Protein AF-0000000087409299 (afdb_homodimer)

Organism: NCBI:txid2598455

Secondary structure (DSSP, 8-state):
----EEEEEEEEEEEEEE--TBT-EEEEEEEEEEEE--TT--S-HHHHHHHHHHHTT--SEEEEEESS-HHHH-EEEEETTEEEEEEE--SSEE-TTSPPPSP-S--EEEEEEESS-B-HHHHHHHHHHHHHHHHHHHHHTT-S-SEETT-EEEEEE-B-SB---STTSHHHHHHHHHHHHHHHHHHHHHHHHHH--/----EEEEEEEEEEEEEE--TBT-EEEEEEEEEEEE--TT--S-HHHHHHHHHHHTT--SEEEEEESS-HHHH-EEEEETTEEEEEEE--SSEE-TTSPPPSP-S--EEEEEEE-S-B-HHHHHHHHHHHHHHHHHHHHHTT-S-SEETT-EEEEEE-B-SB---STTSHHHHHHHHHHHHHHHHHHHHHHHHHH--

Radius of gyration: 19.88 Å; Cα contacts (8 Å, |Δi|>4): 1064; chains: 2; bounding box: 41×56×45 Å

InterPro domains:
  IPR002808 Adenosylcobinamide amidohydrolase, CbiZ [PF01955] (9-182)
  IPR052209 Adenosylcobinamide Amidohydrolase [PTHR35336] (7-193)

Structure (mmCIF, N/CA/C/O backbone):
data_AF-0000000087409299-model_v1
#
loop_
_entity.id
_entity.type
_entity.pdbx_description
1 polymer 'Adenosylcobinamide amidohydrolase'
#
loop_
_atom_site.group_PDB
_atom_site.id
_atom_site.type_symbol
_atom_site.label_atom_id
_atom_site.label_alt_id
_atom_site.label_comp_id
_atom_site.label_asym_id
_atom_site.label_entity_id
_atom_site.label_seq_id
_atom_site.pdbx_PDB_ins_code
_atom_site.Cartn_x
_atom_site.Cartn_y
_atom_site.Cartn_z
_atom_site.occupancy
_atom_site.B_iso_or_equiv
_atom_site.auth_seq_id
_atom_site.auth_comp_id
_atom_site.auth_asym_id
_atom_site.auth_atom_id
_atom_site.pdbx_PDB_model_num
ATOM 1 N N . MET A 1 1 ? -7.824 25.938 19.672 1 36.12 1 MET A N 1
ATOM 2 C CA . MET A 1 1 ? -6.496 25.969 19.078 1 36.12 1 MET A CA 1
ATOM 3 C C . MET A 1 1 ? -6.465 25.188 17.766 1 36.12 1 MET A C 1
ATOM 5 O O . MET A 1 1 ? -6.961 24.062 17.688 1 36.12 1 MET A O 1
ATOM 9 N N . ARG A 1 2 ? -6.523 25.938 16.594 1 51.59 2 ARG A N 1
ATOM 10 C CA . ARG A 1 2 ? -6.637 25.344 15.273 1 51.59 2 ARG A CA 1
ATOM 11 C C . ARG A 1 2 ? -5.492 24.359 15.008 1 51.59 2 ARG A C 1
ATOM 13 O O . ARG A 1 2 ? -4.32 24.719 15.125 1 51.59 2 ARG A O 1
ATOM 20 N N . PHE A 1 3 ? -5.68 23.078 15.273 1 67 3 PHE A N 1
ATOM 21 C CA . PHE A 1 3 ? -4.629 22.094 15.062 1 67 3 PHE A CA 1
ATOM 22 C C . PHE A 1 3 ? -4.41 21.844 13.57 1 67 3 PHE A C 1
ATOM 24 O O . PHE A 1 3 ? -5.227 21.188 12.922 1 67 3 PHE A O 1
ATOM 31 N N . ASP A 1 4 ? -3.338 22.516 13.172 1 88.69 4 ASP A N 1
ATOM 32 C CA . ASP A 1 4 ? -3 22.5 11.75 1 88.69 4 ASP A CA 1
ATOM 33 C C . ASP A 1 4 ? -2.076 21.328 11.414 1 88.69 4 ASP A C 1
ATOM 35 O O . ASP A 1 4 ? -1.511 21.281 10.312 1 88.69 4 ASP A O 1
ATOM 39 N N . HIS A 1 5 ? -1.834 20.469 12.562 1 96.31 5 HIS A N 1
ATOM 40 C CA . HIS A 1 5 ? -0.984 19.312 12.32 1 96.31 5 HIS A CA 1
ATOM 41 C C . HIS A 1 5 ? -1.229 18.219 13.359 1 96.31 5 HIS A C 1
ATOM 43 O O . HIS A 1 5 ? -1.946 18.453 14.344 1 96.31 5 HIS A O 1
ATOM 49 N N . PHE A 1 6 ? -0.849 17.094 13.156 1 98.25 6 PHE A N 1
ATOM 50 C CA . PHE A 1 6 ? -0.776 15.969 14.078 1 98.25 6 PHE A CA 1
ATOM 51 C C . PHE A 1 6 ? 0.607 15.328 14.039 1 98.25 6 PHE A C 1
ATOM 53 O O . PHE A 1 6 ? 1.188 15.156 12.969 1 98.25 6 PHE A O 1
ATOM 60 N N . ILE A 1 7 ? 1.207 15.07 15.242 1 98.5 7 ILE A N 1
ATOM 61 C CA . ILE A 1 7 ? 2.5 14.414 15.375 1 98.5 7 ILE A CA 1
ATOM 62 C C . ILE A 1 7 ? 2.361 13.172 16.25 1 98.5 7 ILE A C 1
ATOM 64 O O . ILE A 1 7 ? 1.831 13.242 17.359 1 98.5 7 ILE A O 1
ATOM 68 N N . LYS A 1 8 ? 2.723 12 15.781 1 98.75 8 LYS A N 1
ATOM 69 C CA . LYS A 1 8 ? 2.816 10.758 16.547 1 98.75 8 LYS A CA 1
ATOM 70 C C . LYS A 1 8 ? 4.27 10.344 16.75 1 98.75 8 LYS A C 1
ATOM 72 O O . LYS A 1 8 ? 4.949 9.969 15.781 1 98.75 8 LYS A O 1
ATOM 77 N N . ARG A 1 9 ? 4.777 10.375 17.969 1 98.62 9 ARG A N 1
ATOM 78 C CA . ARG A 1 9 ? 6.117 9.922 18.328 1 98.62 9 ARG A CA 1
ATOM 79 C C . ARG A 1 9 ? 6.102 8.453 18.734 1 98.62 9 ARG A C 1
ATOM 81 O O . ARG A 1 9 ? 5.184 8 19.438 1 98.62 9 ARG A O 1
ATOM 88 N N . PHE A 1 10 ? 7.047 7.727 18.297 1 98.62 10 PHE A N 1
ATOM 89 C CA . PHE A 1 10 ? 7.199 6.34 18.719 1 98.62 10 PHE A CA 1
ATOM 90 C C . PHE A 1 10 ? 8.164 6.227 19.891 1 98.62 10 PHE A C 1
ATOM 92 O O . PHE A 1 10 ? 9.031 7.082 20.078 1 98.62 10 PHE A O 1
ATOM 99 N N . ASN A 1 11 ? 8.031 5.184 20.719 1 97.06 11 ASN A N 1
ATOM 100 C CA . ASN A 1 11 ? 8.945 4.941 21.828 1 97.06 11 ASN A CA 1
ATOM 101 C C . ASN A 1 11 ? 10.328 4.535 21.344 1 97.06 11 ASN A C 1
ATOM 103 O O . ASN A 1 11 ? 11.336 4.883 21.953 1 97.06 11 ASN A O 1
ATOM 107 N N . GLU A 1 12 ? 10.383 3.795 20.328 1 98.12 12 GLU A N 1
ATOM 108 C CA . GLU A 1 12 ? 11.578 3.389 19.594 1 98.12 12 GLU A CA 1
ATOM 109 C C . GLU A 1 12 ? 11.367 3.494 18.094 1 98.12 12 GLU A C 1
ATOM 111 O O . GLU A 1 12 ? 10.234 3.428 17.609 1 98.12 12 GLU A O 1
ATOM 116 N N . PRO A 1 13 ? 12.484 3.674 17.391 1 98.44 13 PRO A N 1
ATOM 117 C CA . PRO A 1 13 ? 12.328 3.762 15.938 1 98.44 13 PRO A CA 1
ATOM 118 C C . PRO A 1 13 ? 11.648 2.529 15.344 1 98.44 13 PRO A C 1
ATOM 120 O O . PRO A 1 13 ? 11.922 1.405 15.773 1 98.44 13 PRO A O 1
ATOM 123 N N . LEU A 1 14 ? 10.75 2.729 14.398 1 98.88 14 LEU A N 1
ATOM 124 C CA . LEU A 1 14 ? 10.086 1.667 13.648 1 98.88 14 LEU A CA 1
ATOM 125 C C . LEU A 1 14 ? 10.508 1.699 12.188 1 98.88 14 LEU A C 1
ATOM 127 O O . LEU A 1 14 ? 10.914 2.744 11.672 1 98.88 14 LEU A O 1
ATOM 131 N N . LEU A 1 15 ? 10.492 0.522 11.578 1 98.88 15 LEU A N 1
ATOM 132 C CA . LEU A 1 15 ? 10.609 0.483 10.125 1 98.88 15 LEU A CA 1
ATOM 133 C C . LEU A 1 15 ? 9.359 1.058 9.461 1 98.88 15 LEU A C 1
ATOM 135 O O . LEU A 1 15 ? 8.234 0.785 9.906 1 98.88 15 LEU A O 1
ATOM 139 N N . ALA A 1 16 ? 9.609 1.914 8.383 1 98.94 16 ALA A N 1
ATOM 140 C CA . ALA A 1 16 ? 8.508 2.576 7.684 1 98.94 16 ALA A CA 1
ATOM 141 C C . ALA A 1 16 ? 8.57 2.311 6.184 1 98.94 16 ALA A C 1
ATOM 143 O O . ALA A 1 16 ? 9.633 2.447 5.566 1 98.94 16 ALA A O 1
ATOM 144 N N . LEU A 1 17 ? 7.5 1.827 5.613 1 98.94 17 LEU A N 1
ATOM 145 C CA . LEU A 1 17 ? 7.277 1.783 4.172 1 98.94 17 LEU A CA 1
ATOM 146 C C . LEU A 1 17 ? 6.109 2.682 3.775 1 98.94 17 LEU A C 1
ATOM 148 O O . LEU A 1 17 ? 4.984 2.488 4.242 1 98.94 17 LEU A O 1
ATOM 152 N N . SER A 1 18 ? 6.406 3.77 2.883 1 98.88 18 SER A N 1
ATOM 153 C CA . SER A 1 18 ? 5.363 4.754 2.611 1 98.88 18 SER A CA 1
ATOM 154 C C . SER A 1 18 ? 5.605 5.465 1.284 1 98.88 18 SER A C 1
ATOM 156 O O . SER A 1 18 ? 6.707 5.395 0.728 1 98.88 18 SER A O 1
ATOM 158 N N . ASN A 1 19 ? 4.508 5.98 0.794 1 98.75 19 ASN A N 1
ATOM 159 C CA . ASN A 1 19 ? 4.629 6.902 -0.331 1 98.75 19 ASN A CA 1
ATOM 160 C C . ASN A 1 19 ? 4.551 8.359 0.124 1 98.75 19 ASN A C 1
ATOM 162 O O . ASN A 1 19 ? 4.16 9.234 -0.648 1 98.75 19 ASN A O 1
ATOM 166 N N . ALA A 1 20 ? 4.91 8.656 1.318 1 98.5 20 ALA A N 1
ATOM 167 C CA . ALA A 1 20 ? 4.84 9.992 1.895 1 98.5 20 ALA A CA 1
ATOM 168 C C . ALA A 1 20 ? 5.773 10.953 1.164 1 98.5 20 ALA A C 1
ATOM 170 O O . ALA A 1 20 ? 6.848 10.555 0.702 1 98.5 20 ALA A O 1
ATOM 171 N N . PRO A 1 21 ? 5.371 12.25 1.11 1 97.44 21 PRO A N 1
ATOM 172 C CA . PRO A 1 21 ? 6.238 13.234 0.467 1 97.44 21 PRO A CA 1
ATOM 173 C C . PRO A 1 21 ? 7.539 13.469 1.233 1 97.44 21 PRO A C 1
ATOM 175 O O . PRO A 1 21 ? 8.555 13.844 0.639 1 97.44 21 PRO A O 1
ATOM 178 N N . HIS A 1 22 ? 7.539 13.289 2.537 1 98.19 22 HIS A N 1
ATOM 179 C CA . HIS A 1 22 ? 8.734 13.477 3.352 1 98.19 22 HIS A CA 1
ATOM 180 C C . HIS A 1 22 ? 9.242 12.156 3.908 1 98.19 22 HIS A C 1
ATOM 182 O O . HIS A 1 22 ? 8.547 11.484 4.672 1 98.19 22 HIS A O 1
ATOM 188 N N . ARG A 1 23 ? 10.5 11.781 3.494 1 98.25 23 ARG A N 1
ATOM 189 C CA . ARG A 1 23 ? 11.188 10.555 3.885 1 98.25 23 ARG A CA 1
ATOM 190 C C . ARG A 1 23 ? 10.344 9.328 3.559 1 98.25 23 ARG A C 1
ATOM 192 O O . ARG A 1 23 ? 10.227 8.406 4.375 1 98.25 23 ARG A O 1
ATOM 199 N N . GLY A 1 24 ? 9.633 9.43 2.379 1 98.38 24 GLY A N 1
ATOM 200 C CA . GLY A 1 24 ? 8.961 8.25 1.859 1 98.38 24 GLY A CA 1
ATOM 201 C C . GLY A 1 24 ? 9.914 7.137 1.466 1 98.38 24 GLY A C 1
ATOM 202 O O . GLY A 1 24 ? 11.133 7.34 1.442 1 98.38 24 GLY A O 1
ATOM 203 N N . GLY A 1 25 ? 9.445 5.977 1.14 1 98.62 25 GLY A N 1
ATOM 204 C CA . GLY A 1 25 ? 10.25 4.797 0.872 1 98.62 25 GLY A CA 1
ATOM 205 C C . GLY A 1 25 ? 10.414 3.9 2.084 1 98.62 25 GLY A C 1
ATOM 206 O O . GLY A 1 25 ? 9.492 3.766 2.893 1 98.62 25 GLY A O 1
ATOM 207 N N . LEU A 1 26 ? 11.469 3.188 2.094 1 98.88 26 LEU A N 1
ATOM 208 C CA . LEU A 1 26 ? 11.805 2.307 3.207 1 98.88 26 LEU A CA 1
ATOM 209 C C . LEU A 1 26 ? 12.844 2.947 4.117 1 98.88 26 LEU A C 1
ATOM 211 O O . LEU A 1 26 ? 14 3.133 3.715 1 98.88 26 LEU A O 1
ATOM 215 N N . THR A 1 27 ? 12.398 3.33 5.371 1 98.75 27 THR A N 1
ATOM 216 C CA . THR A 1 27 ? 13.289 4.035 6.285 1 98.75 27 THR A CA 1
ATOM 217 C C . THR A 1 27 ? 12.984 3.662 7.734 1 98.75 27 THR A C 1
ATOM 219 O O . THR A 1 27 ? 11.984 2.992 8.008 1 98.75 27 THR A O 1
ATOM 222 N N . LYS A 1 28 ? 13.922 3.951 8.641 1 98.69 28 LYS A N 1
ATOM 223 C CA . LYS A 1 28 ? 13.641 3.92 10.07 1 98.69 28 LYS A CA 1
ATOM 224 C C . LYS A 1 28 ? 13.094 5.262 10.555 1 98.69 28 LYS A C 1
ATOM 226 O O . LYS A 1 28 ? 13.672 6.312 10.258 1 98.69 28 LYS A O 1
ATOM 231 N N . ALA A 1 29 ? 12.016 5.234 11.266 1 98.81 29 ALA A N 1
ATOM 232 C CA . ALA A 1 29 ? 11.344 6.477 11.633 1 98.81 29 ALA A CA 1
ATOM 233 C C . ALA A 1 29 ? 11.094 6.547 13.133 1 98.81 29 ALA A C 1
ATOM 235 O O . ALA A 1 29 ? 10.734 5.547 13.758 1 98.81 29 ALA A O 1
ATOM 236 N N . ASN A 1 30 ? 11.266 7.75 13.727 1 98.88 30 ASN A N 1
ATOM 237 C CA . ASN A 1 30 ? 10.961 8.016 15.133 1 98.88 30 ASN A CA 1
ATOM 238 C C . ASN A 1 30 ? 9.484 8.352 15.328 1 98.88 30 ASN A C 1
ATOM 240 O O . ASN A 1 30 ? 9.016 8.469 16.469 1 98.88 30 ASN A O 1
ATOM 244 N N . GLY A 1 31 ? 8.719 8.477 14.273 1 98.88 31 GLY A N 1
ATOM 245 C CA . GLY A 1 31 ? 7.312 8.844 14.25 1 98.88 31 GLY A CA 1
ATOM 246 C C . GLY A 1 31 ? 6.848 9.32 12.883 1 98.88 31 GLY A C 1
ATOM 247 O O . GLY A 1 31 ? 7.543 9.125 11.883 1 98.88 31 GLY A O 1
ATOM 248 N N . PHE A 1 32 ? 5.676 9.883 12.82 1 98.88 32 PHE A N 1
ATOM 249 C CA . PHE A 1 32 ? 5.156 10.5 11.609 1 98.88 32 PHE A CA 1
ATOM 250 C C . PHE A 1 32 ? 4.336 11.742 11.938 1 98.88 32 PHE A C 1
ATOM 252 O O . PHE A 1 32 ? 4 11.977 13.102 1 98.88 32 PHE A O 1
ATOM 259 N N . PHE A 1 33 ? 4.105 12.555 10.898 1 98.69 33 PHE A N 1
ATOM 260 C CA . PHE A 1 33 ? 3.219 13.703 11.094 1 98.69 33 PHE A CA 1
ATOM 261 C C . PHE A 1 33 ? 2.316 13.898 9.883 1 98.69 33 PHE A C 1
ATOM 263 O O . PHE A 1 33 ? 2.654 13.477 8.773 1 98.69 33 PHE A O 1
ATOM 270 N N . PHE A 1 34 ? 1.059 14.414 10.164 1 98.25 34 PHE A N 1
ATOM 271 C CA . PHE A 1 34 ? 0.178 15.039 9.18 1 98.25 34 PHE A CA 1
ATOM 272 C C . PHE A 1 34 ? 0.254 16.562 9.281 1 98.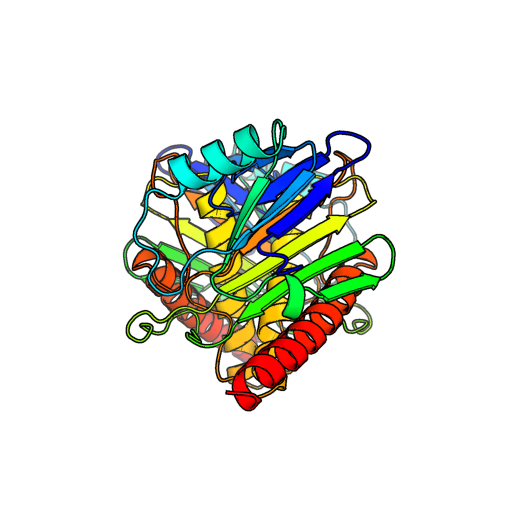25 34 PHE A C 1
ATOM 274 O O . PHE A 1 34 ? -0.056 17.125 10.328 1 98.25 34 PHE A O 1
ATOM 281 N N . MET A 1 35 ? 0.772 17.188 8.234 1 96.5 35 MET A N 1
ATOM 282 C CA . MET A 1 35 ? 0.799 18.656 8.266 1 96.5 35 MET A CA 1
ATOM 283 C C . MET A 1 35 ? -0.209 19.234 7.273 1 96.5 35 MET A C 1
ATOM 285 O O . MET A 1 35 ? -0.381 18.703 6.176 1 96.5 35 MET A O 1
ATOM 289 N N . MET A 1 36 ? -0.939 20.25 7.648 1 94.81 36 MET A N 1
ATOM 290 C CA . MET A 1 36 ? -1.937 20.906 6.816 1 94.81 36 MET A CA 1
ATOM 291 C C . MET A 1 36 ? -1.276 21.922 5.879 1 94.81 36 MET A C 1
ATOM 293 O O . MET A 1 36 ? -0.344 22.625 6.27 1 94.81 36 MET A O 1
ATOM 297 N N . VAL A 1 37 ? -1.706 21.938 4.676 1 92.62 37 VAL A N 1
ATOM 298 C CA . VAL A 1 37 ? -1.314 22.938 3.686 1 92.62 37 VAL A CA 1
ATOM 299 C C . VAL A 1 37 ? -2.559 23.625 3.119 1 92.62 37 VAL A C 1
ATOM 301 O O . VAL A 1 37 ? -3.682 23.172 3.352 1 92.62 37 VAL A O 1
ATOM 304 N N . SER A 1 38 ? -2.318 24.703 2.439 1 88.12 38 SER A N 1
ATOM 305 C CA . SER A 1 38 ? -3.428 25.406 1.817 1 88.12 38 SER A CA 1
ATOM 306 C C . SER A 1 38 ? -4.043 24.594 0.684 1 88.12 38 SER A C 1
ATOM 308 O O . SER A 1 38 ? -3.377 23.75 0.09 1 88.12 38 SER A O 1
ATOM 310 N N . LYS A 1 39 ? -5.305 24.828 0.376 1 85.69 39 LYS A N 1
ATOM 311 C CA . LYS A 1 39 ? -6.004 24.172 -0.726 1 85.69 39 LYS A CA 1
ATOM 312 C C . LYS A 1 39 ? -5.344 24.5 -2.064 1 85.69 39 LYS A C 1
ATOM 314 O O . LYS A 1 39 ? -5.449 23.719 -3.014 1 85.69 39 LYS A O 1
ATOM 319 N N . ASN A 1 40 ? -4.641 25.641 -2.1 1 84.62 40 ASN A N 1
ATOM 320 C CA . ASN A 1 40 ? -3.957 26.062 -3.318 1 84.62 40 ASN A CA 1
ATOM 321 C C . ASN A 1 40 ? -2.445 25.875 -3.201 1 84.62 40 ASN A C 1
ATOM 323 O O . ASN A 1 40 ? -1.677 26.641 -3.773 1 84.62 40 ASN A O 1
ATOM 327 N N . TYR A 1 41 ? -2.117 24.922 -2.498 1 86.06 41 TYR A N 1
ATOM 328 C CA . TYR A 1 41 ? -0.704 24.672 -2.242 1 86.06 41 TYR A CA 1
ATOM 329 C C . TYR A 1 41 ? 0.065 24.5 -3.547 1 86.06 41 TYR A C 1
ATOM 331 O O . TYR A 1 41 ? -0.302 23.672 -4.391 1 86.06 41 TYR A O 1
ATOM 339 N N . ALA A 1 42 ? 1.097 25.266 -3.719 1 81.19 42 ALA A N 1
ATOM 340 C CA . ALA A 1 42 ? 1.992 25.219 -4.871 1 81.19 42 ALA A CA 1
ATOM 341 C C . ALA A 1 42 ? 3.445 25.422 -4.449 1 81.19 42 ALA A C 1
ATOM 343 O O . ALA A 1 42 ? 4.25 25.953 -5.207 1 81.19 42 ALA A O 1
ATOM 344 N N . GLY A 1 43 ? 3.725 24.984 -3.254 1 87.5 43 GLY A N 1
ATOM 345 C CA . GLY A 1 43 ? 5.059 25.203 -2.719 1 87.5 43 GLY A CA 1
ATOM 346 C C . GLY A 1 43 ? 5.996 24.031 -2.955 1 87.5 43 GLY A C 1
ATOM 347 O O . GLY A 1 43 ? 5.723 23.172 -3.793 1 87.5 43 GLY A O 1
ATOM 348 N N . ASN A 1 44 ? 7.195 24.141 -2.355 1 93.75 44 ASN A N 1
ATOM 349 C CA . ASN A 1 44 ? 8.203 23.094 -2.342 1 93.75 44 ASN A CA 1
ATOM 350 C C . ASN A 1 44 ? 8 22.125 -1.173 1 93.75 44 ASN A C 1
ATOM 352 O O . ASN A 1 44 ? 8.445 22.406 -0.057 1 93.75 44 ASN A O 1
ATOM 356 N N . TYR A 1 45 ? 7.301 20.984 -1.468 1 92.88 45 TYR A N 1
ATOM 357 C CA . TYR A 1 45 ? 6.883 20.094 -0.395 1 92.88 45 TYR A CA 1
ATOM 358 C C . TYR A 1 45 ? 8.086 19.547 0.37 1 92.88 45 TYR A C 1
ATOM 360 O O . TYR A 1 45 ? 8.016 19.328 1.58 1 92.88 45 TYR A O 1
ATOM 368 N N . ARG A 1 46 ? 9.242 19.359 -0.343 1 93.62 46 ARG A N 1
ATOM 369 C CA . ARG A 1 46 ? 10.445 18.875 0.326 1 93.62 46 ARG A CA 1
ATOM 370 C C . ARG A 1 46 ? 10.938 19.891 1.362 1 93.62 46 ARG A C 1
ATOM 372 O O . ARG A 1 46 ? 11.219 19.516 2.506 1 93.62 46 ARG A O 1
ATOM 379 N N . LYS A 1 47 ? 11.047 21.062 0.917 1 95.81 47 LYS A N 1
ATOM 380 C CA . LYS A 1 47 ? 11.5 22.125 1.814 1 95.81 47 LYS A CA 1
ATOM 381 C C . LYS A 1 47 ? 10.5 22.344 2.943 1 95.81 47 LYS A C 1
ATOM 383 O O . LYS A 1 47 ? 10.883 22.5 4.102 1 95.81 47 LYS A O 1
ATOM 388 N N . ASP A 1 48 ? 9.234 22.375 2.578 1 96 48 ASP A N 1
ATOM 389 C CA . ASP A 1 48 ? 8.195 22.672 3.566 1 96 48 ASP A CA 1
ATOM 390 C C . ASP A 1 48 ? 8.148 21.594 4.645 1 96 48 ASP A C 1
ATOM 392 O O . ASP A 1 48 ? 8.008 21.891 5.828 1 96 48 ASP A O 1
ATOM 396 N N . CYS A 1 49 ? 8.273 20.312 4.277 1 96.5 49 CYS A N 1
ATOM 397 C CA . CYS A 1 49 ? 8.273 19.234 5.25 1 96.5 49 CYS A CA 1
ATOM 398 C C . CYS A 1 49 ? 9.523 19.266 6.117 1 96.5 49 CYS A C 1
ATOM 400 O O . CYS A 1 49 ? 9.461 19.031 7.324 1 96.5 49 CYS A O 1
ATOM 402 N N . ALA A 1 50 ? 10.664 19.531 5.52 1 96.25 50 ALA A N 1
ATOM 403 C CA . ALA A 1 50 ? 11.914 19.656 6.273 1 96.25 50 ALA A CA 1
ATOM 404 C C . ALA A 1 50 ? 11.828 20.797 7.297 1 96.25 50 ALA A C 1
ATOM 406 O O . ALA A 1 50 ? 12.297 20.656 8.43 1 96.25 50 ALA A O 1
ATOM 407 N N . ASP A 1 51 ? 11.32 21.938 6.836 1 96.75 51 ASP A N 1
ATOM 408 C CA . ASP A 1 51 ? 11.125 23.062 7.734 1 96.75 51 ASP A CA 1
ATOM 409 C C . ASP A 1 51 ? 10.203 22.703 8.891 1 96.75 51 ASP A C 1
ATOM 411 O O . ASP A 1 51 ? 10.438 23.094 10.031 1 96.75 51 ASP A O 1
ATOM 415 N N . PHE A 1 52 ? 9.133 21.984 8.609 1 96.38 52 PHE A N 1
ATOM 416 C CA . PHE A 1 52 ? 8.211 21.547 9.641 1 96.38 52 PHE A CA 1
ATOM 417 C C . PHE A 1 52 ? 8.93 20.703 10.695 1 96.38 52 PHE A C 1
ATOM 419 O O . PHE A 1 52 ? 8.742 20.922 11.891 1 96.38 52 PHE A O 1
ATOM 426 N N . GLU A 1 53 ? 9.734 19.703 10.195 1 96.06 53 GLU A N 1
ATOM 427 C CA . GLU A 1 53 ? 10.516 18.859 11.102 1 96.06 53 GLU A CA 1
ATOM 428 C C . GLU A 1 53 ? 11.398 19.703 12.016 1 96.06 53 GLU A C 1
ATOM 430 O O . GLU A 1 53 ? 11.43 19.484 13.227 1 96.06 53 GLU A O 1
ATOM 435 N N . ARG A 1 54 ? 12.078 20.641 11.445 1 96 54 ARG A N 1
ATOM 436 C CA . ARG A 1 54 ? 12.984 21.5 12.203 1 96 54 ARG A CA 1
ATOM 437 C C . ARG A 1 54 ? 12.219 22.359 13.203 1 96 54 ARG A C 1
ATOM 439 O O . ARG A 1 54 ? 12.602 22.438 14.375 1 96 54 ARG A O 1
ATOM 446 N N . GLU A 1 55 ? 11.156 22.953 12.789 1 96.62 55 GLU A N 1
ATOM 447 C CA . GLU A 1 55 ? 10.375 23.875 13.609 1 96.62 55 GLU A CA 1
ATOM 448 C C . GLU A 1 55 ? 9.773 23.172 14.82 1 96.62 55 GLU A C 1
ATOM 450 O O . GLU A 1 55 ? 9.578 23.781 15.867 1 96.62 55 GLU A O 1
ATOM 455 N N . HIS A 1 56 ? 9.5 21.906 14.688 1 97 56 HIS A N 1
ATOM 456 C CA . HIS A 1 56 ? 8.836 21.172 15.766 1 97 56 HIS A CA 1
ATOM 457 C C . HIS A 1 56 ? 9.82 20.281 16.516 1 97 56 HIS A C 1
ATOM 459 O O . HIS A 1 56 ? 9.414 19.438 17.328 1 97 56 HIS A O 1
ATOM 465 N N . GLY A 1 57 ? 11.156 20.359 16.188 1 97.44 57 GLY A N 1
ATOM 466 C CA . GLY A 1 57 ? 12.188 19.609 16.875 1 97.44 57 GLY A CA 1
ATOM 467 C C . GLY A 1 57 ? 12.133 18.109 16.609 1 97.44 57 GLY A C 1
ATOM 468 O O . GLY A 1 57 ? 12.398 17.297 17.5 1 97.44 57 GLY A O 1
ATOM 469 N N . LEU A 1 58 ? 11.656 17.766 15.484 1 98 58 LEU A N 1
ATOM 470 C CA . LEU A 1 58 ? 11.539 16.375 15.094 1 98 58 LEU A CA 1
ATOM 471 C C . LEU A 1 58 ? 12.773 15.914 14.32 1 98 58 LEU A C 1
ATOM 473 O O . LEU A 1 58 ? 13.43 16.719 13.664 1 98 58 LEU A O 1
ATOM 477 N N . LYS A 1 59 ? 13.141 14.656 14.484 1 97.75 59 LYS A N 1
ATOM 478 C CA . LYS A 1 59 ? 14.227 14.039 13.734 1 97.75 59 LYS A CA 1
ATOM 479 C C . LYS A 1 59 ? 13.812 12.688 13.164 1 97.75 59 LYS A C 1
ATOM 481 O O . LYS A 1 59 ? 13.328 11.82 13.898 1 97.75 59 LYS A O 1
ATOM 486 N N . ASN A 1 60 ? 13.961 12.523 11.875 1 98.38 60 ASN A N 1
ATOM 487 C CA . ASN A 1 60 ? 13.703 11.25 11.203 1 98.38 60 ASN A CA 1
ATOM 488 C C . ASN A 1 60 ? 12.234 10.859 11.289 1 98.38 60 ASN A C 1
ATOM 490 O O . ASN A 1 60 ? 11.914 9.727 11.648 1 98.38 60 ASN A O 1
ATOM 494 N N . PHE A 1 61 ? 11.398 11.773 11.008 1 98.81 61 PHE A N 1
ATOM 495 C CA . PHE A 1 61 ? 9.969 11.5 10.922 1 98.81 61 PHE A CA 1
ATOM 496 C C . PHE A 1 61 ? 9.531 11.32 9.469 1 98.81 61 PHE A C 1
ATOM 498 O O . PHE A 1 61 ? 10.164 11.859 8.562 1 98.81 61 PHE A O 1
ATOM 505 N N . VAL A 1 62 ? 8.523 10.477 9.305 1 98.81 62 VAL A N 1
ATOM 506 C CA . VAL A 1 62 ? 7.836 10.43 8.016 1 98.81 62 VAL A CA 1
ATOM 507 C C . VAL A 1 62 ? 6.711 11.469 7.996 1 98.81 62 VAL A C 1
ATOM 509 O O . VAL A 1 62 ? 5.945 11.586 8.961 1 98.81 62 VAL A O 1
ATOM 512 N N . GLY A 1 63 ? 6.621 12.258 6.898 1 98.56 63 GLY A N 1
ATOM 513 C CA . GLY A 1 63 ? 5.68 13.367 6.891 1 98.56 63 GLY A CA 1
ATOM 514 C C . GLY A 1 63 ? 4.688 13.297 5.75 1 98.56 63 GLY A C 1
ATOM 515 O O . GLY A 1 63 ? 5.07 13.078 4.598 1 98.56 63 GLY A O 1
ATOM 516 N N . PHE A 1 64 ? 3.396 13.5 6.102 1 98.19 64 PHE A N 1
ATOM 517 C CA . PHE A 1 64 ? 2.297 13.602 5.148 1 98.19 64 PHE A CA 1
ATOM 518 C C . PHE A 1 64 ? 1.724 15.008 5.129 1 98.19 64 PHE A C 1
ATOM 520 O O . PHE A 1 64 ? 1.86 15.758 6.102 1 98.19 64 PHE A O 1
ATOM 527 N N . MET A 1 65 ? 1.187 15.32 3.973 1 96 65 MET A N 1
ATOM 528 C CA . MET A 1 65 ? 0.578 16.641 3.787 1 96 65 MET A CA 1
ATOM 529 C C . MET A 1 65 ? -0.887 16.5 3.385 1 96 65 MET A C 1
ATOM 531 O O . MET A 1 65 ? -1.261 15.562 2.686 1 96 65 MET A O 1
ATOM 535 N N . THR A 1 66 ? -1.742 17.438 3.781 1 94.69 66 THR A N 1
ATOM 536 C CA . THR A 1 66 ? -3.16 17.438 3.438 1 94.69 66 THR A CA 1
ATOM 537 C C . THR A 1 66 ? -3.73 18.859 3.52 1 94.69 66 THR A C 1
ATOM 539 O O . THR A 1 66 ? -3.281 19.672 4.332 1 94.69 66 THR A O 1
ATOM 542 N N . ALA A 1 67 ? -4.73 19.094 2.668 1 91.44 67 ALA A N 1
ATOM 543 C CA . ALA A 1 67 ? -5.441 20.375 2.719 1 91.44 67 ALA A CA 1
ATOM 544 C C . ALA A 1 67 ? -6.594 20.312 3.721 1 91.44 67 ALA A C 1
ATOM 546 O O . ALA A 1 67 ? -7.152 21.344 4.094 1 91.44 67 ALA A O 1
ATOM 547 N N . ALA A 1 68 ? -7.031 19.109 4.086 1 90.75 68 ALA A N 1
ATOM 548 C CA . ALA A 1 68 ? -8.086 18.969 5.086 1 90.75 68 ALA A CA 1
ATOM 549 C C . ALA A 1 68 ? -7.648 19.547 6.43 1 90.75 68 ALA A C 1
ATOM 551 O O . ALA A 1 68 ? -6.457 19.562 6.75 1 90.75 68 ALA A O 1
ATOM 552 N N . GLU A 1 69 ? -8.602 20.031 7.23 1 93.38 69 GLU A N 1
ATOM 553 C CA . GLU A 1 69 ? -8.32 20.5 8.586 1 93.38 69 GLU A CA 1
ATOM 554 C C . GLU A 1 69 ? -8.008 19.328 9.516 1 93.38 69 GLU A C 1
ATOM 556 O O . GLU A 1 69 ? -8.906 18.766 10.133 1 93.38 69 GLU A O 1
ATOM 561 N N . VAL A 1 70 ? -6.762 19.062 9.695 1 96.06 70 VAL A N 1
ATOM 562 C CA . VAL A 1 70 ? -6.273 17.875 10.375 1 96.06 70 VAL A CA 1
ATOM 563 C C . VAL A 1 70 ? -6.98 17.719 11.719 1 96.06 70 VAL A C 1
ATOM 565 O O . VAL A 1 70 ? -7.488 16.641 12.039 1 96.06 70 VAL A O 1
ATOM 568 N N . GLY A 1 71 ? -7.062 18.797 12.547 1 94.75 71 GLY A N 1
ATOM 569 C CA . GLY A 1 71 ? -7.676 18.734 13.859 1 94.75 71 GLY A CA 1
ATOM 570 C C . GLY A 1 71 ? -9.148 18.359 13.82 1 94.75 71 GLY A C 1
ATOM 571 O O . GLY A 1 71 ? -9.68 17.812 14.781 1 94.75 71 GLY A O 1
ATOM 572 N N . LYS A 1 72 ? -9.867 18.531 12.711 1 95 72 LYS A N 1
ATOM 573 C CA . LYS A 1 72 ? -11.297 18.281 12.602 1 95 72 LYS A CA 1
ATOM 574 C C . LYS A 1 72 ? -11.578 16.906 11.984 1 95 72 LYS A C 1
ATOM 576 O O . LYS A 1 72 ? -12.609 16.297 12.273 1 95 72 LYS A O 1
ATOM 581 N N . VAL A 1 73 ? -10.656 16.438 11.188 1 96.88 73 VAL A N 1
ATOM 582 C CA . VAL A 1 73 ? -11.031 15.281 10.383 1 96.88 73 VAL A CA 1
ATOM 583 C C . VAL A 1 73 ? -10.25 14.047 10.852 1 96.88 73 VAL A C 1
ATOM 585 O O . VAL A 1 73 ? -10.602 12.922 10.508 1 96.88 73 VAL A O 1
ATOM 588 N N . LEU A 1 74 ? -9.102 14.227 11.602 1 98.31 74 LEU A N 1
ATOM 589 C CA . LEU A 1 74 ? -8.305 13.094 12.047 1 98.31 74 LEU A CA 1
ATOM 590 C C . LEU A 1 74 ? -9.172 12.078 12.789 1 98.31 74 LEU A C 1
ATOM 592 O O . LEU A 1 74 ? -9.945 12.445 13.672 1 98.31 74 LEU A O 1
ATOM 596 N N . SER A 1 75 ? -9.117 10.82 12.414 1 98.69 75 SER A N 1
ATOM 597 C CA . SER A 1 75 ? -9.766 9.695 13.086 1 98.69 75 SER A CA 1
ATOM 598 C C . SER A 1 75 ? -8.773 8.562 13.359 1 98.69 75 SER A C 1
ATOM 600 O O . SER A 1 75 ? -7.914 8.273 12.523 1 98.69 75 SER A O 1
ATOM 602 N N . VAL A 1 76 ? -8.859 7.984 14.539 1 98.88 76 VAL A N 1
ATOM 603 C CA . VAL A 1 76 ? -7.992 6.895 14.969 1 98.88 76 VAL A CA 1
ATOM 604 C C . VAL A 1 76 ? -8.836 5.688 15.367 1 98.88 76 VAL A C 1
ATOM 606 O O . VAL A 1 76 ? -9.812 5.824 16.109 1 98.88 76 VAL A O 1
ATOM 609 N N . ALA A 1 77 ? -8.547 4.543 14.844 1 98.88 77 ALA A N 1
ATOM 610 C CA . ALA A 1 77 ? -9.234 3.297 15.188 1 98.88 77 ALA A CA 1
ATOM 611 C C . ALA A 1 77 ? -8.227 2.172 15.43 1 98.88 77 ALA A C 1
ATOM 613 O O . ALA A 1 77 ? -7.188 2.107 14.773 1 98.88 77 ALA A O 1
ATOM 614 N N . MET A 1 78 ? -8.57 1.318 16.375 1 98.69 78 MET A N 1
ATOM 615 C CA . MET A 1 78 ? -7.723 0.186 16.734 1 98.69 78 MET A CA 1
ATOM 616 C C . MET A 1 78 ? -8.453 -1.134 16.516 1 98.69 78 MET A C 1
ATOM 618 O O . MET A 1 78 ? -9.664 -1.222 16.734 1 98.69 78 MET A O 1
ATOM 622 N N . SER A 1 79 ? -7.766 -2.07 16.078 1 98.69 79 SER A N 1
ATOM 623 C CA . SER A 1 79 ? -8.18 -3.467 15.984 1 98.69 79 SER A CA 1
ATOM 624 C C . SER A 1 79 ? -6.992 -4.406 16.156 1 98.69 79 SER A C 1
ATOM 626 O O . SER A 1 79 ? -6.035 -4.355 15.375 1 98.69 79 SER A O 1
ATOM 628 N N . GLY A 1 80 ? -7.027 -5.281 17.156 1 98.06 80 GLY A N 1
ATOM 629 C CA . GLY A 1 80 ? -5.863 -6.109 17.438 1 98.06 80 GLY A CA 1
ATOM 630 C C . GLY A 1 80 ? -4.598 -5.305 17.672 1 98.06 80 GLY A C 1
ATOM 631 O O . GLY A 1 80 ? -4.586 -4.367 18.469 1 98.06 80 GLY A O 1
ATOM 632 N N . SER A 1 81 ? -3.541 -5.668 16.953 1 98.31 81 SER A N 1
ATOM 633 C CA . SER A 1 81 ? -2.252 -5.004 17.109 1 98.31 81 SER A CA 1
ATOM 634 C C . SER A 1 81 ? -2.119 -3.826 16.156 1 98.31 81 SER A C 1
ATOM 636 O O . SER A 1 81 ? -1.021 -3.303 15.953 1 98.31 81 SER A O 1
ATOM 638 N N . VAL A 1 82 ? -3.26 -3.424 15.555 1 98.88 82 VAL A N 1
ATOM 639 C CA . VAL A 1 82 ? -3.211 -2.41 14.508 1 98.88 82 VAL A CA 1
ATOM 640 C C . VAL A 1 82 ? -3.875 -1.125 15 1 98.88 82 VAL A C 1
ATOM 642 O O . VAL A 1 82 ? -4.973 -1.161 15.562 1 98.88 82 VAL A O 1
ATOM 645 N N . THR A 1 83 ? -3.238 0.001 14.812 1 98.94 83 THR A N 1
ATOM 646 C CA . THR A 1 83 ? -3.832 1.325 14.961 1 98.94 83 THR A CA 1
ATOM 647 C C . THR A 1 83 ? -3.762 2.096 13.648 1 98.94 83 THR A C 1
ATOM 649 O O . THR A 1 83 ? -2.684 2.256 13.07 1 98.94 83 THR A O 1
ATOM 652 N N . ALA A 1 84 ? -4.918 2.533 13.164 1 98.94 84 ALA A N 1
ATOM 653 C CA . ALA A 1 84 ? -5.004 3.334 11.938 1 98.94 84 ALA A CA 1
ATOM 654 C C . ALA A 1 84 ? -5.266 4.801 12.266 1 98.94 84 ALA A C 1
ATOM 656 O O . ALA A 1 84 ? -6.148 5.117 13.062 1 98.94 84 ALA A O 1
ATOM 657 N N . TYR A 1 85 ? -4.438 5.707 11.734 1 98.94 85 TYR A N 1
ATOM 658 C CA . TYR A 1 85 ? -4.629 7.156 11.727 1 98.94 85 TYR A CA 1
ATOM 659 C C . TYR A 1 85 ? -5.016 7.648 10.336 1 98.94 85 TYR A C 1
ATOM 661 O O . TYR A 1 85 ? -4.273 7.445 9.375 1 98.94 85 TYR A O 1
ATOM 669 N N . VAL A 1 86 ? -6.203 8.297 10.219 1 98.81 86 VAL A N 1
ATOM 670 C CA . VAL A 1 86 ? -6.695 8.648 8.891 1 98.81 86 VAL A CA 1
ATOM 671 C C . VAL A 1 86 ? -7.133 10.109 8.883 1 98.81 86 VAL A C 1
ATOM 673 O O . VAL A 1 86 ? -7.801 10.578 9.805 1 98.81 86 VAL A O 1
ATOM 676 N N . THR A 1 87 ? -6.711 10.883 7.934 1 97.94 87 THR A N 1
ATOM 677 C CA . THR A 1 87 ? -7.312 12.148 7.523 1 97.94 87 THR A CA 1
ATOM 678 C C . THR A 1 87 ? -7.902 12.039 6.121 1 97.94 87 THR A C 1
ATOM 680 O O . THR A 1 87 ? -7.23 11.57 5.195 1 97.94 87 THR A O 1
ATOM 683 N N . ALA A 1 88 ? -9.133 12.445 6.016 1 96.81 88 ALA A N 1
ATOM 684 C CA . ALA A 1 88 ? -9.789 12.281 4.719 1 96.81 88 ALA A CA 1
ATOM 685 C C . ALA A 1 88 ? -10.453 13.586 4.281 1 96.81 88 ALA A C 1
ATOM 687 O O . ALA A 1 88 ? -11.109 14.258 5.082 1 96.81 88 ALA A O 1
ATOM 688 N N . GLY A 1 89 ? -10.25 13.938 3.092 1 93.06 89 GLY A N 1
ATOM 689 C CA . GLY A 1 89 ? -10.984 14.891 2.273 1 93.06 89 GLY A CA 1
ATOM 690 C C . GLY A 1 89 ? -11.25 14.391 0.867 1 93.06 89 GLY A C 1
ATOM 691 O O . GLY A 1 89 ? -10.32 14.016 0.15 1 93.06 89 GLY A O 1
ATOM 692 N N . ILE A 1 90 ? -12.5 14.352 0.468 1 88.94 90 ILE A N 1
ATOM 693 C CA . ILE A 1 90 ? -12.844 13.68 -0.78 1 88.94 90 ILE A CA 1
ATOM 694 C C . ILE A 1 90 ? -13.32 14.703 -1.804 1 88.94 90 ILE A C 1
ATOM 696 O O . ILE A 1 90 ? -14.359 14.508 -2.441 1 88.94 90 ILE A O 1
ATOM 700 N N . THR A 1 91 ? -12.734 15.727 -2.027 1 84.31 91 THR A N 1
ATOM 701 C CA . THR A 1 91 ? -13.133 16.734 -3 1 84.31 91 THR A CA 1
ATOM 702 C C . THR A 1 91 ? -12.664 16.359 -4.402 1 84.31 91 THR A C 1
ATOM 704 O O . THR A 1 91 ? -13.234 16.797 -5.398 1 84.31 91 THR A O 1
ATOM 707 N N . ASN A 1 92 ? -11.617 15.562 -4.574 1 84.06 92 ASN A N 1
ATOM 708 C CA . ASN A 1 92 ? -11.086 15.117 -5.859 1 84.06 92 ASN A CA 1
ATOM 709 C C . ASN A 1 92 ? -11.109 13.594 -5.98 1 84.06 92 ASN A C 1
ATOM 711 O O . ASN A 1 92 ? -10.062 12.961 -6.082 1 84.06 92 ASN A O 1
ATOM 715 N N . PRO A 1 93 ? -12.328 13.055 -6.07 1 86.12 93 PRO A N 1
ATOM 716 C CA . PRO A 1 93 ? -12.414 11.594 -6.195 1 86.12 93 PRO A CA 1
ATOM 717 C C . PRO A 1 93 ? -11.781 11.078 -7.484 1 86.12 93 PRO A C 1
ATOM 719 O O . PRO A 1 93 ? -11.852 11.742 -8.523 1 86.12 93 PRO A O 1
ATOM 722 N N . ALA A 1 94 ? -11.156 9.961 -7.418 1 91.44 94 ALA A N 1
ATOM 723 C CA . ALA A 1 94 ? -10.5 9.328 -8.562 1 91.44 94 ALA A CA 1
ATOM 724 C C . ALA A 1 94 ? -10.797 7.836 -8.609 1 91.44 94 ALA A C 1
ATOM 726 O O . ALA A 1 94 ? -10.969 7.195 -7.57 1 91.44 94 ALA A O 1
ATOM 727 N N . VAL A 1 95 ? -10.953 7.387 -9.812 1 94.25 95 VAL A N 1
ATOM 728 C CA . VAL A 1 95 ? -11.039 5.953 -10.07 1 94.25 95 VAL A CA 1
ATOM 729 C C . VAL A 1 95 ? -9.797 5.48 -10.805 1 94.25 95 VAL A C 1
ATOM 731 O O . VAL A 1 95 ? -9.469 5.988 -11.883 1 94.25 95 VAL A O 1
ATOM 734 N N . ALA A 1 96 ? -9.055 4.531 -10.195 1 96.19 96 ALA A N 1
ATOM 735 C CA . ALA A 1 96 ? -7.828 4.016 -10.805 1 96.19 96 ALA A CA 1
ATOM 736 C C . ALA A 1 96 ? -8.094 3.488 -12.211 1 96.19 96 ALA A C 1
ATOM 738 O O . ALA A 1 96 ? -8.961 2.631 -12.406 1 96.19 96 ALA A O 1
ATOM 739 N N . GLY A 1 97 ? -7.336 4.02 -13.172 1 95.06 97 GLY A N 1
ATOM 740 C CA . GLY A 1 97 ? -7.504 3.621 -14.555 1 95.06 97 GLY A CA 1
ATOM 741 C C . GLY A 1 97 ? -8.266 4.641 -15.383 1 95.06 97 GLY A C 1
ATOM 742 O O . GLY A 1 97 ? -8.258 4.586 -16.609 1 95.06 97 GLY A O 1
ATOM 743 N N . ASP A 1 98 ? -9.07 5.535 -14.766 1 93.69 98 ASP A N 1
ATOM 744 C CA . ASP A 1 98 ? -9.734 6.645 -15.445 1 93.69 98 ASP A CA 1
ATOM 745 C C . ASP A 1 98 ? -8.844 7.883 -15.461 1 93.69 98 ASP A C 1
ATOM 747 O O . ASP A 1 98 ? -8.016 8.078 -14.57 1 93.69 98 ASP A O 1
ATOM 751 N N . VAL A 1 99 ? -8.945 8.672 -16.5 1 89.81 99 VAL A N 1
ATOM 752 C CA . VAL A 1 99 ? -8.328 9.992 -16.469 1 89.81 99 VAL A CA 1
ATOM 753 C C . VAL A 1 99 ? -9.039 10.883 -15.453 1 89.81 99 VAL A C 1
ATOM 755 O O . VAL A 1 99 ? -10.25 11.078 -15.539 1 89.81 99 VAL A O 1
ATOM 758 N N . PRO A 1 100 ? -8.289 11.305 -14.453 1 84.69 100 PRO A N 1
ATOM 759 C CA . PRO A 1 100 ? -8.953 12.094 -13.414 1 84.69 100 PRO A CA 1
ATOM 760 C C . PRO A 1 100 ? -9.398 13.469 -13.906 1 84.69 100 PRO A C 1
ATOM 762 O O . PRO A 1 100 ? -8.852 13.984 -14.883 1 84.69 100 PRO A O 1
ATOM 765 N N . PRO A 1 101 ? -10.422 14 -13.25 1 78.31 101 PRO A N 1
ATOM 766 C CA . PRO A 1 101 ? -10.766 15.391 -13.539 1 78.31 101 PRO A CA 1
ATOM 767 C C . PRO A 1 101 ? -9.656 16.359 -13.141 1 78.31 101 PRO A C 1
ATOM 769 O O . PRO A 1 101 ? -8.656 15.961 -12.539 1 78.31 101 PRO A O 1
ATOM 772 N N . PRO A 1 102 ? -9.859 17.578 -13.555 1 77.12 102 PRO A N 1
ATOM 773 C CA . PRO A 1 102 ? -8.891 18.578 -13.117 1 77.12 102 PRO A CA 1
ATOM 774 C C . PRO A 1 102 ? -8.695 18.594 -11.602 1 77.12 102 PRO A C 1
ATOM 776 O O . PRO A 1 102 ? -9.656 18.406 -10.852 1 77.12 102 PRO A O 1
ATOM 779 N N . TRP A 1 103 ? -7.527 18.766 -11.258 1 69.44 103 TRP A N 1
ATOM 780 C CA . TRP A 1 103 ? -7.133 18.625 -9.867 1 69.44 103 TRP A CA 1
ATOM 781 C C . TRP A 1 103 ? -7.863 19.625 -8.984 1 69.44 103 TRP A C 1
ATOM 783 O O . TRP A 1 103 ? -7.93 20.812 -9.312 1 69.44 103 TRP A O 1
ATOM 793 N N . THR A 1 104 ? -8.5 19.109 -7.922 1 76.88 104 THR A N 1
ATOM 794 C CA . THR A 1 104 ? -8.977 19.859 -6.766 1 76.88 104 THR A CA 1
ATOM 795 C C . THR A 1 104 ? -8.469 19.234 -5.469 1 76.88 104 THR A C 1
ATOM 797 O O . THR A 1 104 ? -8.164 18.031 -5.43 1 76.88 104 THR A O 1
ATOM 800 N N . PRO A 1 105 ? -8.344 20.125 -4.473 1 73.75 105 PRO A N 1
ATOM 801 C CA . PRO A 1 105 ? -7.781 19.609 -3.221 1 73.75 105 PRO A CA 1
ATOM 802 C C . PRO A 1 105 ? -8.656 18.547 -2.584 1 73.75 105 PRO A C 1
ATOM 804 O O . PRO A 1 105 ? -9.883 18.672 -2.549 1 73.75 105 PRO A O 1
ATOM 807 N N . GLY A 1 106 ? -8.141 17.422 -2.176 1 84.31 106 GLY A N 1
ATOM 808 C CA . GLY A 1 106 ? -8.711 16.281 -1.49 1 84.31 106 GLY A CA 1
ATOM 809 C C . GLY A 1 106 ? -7.742 15.117 -1.346 1 84.31 106 GLY A C 1
ATOM 810 O O . GLY A 1 106 ? -7.145 14.68 -2.33 1 84.31 106 GLY A O 1
ATOM 811 N N . THR A 1 107 ? -7.469 14.789 -0.171 1 92.31 107 THR A N 1
ATOM 812 C CA . THR A 1 107 ? -6.441 13.797 0.107 1 92.31 107 THR A CA 1
ATOM 813 C C . THR A 1 107 ? -6.895 12.844 1.212 1 92.31 107 THR A C 1
ATOM 815 O O . THR A 1 107 ? -7.516 13.273 2.188 1 92.31 107 THR A O 1
ATOM 818 N N . ILE A 1 108 ? -6.734 11.625 1.051 1 97.75 108 ILE A N 1
ATOM 819 C CA . ILE A 1 108 ? -6.836 10.641 2.121 1 97.75 108 ILE A CA 1
ATOM 820 C C . ILE A 1 108 ? -5.441 10.172 2.527 1 97.75 108 ILE A C 1
ATOM 822 O O . ILE A 1 108 ? -4.711 9.602 1.714 1 97.75 108 ILE A O 1
ATOM 826 N N . ASN A 1 109 ? -5.004 10.438 3.699 1 98.5 109 ASN A N 1
ATOM 827 C CA . ASN A 1 109 ? -3.773 9.891 4.262 1 98.5 109 ASN A CA 1
ATOM 828 C C . ASN A 1 109 ? -4.062 8.797 5.281 1 98.5 109 ASN A C 1
ATOM 830 O O . ASN A 1 109 ? -4.961 8.93 6.113 1 98.5 109 ASN A O 1
ATOM 834 N N . ILE A 1 110 ? -3.346 7.727 5.238 1 98.94 110 ILE A N 1
ATOM 835 C CA . ILE A 1 110 ? -3.465 6.602 6.16 1 98.94 110 ILE A CA 1
ATOM 836 C C . ILE A 1 110 ? -2.096 6.27 6.746 1 98.94 110 ILE A C 1
ATOM 838 O O . ILE A 1 110 ? -1.145 6.004 6.008 1 98.94 110 ILE A O 1
ATOM 842 N N . ALA A 1 111 ? -1.938 6.336 7.996 1 98.94 111 ALA A N 1
ATOM 843 C CA . ALA A 1 111 ? -0.792 5.789 8.719 1 98.94 111 ALA A CA 1
ATOM 844 C C . ALA A 1 111 ? -1.198 4.574 9.547 1 98.94 111 ALA A C 1
ATOM 846 O O . ALA A 1 111 ? -2.078 4.668 10.406 1 98.94 111 ALA A O 1
ATOM 847 N N . LEU A 1 112 ? -0.595 3.443 9.312 1 98.94 112 LEU A N 1
ATOM 848 C CA . LEU A 1 112 ? -0.819 2.209 10.062 1 98.94 112 LEU A CA 1
ATOM 849 C C . LEU A 1 112 ? 0.351 1.916 10.992 1 98.94 112 LEU A C 1
ATOM 851 O O . LEU A 1 112 ? 1.471 1.677 10.531 1 98.94 112 LEU A O 1
ATOM 855 N N . VAL A 1 113 ? 0.099 1.916 12.242 1 98.94 113 VAL A N 1
ATOM 856 C CA . VAL A 1 113 ? 1.088 1.479 13.227 1 98.94 113 VAL A CA 1
ATOM 857 C C . VAL A 1 113 ? 0.75 0.07 13.711 1 98.94 113 VAL A C 1
ATOM 859 O O . VAL A 1 113 ? -0.322 -0.158 14.273 1 98.94 113 VAL A O 1
ATOM 862 N N . ILE A 1 114 ? 1.676 -0.846 13.492 1 98.94 114 ILE A N 1
ATOM 863 C CA . ILE A 1 114 ? 1.442 -2.26 13.758 1 98.94 114 ILE A CA 1
ATOM 864 C C . ILE A 1 114 ? 2.418 -2.752 14.828 1 98.94 114 ILE A C 1
ATOM 866 O O . ILE A 1 114 ? 3.629 -2.537 14.711 1 98.94 114 ILE A O 1
ATOM 870 N N . GLY A 1 115 ? 1.847 -3.443 15.805 1 98.5 115 GLY A N 1
ATOM 871 C CA . GLY A 1 115 ? 2.643 -3.898 16.938 1 98.5 115 GLY A CA 1
ATOM 872 C C . GLY A 1 115 ? 3.465 -5.137 16.625 1 98.5 115 GLY A C 1
ATOM 873 O O . GLY A 1 115 ? 4.445 -5.422 17.312 1 98.5 115 GLY A O 1
ATOM 874 N N . ASP A 1 116 ? 3.145 -5.93 15.648 1 98.25 116 ASP A N 1
ATOM 875 C CA . ASP A 1 116 ? 3.859 -7.141 15.25 1 98.25 116 ASP A CA 1
ATOM 876 C C . ASP A 1 116 ? 5.141 -6.797 14.492 1 98.25 116 ASP A C 1
ATOM 878 O O . ASP A 1 116 ? 5.191 -5.809 13.766 1 98.25 116 ASP A O 1
ATOM 882 N N . GLY A 1 117 ? 6.203 -7.637 14.688 1 98.62 117 GLY A N 1
ATOM 883 C CA . GLY A 1 117 ? 7.387 -7.523 13.852 1 98.62 117 GLY A CA 1
ATOM 884 C C . GLY A 1 117 ? 7.18 -8.07 12.445 1 98.62 117 GLY A C 1
ATOM 885 O O . GLY A 1 117 ? 6.949 -9.266 12.273 1 98.62 117 GLY A O 1
ATOM 886 N N . LEU A 1 118 ? 7.312 -7.152 11.422 1 98.88 118 LEU A N 1
ATOM 887 C CA . LEU A 1 118 ? 6.961 -7.527 10.055 1 98.88 118 LEU A CA 1
ATOM 888 C C . LEU A 1 118 ? 8.203 -7.613 9.172 1 98.88 118 LEU A C 1
ATOM 890 O O . LEU A 1 118 ? 9.172 -6.875 9.383 1 98.88 118 LEU A O 1
ATOM 894 N N . THR A 1 119 ? 8.195 -8.562 8.172 1 98.81 119 THR A N 1
ATOM 895 C CA . THR A 1 119 ? 9.102 -8.453 7.031 1 98.81 119 THR A CA 1
ATOM 896 C C . THR A 1 119 ? 8.68 -7.305 6.117 1 98.81 119 THR A C 1
ATOM 898 O O . THR A 1 119 ? 7.547 -6.832 6.184 1 98.81 119 THR A O 1
ATOM 901 N N . VAL A 1 120 ? 9.594 -6.848 5.254 1 98.88 120 VAL A N 1
ATOM 902 C CA . VAL A 1 120 ? 9.266 -5.809 4.281 1 98.88 120 VAL A CA 1
ATOM 903 C C . VAL A 1 120 ? 8.18 -6.309 3.338 1 98.88 120 VAL A C 1
ATOM 905 O O . VAL A 1 120 ? 7.305 -5.543 2.924 1 98.88 120 VAL A O 1
ATOM 908 N N . GLY A 1 121 ? 8.203 -7.602 3.002 1 98.88 121 GLY A N 1
ATOM 909 C CA . GLY A 1 121 ? 7.141 -8.188 2.203 1 98.88 121 GLY A CA 1
ATOM 910 C C . GLY A 1 121 ? 5.781 -8.094 2.861 1 98.88 121 GLY A C 1
ATOM 911 O O . GLY A 1 121 ? 4.777 -7.832 2.193 1 98.88 121 GLY A O 1
ATOM 912 N N . ALA A 1 122 ? 5.754 -8.344 4.164 1 98.81 122 ALA A N 1
ATOM 913 C CA . ALA A 1 122 ? 4.504 -8.227 4.906 1 98.81 122 ALA A CA 1
ATOM 914 C C . ALA A 1 122 ? 4.023 -6.777 4.953 1 98.81 122 ALA A C 1
ATOM 916 O O . ALA A 1 122 ? 2.82 -6.512 4.984 1 98.81 122 ALA A O 1
ATOM 917 N N . MET A 1 123 ? 4.934 -5.789 4.949 1 98.94 123 MET A N 1
ATOM 918 C CA . MET A 1 123 ? 4.551 -4.379 4.906 1 98.94 123 MET A CA 1
ATOM 919 C C . MET A 1 123 ? 3.912 -4.031 3.564 1 98.94 123 MET A C 1
ATOM 921 O O . MET A 1 123 ? 2.918 -3.305 3.516 1 98.94 123 MET A O 1
ATOM 925 N N . ALA A 1 124 ? 4.477 -4.566 2.459 1 98.88 124 ALA A N 1
ATOM 926 C CA . ALA A 1 124 ? 3.848 -4.402 1.149 1 98.88 124 ALA A CA 1
ATOM 927 C C . ALA A 1 124 ? 2.451 -5.016 1.13 1 98.88 124 ALA A C 1
ATOM 929 O O . ALA A 1 124 ? 1.515 -4.426 0.585 1 98.88 124 ALA A O 1
ATOM 930 N N . ASN A 1 125 ? 2.318 -6.188 1.766 1 98.88 125 ASN A N 1
ATOM 931 C CA . ASN A 1 125 ? 1.025 -6.855 1.899 1 98.88 125 ASN A CA 1
ATOM 932 C C . ASN A 1 125 ? 0.036 -6.004 2.691 1 98.88 125 ASN A C 1
ATOM 934 O O . ASN A 1 125 ? -1.151 -5.965 2.367 1 98.88 125 ASN A O 1
ATOM 938 N N . ALA A 1 126 ? 0.522 -5.355 3.746 1 98.94 126 ALA A N 1
ATOM 939 C CA . ALA A 1 126 ? -0.316 -4.484 4.562 1 98.94 126 ALA A CA 1
ATOM 940 C C . ALA A 1 126 ? -0.837 -3.305 3.75 1 98.94 126 ALA A C 1
ATOM 942 O O . ALA A 1 126 ? -1.988 -2.891 3.91 1 98.94 126 ALA A O 1
ATOM 943 N N . ILE A 1 127 ? 0.007 -2.758 2.854 1 98.94 127 ILE A N 1
ATOM 944 C CA . ILE A 1 127 ? -0.426 -1.675 1.977 1 98.94 127 ILE A CA 1
ATOM 945 C C . ILE A 1 127 ? -1.558 -2.162 1.074 1 98.94 127 ILE A C 1
ATOM 947 O O . ILE A 1 127 ? -2.553 -1.461 0.881 1 98.94 127 ILE A O 1
ATOM 951 N N . MET A 1 128 ? -1.434 -3.322 0.586 1 98.75 128 MET A N 1
ATOM 952 C CA . MET A 1 128 ? -2.469 -3.914 -0.256 1 98.75 128 MET A CA 1
ATOM 953 C C . MET A 1 128 ? -3.783 -4.043 0.508 1 98.75 128 MET A C 1
ATOM 955 O O . MET A 1 128 ? -4.824 -3.57 0.044 1 98.75 128 MET A O 1
ATOM 959 N N . THR A 1 129 ? -3.781 -4.656 1.68 1 98.75 129 THR A N 1
ATOM 960 C CA . THR A 1 129 ? -4.969 -4.891 2.492 1 98.75 129 THR A CA 1
ATOM 961 C C . THR A 1 129 ? -5.625 -3.57 2.889 1 98.75 129 THR A C 1
ATOM 963 O O . THR A 1 129 ? -6.848 -3.428 2.809 1 98.75 129 THR A O 1
ATOM 966 N N . ALA A 1 130 ? -4.805 -2.611 3.299 1 98.88 130 ALA A N 1
ATOM 967 C CA . ALA A 1 130 ? -5.305 -1.29 3.666 1 98.88 130 ALA A CA 1
ATOM 968 C C . ALA A 1 130 ? -5.988 -0.614 2.48 1 98.88 130 ALA A C 1
ATOM 970 O O . ALA A 1 130 ? -7.043 0.006 2.633 1 98.88 130 ALA A O 1
ATOM 971 N N . THR A 1 131 ? -5.398 -0.707 1.266 1 98.81 131 THR A N 1
ATOM 972 C CA . THR A 1 131 ? -5.93 -0.08 0.06 1 98.81 131 THR A CA 1
ATOM 973 C C . THR A 1 131 ? -7.234 -0.746 -0.364 1 98.81 131 THR A C 1
ATOM 975 O O . THR A 1 131 ? -8.172 -0.071 -0.801 1 98.81 131 THR A O 1
ATOM 978 N N . GLU A 1 132 ? -7.324 -2.1 -0.201 1 98.75 132 GLU A N 1
ATOM 979 C CA . GLU A 1 132 ? -8.586 -2.801 -0.438 1 98.75 132 GLU A CA 1
ATOM 980 C C . GLU A 1 132 ? -9.695 -2.26 0.458 1 98.75 132 GLU A C 1
ATOM 982 O O . GLU A 1 132 ? -10.797 -1.969 -0.016 1 98.75 132 GLU A O 1
ATOM 987 N N . ALA A 1 133 ? -9.406 -2.145 1.717 1 98.69 133 ALA A N 1
ATOM 988 C CA . ALA A 1 133 ? -10.383 -1.652 2.686 1 98.69 133 ALA A CA 1
ATOM 989 C C . ALA A 1 133 ? -10.812 -0.227 2.354 1 98.69 133 ALA A C 1
ATOM 991 O O . ALA A 1 133 ? -12 0.106 2.445 1 98.69 133 ALA A O 1
ATOM 992 N N . LYS A 1 134 ? -9.836 0.636 1.979 1 98.69 134 LYS A N 1
ATOM 993 C CA . LYS A 1 134 ? -10.133 2.014 1.597 1 98.69 134 LYS A CA 1
ATOM 994 C C . LYS A 1 134 ? -11.078 2.061 0.404 1 98.69 134 LYS A C 1
ATOM 996 O O . LYS A 1 134 ? -12.125 2.707 0.464 1 98.69 134 LYS A O 1
ATOM 1001 N N . THR A 1 135 ? -10.742 1.342 -0.706 1 98.25 135 THR A N 1
ATOM 1002 C CA . THR A 1 135 ? -11.531 1.343 -1.937 1 98.25 135 THR A CA 1
ATOM 1003 C C . THR A 1 135 ? -12.93 0.8 -1.686 1 98.25 135 THR A C 1
ATOM 1005 O O . THR A 1 135 ? -13.922 1.393 -2.125 1 98.25 135 THR A O 1
ATOM 1008 N N . TYR A 1 136 ? -13.023 -0.26 -0.898 1 97.94 136 TYR A N 1
ATOM 1009 C CA . TYR A 1 136 ? -14.305 -0.873 -0.545 1 97.94 136 TYR A CA 1
ATOM 1010 C C . TYR A 1 136 ? -15.188 0.112 0.205 1 97.94 136 TYR A C 1
ATOM 1012 O O . TYR A 1 136 ? -16.375 0.258 -0.114 1 97.94 136 TYR A O 1
ATOM 1020 N N . THR A 1 137 ? -14.641 0.75 1.187 1 98 137 THR A N 1
ATOM 1021 C CA . THR A 1 137 ? -15.383 1.683 2.031 1 98 137 THR A CA 1
ATOM 1022 C C . THR A 1 137 ? -15.906 2.857 1.212 1 98 137 THR A C 1
ATOM 1024 O O . THR A 1 137 ? -17.062 3.242 1.34 1 98 137 THR A O 1
ATOM 1027 N N . LEU A 1 138 ? -15.055 3.443 0.341 1 97 138 LEU A N 1
ATOM 1028 C CA . LEU A 1 138 ? -15.469 4.566 -0.492 1 97 138 LEU A CA 1
ATOM 1029 C C . LEU A 1 138 ? -16.625 4.172 -1.395 1 97 138 LEU A C 1
ATOM 1031 O O . LEU A 1 138 ? -17.641 4.883 -1.465 1 97 138 LEU A O 1
ATOM 1035 N N . LEU A 1 139 ? -16.516 3.035 -2.021 1 95.69 139 LEU A N 1
ATOM 1036 C CA . LEU A 1 139 ? -17.562 2.576 -2.936 1 95.69 139 LEU A CA 1
ATOM 1037 C C . LEU A 1 139 ? -18.844 2.242 -2.178 1 95.69 139 LEU A C 1
ATOM 1039 O O . LEU A 1 139 ? -19.938 2.57 -2.629 1 95.69 139 LEU A O 1
ATOM 1043 N N . ARG A 1 140 ? -18.703 1.642 -1.042 1 94.12 140 ARG A N 1
ATOM 1044 C CA . ARG A 1 140 ? -19.844 1.276 -0.216 1 94.12 140 ARG A CA 1
ATOM 1045 C C . ARG A 1 140 ? -20.594 2.518 0.272 1 94.12 140 ARG A C 1
ATOM 1047 O O . ARG A 1 140 ? -21.812 2.51 0.385 1 94.12 140 ARG A O 1
ATOM 1054 N N . LEU A 1 141 ? -19.891 3.57 0.568 1 95 141 LEU A N 1
ATOM 1055 C CA . LEU A 1 141 ? -20.469 4.816 1.049 1 95 141 LEU A CA 1
ATOM 1056 C C . LEU A 1 141 ? -21.094 5.605 -0.1 1 95 141 LEU A C 1
ATOM 1058 O O . LEU A 1 141 ? -21.719 6.648 0.12 1 95 141 LEU A O 1
ATOM 1062 N N . GLY A 1 142 ? -20.891 5.16 -1.322 1 92.75 142 GLY A N 1
ATOM 1063 C CA . GLY A 1 142 ? -21.562 5.77 -2.457 1 92.75 142 GLY A CA 1
ATOM 1064 C C . GLY A 1 142 ? -20.672 6.715 -3.24 1 92.75 142 GLY A C 1
ATOM 1065 O O . GLY A 1 142 ? -21.125 7.352 -4.195 1 92.75 142 GLY A O 1
ATOM 1066 N N . TYR A 1 143 ? -19.406 6.715 -2.826 1 91.25 143 TYR A N 1
ATOM 1067 C CA . TYR A 1 143 ? -18.484 7.52 -3.605 1 91.25 143 TYR A CA 1
ATOM 1068 C C . TYR A 1 143 ? -18.016 6.77 -4.848 1 91.25 143 TYR A C 1
ATOM 1070 O O . TYR A 1 143 ? -17.734 5.57 -4.789 1 91.25 143 TYR A O 1
ATOM 1078 N N . ASN A 1 144 ? -18.281 7.188 -6 1 89.44 144 ASN A N 1
ATOM 1079 C CA . ASN A 1 144 ? -17.688 6.594 -7.188 1 89.44 144 ASN A CA 1
ATOM 1080 C C . ASN A 1 144 ? -16.203 6.922 -7.281 1 89.44 144 ASN A C 1
ATOM 1082 O O . ASN A 1 144 ? -15.766 7.613 -8.203 1 89.44 144 ASN A O 1
ATOM 1086 N N . ALA A 1 145 ? -15.445 6.398 -6.309 1 94.06 145 ALA A N 1
ATOM 1087 C CA . ALA A 1 145 ? -14.023 6.703 -6.164 1 94.06 145 ALA A CA 1
ATOM 1088 C C . ALA A 1 145 ? -13.273 5.527 -5.539 1 94.06 145 ALA A C 1
ATOM 1090 O O . ALA A 1 145 ? -13.781 4.879 -4.617 1 94.06 145 ALA A O 1
ATOM 1091 N N . THR A 1 146 ? -12.109 5.191 -5.992 1 96.12 146 THR A N 1
ATOM 1092 C CA . THR A 1 146 ? -11.211 4.23 -5.359 1 96.12 146 THR A CA 1
ATOM 1093 C C . THR A 1 146 ? -10.289 4.93 -4.363 1 96.12 146 THR A C 1
ATOM 1095 O O . THR A 1 146 ? -9.656 4.277 -3.531 1 96.12 146 THR A O 1
ATOM 1098 N N . GLY A 1 147 ? -10.141 6.195 -4.414 1 93.81 147 GLY A N 1
ATOM 1099 C CA . GLY A 1 147 ? -9.367 7.129 -3.607 1 93.81 147 GLY A CA 1
ATOM 1100 C C . GLY A 1 147 ? -9.43 8.555 -4.121 1 93.81 147 GLY A C 1
ATOM 1101 O O . GLY A 1 147 ? -10.406 8.953 -4.754 1 93.81 147 GLY A O 1
ATOM 1102 N N . THR A 1 148 ? -8.484 9.305 -3.75 1 89.81 148 THR A N 1
ATOM 1103 C CA . THR A 1 148 ? -8.273 10.633 -4.305 1 89.81 148 THR A CA 1
ATOM 1104 C C . THR A 1 148 ? -6.953 10.703 -5.066 1 89.81 148 THR A C 1
ATOM 1106 O O . THR A 1 148 ? -6.184 9.742 -5.07 1 89.81 148 THR A O 1
ATOM 1109 N N . THR A 1 149 ? -6.73 11.789 -5.734 1 86.75 149 THR A N 1
ATOM 1110 C CA . THR A 1 149 ? -5.578 11.898 -6.625 1 86.75 149 THR A CA 1
ATOM 1111 C C . THR A 1 149 ? -4.289 12.031 -5.824 1 86.75 149 THR A C 1
ATOM 1113 O O . THR A 1 149 ? -3.197 11.812 -6.355 1 86.75 149 THR A O 1
ATOM 1116 N N . SER A 1 150 ? -4.285 12.297 -4.504 1 90.25 150 SER A N 1
ATOM 1117 C CA . SER A 1 150 ? -3.086 12.562 -3.715 1 90.25 150 SER A CA 1
ATOM 1118 C C . SER A 1 150 ? -3.07 11.727 -2.439 1 90.25 150 SER A C 1
ATOM 1120 O O . SER A 1 150 ? -2.645 12.203 -1.384 1 90.25 150 SER A O 1
ATOM 1122 N N . ASP A 1 151 ? -3.576 10.492 -2.539 1 95.38 151 ASP A N 1
ATOM 1123 C CA . ASP A 1 151 ? -3.627 9.625 -1.365 1 95.38 151 ASP A CA 1
ATOM 1124 C C . ASP A 1 151 ? -2.225 9.297 -0.863 1 95.38 151 ASP A C 1
ATOM 1126 O O . ASP A 1 151 ? -1.308 9.086 -1.66 1 95.38 151 ASP A O 1
ATOM 1130 N N . GLY A 1 152 ? -2.02 9.297 0.425 1 98.06 152 GLY A N 1
ATOM 1131 C CA . GLY A 1 152 ? -0.81 8.844 1.093 1 98.06 152 GLY A CA 1
ATOM 1132 C C . GLY A 1 152 ? -1.038 7.633 1.982 1 98.06 152 GLY A C 1
ATOM 1133 O O . GLY A 1 152 ? -2.086 7.516 2.621 1 98.06 152 GLY A O 1
ATOM 1134 N N . ILE A 1 153 ? -0.053 6.754 2.09 1 98.88 153 ILE A N 1
ATOM 1135 C CA . ILE A 1 153 ? -0.125 5.605 2.986 1 98.88 153 ILE A CA 1
ATOM 1136 C C . ILE A 1 153 ? 1.258 5.32 3.568 1 98.88 153 ILE A C 1
ATOM 1138 O O . ILE A 1 153 ? 2.27 5.461 2.879 1 98.88 153 ILE A O 1
ATOM 1142 N N . GLY A 1 154 ? 1.336 5.016 4.824 1 98.94 154 GLY A N 1
ATOM 1143 C CA . GLY A 1 154 ? 2.533 4.543 5.5 1 98.94 154 GLY A CA 1
ATOM 1144 C C . GLY A 1 154 ? 2.264 3.406 6.465 1 98.94 154 GLY A C 1
ATOM 1145 O O . GLY A 1 154 ? 1.292 3.445 7.223 1 98.94 154 GLY A O 1
ATOM 1146 N N . VAL A 1 155 ? 3.062 2.395 6.422 1 99 155 VAL A N 1
ATOM 1147 C CA . VAL A 1 155 ? 3.051 1.279 7.363 1 99 155 VAL A CA 1
ATOM 1148 C C . VAL A 1 155 ? 4.277 1.355 8.266 1 99 155 VAL A C 1
ATOM 1150 O O . VAL A 1 155 ? 5.41 1.464 7.785 1 99 155 VAL A O 1
ATOM 1153 N N . PHE A 1 156 ? 4.086 1.377 9.547 1 98.94 156 PHE A N 1
ATOM 1154 C CA . PHE A 1 156 ? 5.129 1.438 10.562 1 98.94 156 PHE A CA 1
ATOM 1155 C C . PHE A 1 156 ? 5.078 0.207 11.461 1 98.94 156 PHE A C 1
ATOM 1157 O O . PHE A 1 156 ? 4.043 -0.094 12.055 1 98.94 156 PHE A O 1
ATOM 1164 N N . ALA A 1 157 ? 6.18 -0.518 11.562 1 98.94 157 ALA A N 1
ATOM 1165 C CA . ALA A 1 157 ? 6.227 -1.739 12.367 1 98.94 157 ALA A CA 1
ATOM 1166 C C . ALA A 1 157 ? 7.66 -2.078 12.766 1 98.94 157 ALA A C 1
ATOM 1168 O O . ALA A 1 157 ? 8.609 -1.705 12.07 1 98.94 157 ALA A O 1
ATOM 1169 N N . PRO A 1 158 ? 7.801 -2.766 14 1 98.81 158 PRO A N 1
ATOM 1170 C CA . PRO A 1 158 ? 9.125 -3.338 14.234 1 98.81 158 PRO A CA 1
ATOM 1171 C C . PRO A 1 158 ? 9.547 -4.32 13.148 1 98.81 158 PRO A C 1
ATOM 1173 O O . PRO A 1 158 ? 8.695 -4.965 12.531 1 98.81 158 PRO A O 1
ATOM 1176 N N . GLU A 1 159 ? 10.875 -4.32 12.906 1 97.94 159 GLU A N 1
ATOM 1177 C CA . GLU A 1 159 ? 11.383 -5.395 12.062 1 97.94 159 GLU A CA 1
ATOM 1178 C C . GLU A 1 159 ? 11.18 -6.758 12.719 1 97.94 159 GLU A C 1
ATOM 1180 O O . GLU A 1 159 ? 11.375 -6.902 13.922 1 97.94 159 GLU A O 1
ATOM 1185 N N . GLY A 1 160 ? 10.594 -7.715 11.93 1 98.19 160 GLY A N 1
ATOM 1186 C CA . GLY A 1 160 ? 10.367 -9.039 12.484 1 98.19 160 GLY A CA 1
ATOM 1187 C C . GLY A 1 160 ? 10.047 -10.086 11.438 1 98.19 160 GLY A C 1
ATOM 1188 O O . GLY A 1 160 ? 10.367 -9.914 10.258 1 98.19 160 GLY A O 1
ATOM 1189 N N . GLY A 1 161 ? 9.484 -11.227 11.945 1 97.75 161 GLY A N 1
ATOM 1190 C CA . GLY A 1 161 ? 9.398 -12.398 11.086 1 97.75 161 GLY A CA 1
ATOM 1191 C C . GLY A 1 161 ? 8 -12.641 10.547 1 97.75 161 GLY A C 1
ATOM 1192 O O . GLY A 1 161 ? 7.793 -13.539 9.734 1 97.75 161 GLY A O 1
ATOM 1193 N N . VAL A 1 162 ? 6.934 -11.844 10.953 1 98.38 162 VAL A N 1
ATOM 1194 C CA . VAL A 1 162 ? 5.602 -11.992 10.375 1 98.38 162 VAL A CA 1
ATOM 1195 C C . VAL A 1 162 ? 5.648 -11.719 8.875 1 98.38 162 VAL A C 1
ATOM 1197 O O . VAL A 1 162 ? 6.074 -10.641 8.453 1 98.38 162 VAL A O 1
ATOM 1200 N N . GLU A 1 163 ? 5.18 -12.656 8.078 1 97.75 163 GLU A N 1
ATOM 1201 C CA . GLU A 1 163 ? 5.426 -12.602 6.641 1 97.75 163 GLU A CA 1
ATOM 1202 C C . GLU A 1 163 ? 4.16 -12.227 5.879 1 97.75 163 GLU A C 1
ATOM 1204 O O . GLU A 1 163 ? 4.223 -11.867 4.699 1 97.75 163 GLU A O 1
ATOM 1209 N N . TRP A 1 164 ? 2.994 -12.344 6.547 1 97.56 164 TRP A N 1
ATOM 1210 C CA . TRP A 1 164 ? 1.731 -12.164 5.844 1 97.56 164 TRP A CA 1
ATOM 1211 C C . TRP A 1 164 ? 0.837 -11.164 6.578 1 97.56 164 TRP A C 1
ATOM 1213 O O . TRP A 1 164 ? 0.78 -11.172 7.809 1 97.56 164 TRP A O 1
ATOM 1223 N N . ALA A 1 165 ? 0.226 -10.32 5.828 1 98.19 165 ALA A N 1
ATOM 1224 C CA . ALA A 1 165 ? -0.739 -9.344 6.328 1 98.19 165 ALA A CA 1
ATOM 1225 C C . ALA A 1 165 ? -1.959 -9.258 5.414 1 98.19 165 ALA A C 1
ATOM 1227 O O . ALA A 1 165 ? -2.602 -8.211 5.32 1 98.19 165 ALA A O 1
ATOM 1228 N N . GLY A 1 166 ? -2.236 -10.352 4.652 1 96.38 166 GLY A N 1
ATOM 1229 C CA . GLY A 1 166 ? -3.387 -10.422 3.764 1 96.38 166 GLY A CA 1
ATOM 1230 C C . GLY A 1 166 ? -4.68 -10.734 4.492 1 96.38 166 GLY A C 1
ATOM 1231 O O . GLY A 1 166 ? -4.684 -10.945 5.707 1 96.38 166 GLY A O 1
ATOM 1232 N N . THR A 1 167 ? -5.793 -10.844 3.775 1 94.88 167 THR A N 1
ATOM 1233 C CA . THR A 1 167 ? -7.148 -10.852 4.312 1 94.88 167 THR A CA 1
ATOM 1234 C C . THR A 1 167 ? -7.449 -12.188 4.988 1 94.88 167 THR A C 1
ATOM 1236 O O . THR A 1 167 ? -8.438 -12.312 5.719 1 94.88 167 THR A O 1
ATOM 1239 N N . ALA A 1 168 ? -6.613 -13.18 4.809 1 92.38 168 ALA A N 1
ATOM 1240 C CA . ALA A 1 168 ? -6.828 -14.477 5.457 1 92.38 168 ALA A CA 1
ATOM 1241 C C . ALA A 1 168 ? -6.246 -14.484 6.867 1 92.38 168 ALA A C 1
ATOM 1243 O O . ALA A 1 168 ? -6.531 -15.391 7.656 1 92.38 168 ALA A O 1
ATOM 1244 N N . THR A 1 169 ? -5.395 -13.586 7.148 1 95.31 169 THR A N 1
ATOM 1245 C CA . THR A 1 169 ? -4.695 -13.555 8.43 1 95.31 169 THR A CA 1
ATOM 1246 C C . THR A 1 169 ? -5.473 -12.742 9.453 1 95.31 169 THR A C 1
ATOM 1248 O O . THR A 1 169 ? -6.266 -11.867 9.086 1 95.31 169 THR A O 1
ATOM 1251 N N . GLU A 1 170 ? -5.238 -13 10.773 1 96.69 170 GLU A N 1
ATOM 1252 C CA . GLU A 1 170 ? -5.777 -12.156 11.836 1 96.69 170 GLU A CA 1
ATOM 1253 C C . GLU A 1 170 ? -5.305 -10.711 11.688 1 96.69 170 GLU A C 1
ATOM 1255 O O . GLU A 1 170 ? -6.086 -9.773 11.875 1 96.69 170 GLU A O 1
ATOM 1260 N N . LEU A 1 171 ? -4.023 -10.547 11.367 1 98.31 171 LEU A N 1
ATOM 1261 C CA . LEU A 1 171 ? -3.469 -9.211 11.148 1 98.31 171 LEU A CA 1
ATOM 1262 C C . LEU A 1 171 ? -4.188 -8.508 10.008 1 98.31 171 LEU A C 1
ATOM 1264 O O . LEU A 1 171 ? -4.562 -7.336 10.133 1 98.31 171 LEU A O 1
ATOM 1268 N N . GLY A 1 172 ? -4.426 -9.188 8.898 1 98.25 172 GLY A N 1
ATOM 1269 C CA . GLY A 1 172 ? -5.137 -8.609 7.77 1 98.25 172 GLY A CA 1
ATOM 1270 C C . GLY A 1 172 ? -6.555 -8.195 8.109 1 98.25 172 GLY A C 1
ATOM 1271 O O . GLY A 1 172 ? -7.012 -7.129 7.688 1 98.25 172 GLY A O 1
ATOM 1272 N N . VAL A 1 173 ? -7.273 -9.031 8.82 1 98.12 173 VAL A N 1
ATOM 1273 C CA . VAL A 1 173 ? -8.633 -8.703 9.258 1 98.12 173 VAL A CA 1
ATOM 1274 C C . VAL A 1 173 ? -8.609 -7.445 10.117 1 98.12 173 VAL A C 1
ATOM 1276 O O . VAL A 1 173 ? -9.422 -6.539 9.93 1 98.12 173 VAL A O 1
ATOM 1279 N N . SER A 1 174 ? -7.66 -7.367 11.023 1 98.81 174 SER A N 1
ATOM 1280 C CA . SER A 1 174 ? -7.523 -6.215 11.906 1 98.81 174 SER A CA 1
ATOM 1281 C C . SER A 1 174 ? -7.211 -4.949 11.117 1 98.81 174 SER A C 1
ATOM 1283 O O . SER A 1 174 ? -7.742 -3.877 11.414 1 98.81 174 SER A O 1
ATOM 1285 N N . ILE A 1 175 ? -6.32 -5.043 10.102 1 98.81 175 ILE A N 1
ATOM 1286 C CA . ILE A 1 175 ? -6.004 -3.908 9.242 1 98.81 175 ILE A CA 1
ATOM 1287 C C . ILE A 1 175 ? -7.277 -3.406 8.562 1 98.81 175 ILE A C 1
ATOM 1289 O O . ILE A 1 175 ? -7.586 -2.213 8.617 1 98.81 175 ILE A O 1
ATOM 1293 N N . GLY A 1 176 ? -8.023 -4.312 7.945 1 98.81 176 GLY A N 1
ATOM 1294 C CA . GLY A 1 176 ? -9.258 -3.941 7.273 1 98.81 176 GLY A CA 1
ATOM 1295 C C . GLY A 1 176 ? -10.258 -3.264 8.188 1 98.81 176 GLY A C 1
ATOM 1296 O O . GLY A 1 176 ? -10.82 -2.227 7.84 1 98.81 176 GLY A O 1
ATOM 1297 N N . LYS A 1 177 ? -10.477 -3.857 9.344 1 98.81 177 LYS A N 1
ATOM 1298 C CA . LYS A 1 177 ? -11.43 -3.312 10.312 1 98.81 177 LYS A CA 1
ATOM 1299 C C . LYS A 1 177 ? -11.016 -1.914 10.758 1 98.81 177 LYS A C 1
ATOM 1301 O O . LYS A 1 177 ? -11.844 -1.005 10.82 1 98.81 177 LYS A O 1
ATOM 1306 N N . ALA A 1 178 ? -9.742 -1.732 11.109 1 98.88 178 ALA A N 1
ATOM 1307 C CA . ALA A 1 178 ? -9.242 -0.446 11.594 1 98.88 178 ALA A CA 1
ATOM 1308 C C . ALA A 1 178 ? -9.383 0.633 10.531 1 98.88 178 ALA A C 1
ATOM 1310 O O . ALA A 1 178 ? -9.82 1.749 10.812 1 98.88 178 ALA A O 1
ATOM 1311 N N . ILE A 1 179 ? -9.039 0.331 9.289 1 98.88 179 ILE A N 1
ATOM 1312 C CA . ILE A 1 179 ? -9.094 1.3 8.203 1 98.88 179 ILE A CA 1
ATOM 1313 C C . ILE A 1 179 ? -10.539 1.676 7.914 1 98.88 179 ILE A C 1
ATOM 1315 O O . ILE A 1 179 ? -10.867 2.857 7.777 1 98.88 179 ILE A O 1
ATOM 1319 N N . ARG A 1 180 ? -11.438 0.687 7.801 1 98.81 180 ARG A N 1
ATOM 1320 C CA . ARG A 1 180 ? -12.836 0.979 7.508 1 98.81 180 ARG A CA 1
ATOM 1321 C C . ARG A 1 180 ? -13.438 1.892 8.57 1 98.81 180 ARG A C 1
ATOM 1323 O O . ARG A 1 180 ? -14.086 2.889 8.25 1 98.81 180 ARG A O 1
ATOM 1330 N N . LYS A 1 181 ? -13.211 1.54 9.773 1 98.81 181 LYS A N 1
ATOM 1331 C CA . LYS A 1 181 ? -13.75 2.338 10.867 1 98.81 181 LYS A CA 1
ATOM 1332 C C . LYS A 1 181 ? -13.18 3.754 10.852 1 98.81 181 LYS A C 1
ATOM 1334 O O . LYS A 1 181 ? -13.93 4.73 10.883 1 98.81 181 LYS A O 1
ATOM 1339 N N . ALA A 1 182 ? -11.859 3.906 10.805 1 98.88 182 ALA A N 1
ATOM 1340 C CA . ALA A 1 182 ? -11.211 5.215 10.836 1 98.88 182 ALA A CA 1
ATOM 1341 C C . ALA A 1 182 ? -11.609 6.047 9.617 1 98.88 182 ALA A C 1
ATOM 1343 O O . ALA A 1 182 ? -11.836 7.258 9.734 1 98.88 182 ALA A O 1
ATOM 1344 N N . LEU A 1 183 ? -11.648 5.445 8.438 1 98.75 183 LEU A N 1
ATOM 1345 C CA . LEU A 1 183 ? -11.984 6.168 7.215 1 98.75 183 LEU A CA 1
ATOM 1346 C C . LEU A 1 183 ? -13.43 6.664 7.258 1 98.75 183 LEU A C 1
ATOM 1348 O O . LEU A 1 183 ? -13.695 7.82 6.926 1 98.75 183 LEU A O 1
ATOM 1352 N N . GLU A 1 184 ? -14.414 5.812 7.648 1 98.5 184 GLU A N 1
ATOM 1353 C CA . GLU A 1 184 ? -15.812 6.215 7.758 1 98.5 184 GLU A CA 1
ATOM 1354 C C . GLU A 1 184 ? -15.977 7.398 8.703 1 98.5 184 GLU A C 1
ATOM 1356 O O . GLU A 1 184 ? -16.688 8.359 8.391 1 98.5 184 GLU A O 1
ATOM 1361 N N . GLU A 1 185 ? -15.312 7.281 9.82 1 98.62 185 GLU A N 1
ATOM 1362 C CA . GLU A 1 185 ? -15.391 8.352 10.805 1 98.62 185 GLU A CA 1
ATOM 1363 C C . GLU A 1 185 ? -14.766 9.641 10.273 1 98.62 185 GLU A C 1
ATOM 1365 O O . GLU A 1 185 ? -15.32 10.727 10.453 1 98.62 185 GLU A O 1
ATOM 1370 N N . SER A 1 186 ? -13.594 9.555 9.664 1 98.31 186 SER A N 1
ATOM 1371 C CA . SER A 1 186 ? -12.93 10.734 9.125 1 98.31 186 SER A CA 1
ATOM 1372 C C . SER A 1 186 ? -13.773 11.406 8.047 1 98.31 186 SER A C 1
ATOM 1374 O O . SER A 1 186 ? -13.836 12.641 7.977 1 98.31 186 SER A O 1
ATOM 1376 N N . ILE A 1 187 ? -14.414 10.664 7.16 1 96.94 187 ILE A N 1
ATOM 1377 C CA . ILE A 1 187 ? -15.266 11.195 6.102 1 96.94 187 ILE A CA 1
ATOM 1378 C C . ILE A 1 187 ? -16.469 11.898 6.715 1 96.94 187 ILE A C 1
ATOM 1380 O O . ILE A 1 187 ? -16.859 12.977 6.258 1 96.94 187 ILE A O 1
ATOM 1384 N N . GLU A 1 188 ? -17.109 11.25 7.746 1 97.12 188 GLU A N 1
ATOM 1385 C CA . GLU A 1 188 ? -18.234 11.883 8.43 1 97.12 188 GLU A CA 1
ATOM 1386 C C . GLU A 1 188 ? -17.828 13.234 9.008 1 97.12 188 GLU A C 1
ATOM 1388 O O . GLU A 1 188 ? -18.562 14.219 8.867 1 97.12 188 GLU A O 1
ATOM 1393 N N . LYS A 1 189 ? -16.703 13.328 9.648 1 96.75 189 LYS A N 1
ATOM 1394 C CA . LYS A 1 189 ? -16.188 14.578 10.203 1 96.75 189 LYS A CA 1
ATOM 1395 C C . LYS A 1 189 ? -15.945 15.609 9.102 1 96.75 189 LYS A C 1
ATOM 1397 O O . LYS A 1 189 ? -16.266 16.781 9.266 1 96.75 189 LYS A O 1
ATOM 1402 N N . TRP A 1 190 ? -15.375 15.148 8.031 1 94.62 190 TRP A N 1
ATOM 1403 C CA . TRP A 1 190 ? -15.07 16.031 6.898 1 94.62 190 TRP A CA 1
ATOM 1404 C C . TRP A 1 190 ? -16.359 16.625 6.316 1 94.62 190 TRP A C 1
ATOM 1406 O O . TRP A 1 190 ? -16.406 17.812 6.012 1 94.62 190 TRP A O 1
ATOM 1416 N N . GLU A 1 191 ? -17.406 15.828 6.207 1 92.75 191 GLU A N 1
ATOM 1417 C CA . GLU A 1 191 ? -18.688 16.281 5.688 1 92.75 191 GLU A CA 1
ATOM 1418 C C . GLU A 1 191 ? -19.312 17.344 6.598 1 92.75 191 GLU A C 1
ATOM 1420 O O . GLU A 1 191 ? -19.969 18.281 6.121 1 92.75 191 GLU A O 1
ATOM 1425 N N . MET A 1 192 ? -19.062 17.203 7.812 1 91.5 192 MET A N 1
ATOM 1426 C CA . MET A 1 192 ? -19.594 18.172 8.773 1 91.5 192 MET A CA 1
ATOM 1427 C C . MET A 1 192 ? -18.891 19.516 8.641 1 91.5 192 MET A C 1
ATOM 1429 O O . MET A 1 192 ? -19.484 20.562 8.914 1 91.5 192 MET A O 1
ATOM 1433 N N . THR A 1 193 ? -17.578 19.516 8.195 1 85.81 193 THR A N 1
ATOM 1434 C CA . THR A 1 193 ? -16.844 20.75 8.008 1 85.81 193 THR A CA 1
ATOM 1435 C C . THR A 1 193 ? -17.344 21.5 6.766 1 85.81 193 THR A C 1
ATOM 1437 O O . THR A 1 193 ? -17.125 22.703 6.629 1 85.81 193 THR A O 1
ATOM 1440 N N . ARG A 1 194 ? -18.031 20.75 5.902 1 82.94 194 ARG A N 1
ATOM 1441 C CA . ARG A 1 194 ? -18.516 21.344 4.664 1 82.94 194 ARG A CA 1
ATOM 1442 C C . ARG A 1 194 ? -19.938 21.906 4.848 1 82.94 194 ARG A C 1
ATOM 1444 O O . ARG A 1 194 ? -20.344 22.812 4.129 1 82.94 194 ARG A O 1
ATOM 1451 N N . SER A 1 195 ? -20.656 21.25 5.566 1 73.12 195 SER A N 1
ATOM 1452 C CA . SER A 1 195 ? -22.031 21.688 5.805 1 73.12 195 SER A CA 1
ATOM 1453 C C . SER A 1 195 ? -22.062 22.984 6.586 1 73.12 195 SER A C 1
ATOM 1455 O O . SER A 1 195 ? -23.016 23.781 6.441 1 73.12 195 SER A O 1
ATOM 1457 N N . VAL A 1 196 ? -21.172 23.234 7.441 1 58.53 196 VAL A N 1
ATOM 1458 C CA . VAL A 1 196 ? -21.219 24.453 8.242 1 58.53 196 VAL A CA 1
ATOM 1459 C C . VAL A 1 196 ? -20.797 25.641 7.391 1 58.53 196 VAL A C 1
ATOM 1461 O O . VAL A 1 196 ? -20.984 26.797 7.785 1 58.53 196 VAL A O 1
ATOM 1464 N N . LYS A 1 197 ? -20.344 25.453 6.254 1 47.53 197 LYS A N 1
ATOM 1465 C CA . LYS A 1 197 ? -20.062 26.641 5.449 1 47.53 197 LYS A CA 1
ATOM 1466 C C . LYS A 1 197 ? -21.297 27.047 4.641 1 47.53 197 LYS A C 1
ATOM 1468 O O . LYS A 1 197 ? -21.984 26.188 4.074 1 47.53 197 LYS A O 1
ATOM 1473 N N . MET B 1 1 ? 0.958 -28.375 -24.547 1 38.03 1 MET B N 1
ATOM 1474 C CA . MET B 1 1 ? 1.913 -28.453 -23.453 1 38.03 1 MET B CA 1
ATOM 1475 C C . MET B 1 1 ? 1.391 -27.703 -22.219 1 38.03 1 MET B C 1
ATOM 1477 O O . MET B 1 1 ? 0.931 -26.562 -22.328 1 38.03 1 MET B O 1
ATOM 1481 N N . ARG B 1 2 ? 0.871 -28.469 -21.203 1 52.22 2 ARG B N 1
ATOM 1482 C CA . ARG B 1 2 ? 0.233 -27.906 -20.016 1 52.22 2 ARG B CA 1
ATOM 1483 C C . ARG B 1 2 ? 1.174 -26.938 -19.281 1 52.22 2 ARG B C 1
ATOM 1485 O O . ARG B 1 2 ? 2.289 -27.312 -18.922 1 52.22 2 ARG B O 1
ATOM 1492 N N . PHE B 1 3 ? 1.136 -25.609 -19.578 1 65.94 3 PHE B N 1
ATOM 1493 C CA . PHE B 1 3 ? 2.023 -24.641 -18.938 1 65.94 3 PHE B CA 1
ATOM 1494 C C . PHE B 1 3 ? 1.617 -24.406 -17.484 1 65.94 3 PHE B C 1
ATOM 1496 O O . PHE B 1 3 ? 0.622 -23.719 -17.219 1 65.94 3 PHE B O 1
ATOM 1503 N N . ASP B 1 4 ? 2.475 -25.125 -16.609 1 89 4 ASP B N 1
ATOM 1504 C CA . ASP B 1 4 ? 2.213 -25.109 -15.172 1 89 4 ASP B CA 1
ATOM 1505 C C . ASP B 1 4 ? 2.941 -23.953 -14.484 1 89 4 ASP B C 1
ATOM 1507 O O . ASP B 1 4 ? 3.01 -23.906 -13.258 1 89 4 ASP B O 1
ATOM 1511 N N . HIS B 1 5 ? 3.59 -23.141 -15.469 1 96.44 5 HIS B N 1
ATOM 1512 C CA . HIS B 1 5 ? 4.289 -21.984 -14.906 1 96.44 5 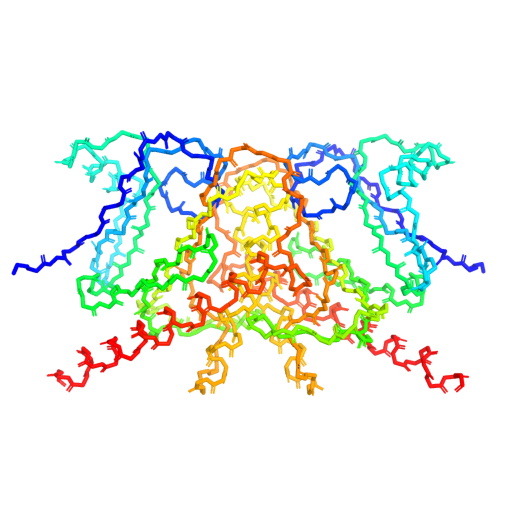HIS B CA 1
ATOM 1513 C C . HIS B 1 5 ? 4.492 -20.891 -15.953 1 96.44 5 HIS B C 1
ATOM 1515 O O . HIS B 1 5 ? 4.227 -21.109 -17.141 1 96.44 5 HIS B O 1
ATOM 1521 N N . PHE B 1 6 ? 4.824 -19.75 -15.641 1 98.31 6 PHE B N 1
ATOM 1522 C CA . PHE B 1 6 ? 5.273 -18.625 -16.453 1 98.31 6 PHE B CA 1
ATOM 1523 C C . PHE B 1 6 ? 6.539 -18 -15.875 1 98.31 6 PHE B C 1
ATOM 1525 O O . PHE B 1 6 ? 6.641 -17.812 -14.664 1 98.31 6 PHE B O 1
ATOM 1532 N N . ILE B 1 7 ? 7.559 -17.766 -16.734 1 98.5 7 ILE B N 1
ATOM 1533 C CA . ILE B 1 7 ? 8.805 -17.125 -16.344 1 98.5 7 ILE B CA 1
ATOM 1534 C C . ILE B 1 7 ? 9.047 -15.883 -17.188 1 98.5 7 ILE B C 1
ATOM 1536 O O . ILE B 1 7 ? 9 -15.953 -18.422 1 98.5 7 ILE B O 1
ATOM 1540 N N . LYS B 1 8 ? 9.211 -14.719 -16.609 1 98.81 8 LYS B N 1
ATOM 1541 C CA . LYS B 1 8 ? 9.617 -13.484 -17.281 1 98.81 8 LYS B CA 1
ATOM 1542 C C . LYS B 1 8 ? 11.031 -13.086 -16.875 1 98.81 8 LYS B C 1
ATOM 1544 O O . LYS B 1 8 ? 11.281 -12.734 -15.719 1 98.81 8 LYS B O 1
ATOM 1549 N N . ARG B 1 9 ? 12 -13.125 -17.812 1 98.56 9 ARG B N 1
ATOM 1550 C CA . ARG B 1 9 ? 13.375 -12.688 -17.594 1 98.56 9 ARG B CA 1
ATOM 1551 C C . ARG B 1 9 ? 13.547 -11.219 -17.969 1 98.56 9 ARG B C 1
ATOM 1553 O O . ARG B 1 9 ? 13 -10.766 -18.984 1 98.56 9 ARG B O 1
ATOM 1560 N N . PHE B 1 10 ? 14.281 -10.516 -17.156 1 98.62 10 PHE B N 1
ATOM 1561 C CA . PHE B 1 10 ? 14.602 -9.125 -17.484 1 98.62 10 PHE B CA 1
ATOM 1562 C C . PHE B 1 10 ? 15.953 -9.031 -18.172 1 98.62 10 PHE B C 1
ATOM 1564 O O . PHE B 1 10 ? 16.812 -9.891 -17.984 1 98.62 10 PHE B O 1
ATOM 1571 N N . ASN B 1 11 ? 16.141 -7.988 -19.016 1 97.19 11 ASN B N 1
ATOM 1572 C CA . ASN B 1 11 ? 17.422 -7.766 -19.672 1 97.19 11 ASN B CA 1
ATOM 1573 C C . ASN B 1 11 ? 18.5 -7.371 -18.672 1 97.19 11 ASN B C 1
ATOM 1575 O O . ASN B 1 11 ? 19.672 -7.754 -18.828 1 97.19 11 ASN B O 1
ATOM 1579 N N . GLU B 1 12 ? 18.203 -6.625 -17.688 1 98.12 12 GLU B N 1
ATOM 1580 C CA . GLU B 1 12 ? 19.016 -6.23 -16.547 1 98.12 12 GLU B CA 1
ATOM 1581 C C . GLU B 1 12 ? 18.219 -6.324 -15.25 1 98.12 12 GLU B C 1
ATOM 1583 O O . GLU B 1 12 ? 16.984 -6.234 -15.258 1 98.12 12 GLU B O 1
ATOM 1588 N N . PRO B 1 13 ? 18.938 -6.516 -14.188 1 98.44 13 PRO B N 1
ATOM 1589 C CA . PRO B 1 13 ? 18.219 -6.598 -12.914 1 98.44 13 PRO B CA 1
ATOM 1590 C C . PRO B 1 13 ? 17.375 -5.355 -12.633 1 98.44 13 PRO B C 1
ATOM 1592 O O . PRO B 1 13 ? 17.797 -4.234 -12.93 1 98.44 13 PRO B O 1
ATOM 1595 N N . LEU B 1 14 ? 16.188 -5.543 -12.125 1 98.88 14 LEU B N 1
ATOM 1596 C CA . LEU B 1 14 ? 15.305 -4.469 -11.695 1 98.88 14 LEU B CA 1
ATOM 1597 C C . LEU B 1 14 ? 15.094 -4.504 -10.188 1 98.88 14 LEU B C 1
ATOM 1599 O O . LEU B 1 14 ? 15.25 -5.551 -9.555 1 98.88 14 LEU B O 1
ATOM 1603 N N . LEU B 1 15 ? 14.859 -3.32 -9.625 1 98.88 15 LEU B N 1
ATOM 1604 C CA . LEU B 1 15 ? 14.391 -3.279 -8.242 1 98.88 15 LEU B CA 1
ATOM 1605 C C . LEU B 1 15 ? 12.969 -3.838 -8.141 1 98.88 15 LEU B C 1
ATOM 1607 O O . LEU B 1 15 ? 12.117 -3.547 -8.984 1 98.88 15 LEU B O 1
ATOM 1611 N N . ALA B 1 16 ? 12.758 -4.699 -7.074 1 98.94 16 ALA B N 1
ATOM 1612 C CA . ALA B 1 16 ? 11.469 -5.348 -6.875 1 98.94 16 ALA B CA 1
ATOM 1613 C C . ALA B 1 16 ? 10.93 -5.078 -5.473 1 98.94 16 ALA B C 1
ATOM 1615 O O . ALA B 1 16 ? 11.656 -5.223 -4.484 1 98.94 16 ALA B O 1
ATOM 1616 N N . LEU B 1 17 ? 9.742 -4.582 -5.355 1 98.94 17 LEU B N 1
ATOM 1617 C CA . LEU B 1 17 ? 8.961 -4.531 -4.121 1 98.94 17 LEU B CA 1
ATOM 1618 C C . LEU B 1 17 ? 7.723 -5.414 -4.219 1 98.94 17 LEU B C 1
ATOM 1620 O O . LEU B 1 17 ? 6.883 -5.211 -5.098 1 98.94 17 LEU B O 1
ATOM 1624 N N . SER B 1 18 ? 7.629 -6.488 -3.318 1 98.88 18 SER B N 1
ATOM 1625 C CA . SER B 1 18 ? 6.543 -7.449 -3.486 1 98.88 18 SER B CA 1
ATOM 1626 C C . SER B 1 18 ? 6.227 -8.164 -2.176 1 98.88 18 SER B C 1
ATOM 1628 O O . SER B 1 18 ? 7.016 -8.117 -1.232 1 98.88 18 SER B O 1
ATOM 1630 N N . ASN B 1 19 ? 4.996 -8.695 -2.104 1 98.75 19 ASN B N 1
ATOM 1631 C CA . ASN B 1 19 ? 4.652 -9.609 -1.022 1 98.75 19 ASN B CA 1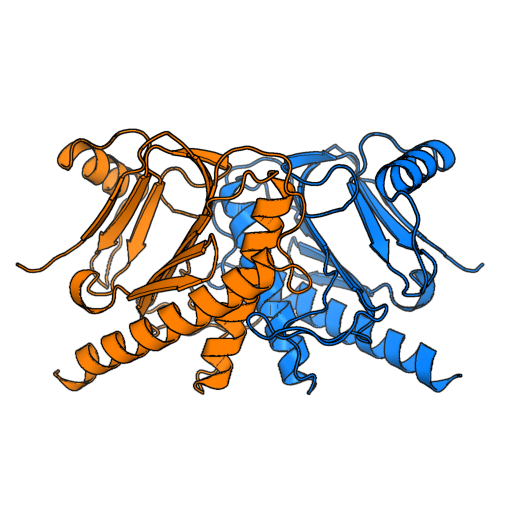
ATOM 1632 C C . ASN B 1 19 ? 4.75 -11.062 -1.471 1 98.75 19 ASN B C 1
ATOM 1634 O O . ASN B 1 19 ? 4.086 -11.938 -0.908 1 98.75 19 ASN B O 1
ATOM 1638 N N . ALA B 1 20 ? 5.555 -11.367 -2.484 1 98.5 20 ALA B N 1
ATOM 1639 C CA . ALA B 1 20 ? 5.703 -12.711 -3.043 1 98.5 20 ALA B CA 1
ATOM 1640 C C . ALA B 1 20 ? 6.254 -13.68 -2 1 98.5 20 ALA B C 1
ATOM 1642 O O . ALA B 1 20 ? 7.059 -13.297 -1.149 1 98.5 20 ALA B O 1
ATOM 1643 N N . PRO B 1 21 ? 5.828 -14.953 -2.084 1 97.38 21 PRO B N 1
ATOM 1644 C CA . PRO B 1 21 ? 6.352 -15.953 -1.148 1 97.38 21 PRO B CA 1
ATOM 1645 C C . PRO B 1 21 ? 7.844 -16.219 -1.336 1 97.38 21 PRO B C 1
ATOM 1647 O O . PRO B 1 21 ? 8.531 -16.594 -0.386 1 97.38 21 PRO B O 1
ATOM 1650 N N . HIS B 1 22 ? 8.359 -16.031 -2.529 1 98.19 22 HIS B N 1
ATOM 1651 C CA . HIS B 1 22 ? 9.773 -16.234 -2.797 1 98.19 22 HIS B CA 1
ATOM 1652 C C . HIS B 1 22 ? 10.484 -14.93 -3.111 1 98.19 22 HIS B C 1
ATOM 1654 O O . HIS B 1 22 ? 10.156 -14.258 -4.094 1 98.19 22 HIS B O 1
ATOM 1660 N N . ARG B 1 23 ? 11.477 -14.578 -2.23 1 98.25 23 ARG B N 1
ATOM 1661 C CA . ARG B 1 23 ? 12.281 -13.359 -2.318 1 98.25 23 ARG B CA 1
ATOM 1662 C C . ARG B 1 23 ? 11.391 -12.117 -2.35 1 98.25 23 ARG B C 1
ATOM 1664 O O . ARG B 1 23 ? 11.625 -11.203 -3.139 1 98.25 23 ARG B O 1
ATOM 1671 N N . GLY B 1 24 ? 10.281 -12.18 -1.557 1 98.38 24 GLY B N 1
ATOM 1672 C CA . GLY B 1 24 ? 9.469 -10.992 -1.348 1 98.38 24 GLY B CA 1
ATOM 1673 C C . GLY B 1 24 ? 10.203 -9.891 -0.605 1 98.38 24 GLY B C 1
ATOM 1674 O O . GLY B 1 24 ? 11.312 -10.102 -0.105 1 98.38 24 GLY B O 1
ATOM 1675 N N . GLY B 1 25 ? 9.648 -8.766 -0.48 1 98.62 25 GLY B N 1
ATOM 1676 C CA . GLY B 1 25 ? 10.297 -7.598 0.092 1 98.62 25 GLY B CA 1
ATOM 1677 C C . GLY B 1 25 ? 10.938 -6.703 -0.951 1 98.62 25 GLY B C 1
ATOM 1678 O O . GLY B 1 25 ? 10.414 -6.551 -2.057 1 98.62 25 GLY B O 1
ATOM 1679 N N . LEU B 1 26 ? 11.961 -5.965 -0.543 1 98.88 26 LEU B N 1
ATOM 1680 C CA . LEU B 1 26 ? 12.719 -5.09 -1.433 1 98.88 26 LEU B CA 1
ATOM 1681 C C . LEU B 1 26 ? 14.023 -5.75 -1.855 1 98.88 26 LEU B C 1
ATOM 1683 O O . LEU B 1 26 ? 14.914 -5.953 -1.028 1 98.88 26 LEU B O 1
ATOM 1687 N N . THR B 1 27 ? 14.094 -6.148 -3.18 1 98.75 27 THR B N 1
ATOM 1688 C CA . THR B 1 27 ? 15.273 -6.859 -3.664 1 98.75 27 THR B CA 1
ATOM 1689 C C . THR B 1 27 ? 15.57 -6.488 -5.113 1 98.75 27 THR B C 1
ATOM 1691 O O . THR B 1 27 ? 14.766 -5.82 -5.766 1 98.75 27 THR B O 1
ATOM 1694 N N . LYS B 1 28 ? 16.781 -6.785 -5.57 1 98.69 28 LYS B N 1
ATOM 1695 C CA . LYS B 1 28 ? 17.094 -6.758 -6.996 1 98.69 28 LYS B CA 1
ATOM 1696 C C . LYS B 1 28 ? 16.766 -8.094 -7.656 1 98.69 28 LYS B C 1
ATOM 1698 O O . LYS B 1 28 ? 17.156 -9.148 -7.152 1 98.69 28 LYS B O 1
ATOM 1703 N N . ALA B 1 29 ? 16.062 -8.062 -8.758 1 98.81 29 ALA B N 1
ATOM 1704 C CA . ALA B 1 29 ? 15.57 -9.297 -9.359 1 98.81 29 ALA B CA 1
ATOM 1705 C C . ALA B 1 29 ? 15.938 -9.375 -10.836 1 98.81 29 ALA B C 1
ATOM 1707 O O . ALA B 1 29 ? 15.852 -8.375 -11.555 1 98.81 29 ALA B O 1
ATOM 1708 N N . ASN B 1 30 ? 16.312 -10.594 -11.297 1 98.88 30 ASN B N 1
ATOM 1709 C CA . ASN B 1 30 ? 16.578 -10.852 -12.703 1 98.88 30 ASN B CA 1
ATOM 1710 C C . ASN B 1 30 ? 15.305 -11.172 -13.477 1 98.88 30 ASN B C 1
ATOM 1712 O O . ASN B 1 30 ? 15.328 -11.297 -14.703 1 98.88 30 ASN B O 1
ATOM 1716 N N . GLY B 1 31 ? 14.172 -11.266 -12.836 1 98.88 31 GLY B N 1
ATOM 1717 C CA . GLY B 1 31 ? 12.867 -11.617 -13.367 1 98.88 31 GLY B CA 1
ATOM 1718 C C . GLY B 1 31 ? 11.891 -12.086 -12.305 1 98.88 31 GLY B C 1
ATOM 1719 O O . GLY B 1 31 ? 12.133 -11.906 -11.109 1 98.88 31 GLY B O 1
ATOM 1720 N N . PHE B 1 32 ? 10.805 -12.633 -12.711 1 98.88 32 PHE B N 1
ATOM 1721 C CA . PHE B 1 32 ? 9.836 -13.242 -11.805 1 98.88 32 PHE B CA 1
ATOM 1722 C C . PHE B 1 32 ? 9.195 -14.469 -12.438 1 98.88 32 PHE B C 1
ATOM 1724 O O . PHE B 1 32 ? 9.344 -14.703 -13.641 1 98.88 32 PHE B O 1
ATOM 1731 N N . PHE B 1 33 ? 8.539 -15.297 -11.594 1 98.69 33 PHE B N 1
ATOM 1732 C CA . PHE B 1 33 ? 7.789 -16.422 -12.125 1 98.69 33 PHE B CA 1
ATOM 1733 C C . PHE B 1 33 ? 6.477 -16.609 -11.375 1 98.69 33 PHE B C 1
ATOM 1735 O O . PHE B 1 33 ? 6.355 -16.188 -10.219 1 98.69 33 PHE B O 1
ATOM 1742 N N . PHE B 1 34 ? 5.457 -17.094 -12.109 1 98.25 34 PHE B N 1
ATOM 1743 C CA . PHE B 1 34 ? 4.254 -17.703 -11.562 1 98.25 34 PHE B CA 1
ATOM 1744 C C . PHE B 1 34 ? 4.34 -19.219 -11.625 1 98.25 34 PHE B C 1
ATOM 1746 O O . PHE B 1 34 ? 4.484 -19.797 -12.711 1 98.25 34 PHE B O 1
ATOM 1753 N N . MET B 1 35 ? 4.309 -19.844 -10.5 1 96.56 35 MET B N 1
ATOM 1754 C CA . MET B 1 35 ? 4.328 -21.312 -10.516 1 96.56 35 MET B CA 1
ATOM 1755 C C . MET B 1 35 ? 3.01 -21.875 -10.008 1 96.56 35 MET B C 1
ATOM 1757 O O . MET B 1 35 ? 2.428 -21.344 -9.062 1 96.56 35 MET B O 1
ATOM 1761 N N . MET B 1 36 ? 2.504 -22.891 -10.617 1 94.81 36 MET B N 1
ATOM 1762 C CA . MET B 1 36 ? 1.25 -23.531 -10.25 1 94.81 36 MET B CA 1
ATOM 1763 C C . MET B 1 36 ? 1.469 -24.547 -9.133 1 94.81 36 MET B C 1
ATOM 1765 O O . MET B 1 36 ? 2.463 -25.281 -9.133 1 94.81 36 MET B O 1
ATOM 1769 N N . VAL B 1 37 ? 0.586 -24.547 -8.203 1 92.62 37 VAL B N 1
ATOM 1770 C CA . VAL B 1 37 ? 0.545 -25.547 -7.145 1 92.62 37 VAL B CA 1
ATOM 1771 C C . VAL B 1 37 ? -0.828 -26.219 -7.117 1 92.62 37 VAL B C 1
ATOM 1773 O O . VAL B 1 37 ? -1.763 -25.75 -7.777 1 92.62 37 VAL B O 1
ATOM 1776 N N . SER B 1 38 ? -0.877 -27.297 -6.379 1 87.94 38 SER B N 1
ATOM 1777 C CA . SER B 1 38 ? -2.15 -28 -6.25 1 87.94 38 SER B CA 1
ATOM 1778 C C . SER B 1 38 ? -3.158 -27.172 -5.457 1 87.94 38 SER B C 1
ATOM 1780 O O . SER B 1 38 ? -2.775 -26.344 -4.633 1 87.94 38 SER B O 1
ATOM 1782 N N . LYS B 1 39 ? -4.441 -27.391 -5.688 1 85.88 39 LYS B N 1
ATOM 1783 C CA . LYS B 1 39 ? -5.512 -26.719 -4.957 1 85.88 39 LYS B CA 1
ATOM 1784 C C . LYS B 1 39 ? -5.445 -27.047 -3.467 1 85.88 39 LYS B C 1
ATOM 1786 O O . LYS B 1 39 ? -5.91 -26.25 -2.637 1 85.88 39 LYS B O 1
ATOM 1791 N N . ASN B 1 40 ? -4.836 -28.188 -3.139 1 84.56 40 ASN B N 1
ATOM 1792 C CA . ASN B 1 40 ? -4.703 -28.609 -1.748 1 84.56 40 ASN B CA 1
ATOM 1793 C C . ASN B 1 40 ? -3.268 -28.453 -1.252 1 84.56 40 ASN B C 1
ATOM 1795 O O . ASN B 1 40 ? -2.805 -29.234 -0.422 1 84.56 40 ASN B O 1
ATOM 1799 N N . TYR B 1 41 ? -2.66 -27.516 -1.789 1 86 41 TYR B N 1
ATOM 1800 C CA . TYR B 1 41 ? -1.257 -27.281 -1.464 1 86 41 TYR B CA 1
ATOM 1801 C C . TYR B 1 41 ? -1.065 -27.125 0.04 1 86 41 TYR B C 1
ATOM 1803 O O . TYR B 1 41 ? -1.728 -26.297 0.673 1 86 41 TYR B O 1
ATOM 1811 N N . ALA B 1 42 ? -0.253 -27.922 0.646 1 81.19 42 ALA B N 1
ATOM 1812 C CA . ALA B 1 42 ? 0.105 -27.875 2.061 1 81.19 42 ALA B CA 1
ATOM 1813 C C . ALA B 1 42 ? 1.603 -28.094 2.256 1 81.19 42 ALA B C 1
ATOM 1815 O O . ALA B 1 42 ? 2.029 -28.641 3.271 1 81.19 42 ALA B O 1
ATOM 1816 N N . GLY B 1 43 ? 2.393 -27.688 1.273 1 87.31 43 GLY B N 1
ATOM 1817 C CA . GLY B 1 43 ? 3.826 -27.922 1.312 1 87.31 43 GLY B CA 1
ATOM 1818 C C . GLY B 1 43 ? 4.609 -26.766 1.899 1 87.31 43 GLY B C 1
ATOM 1819 O O . GLY B 1 43 ? 4.035 -25.891 2.561 1 87.31 43 GLY B O 1
ATOM 1820 N N . ASN B 1 44 ? 5.895 -26.875 1.782 1 93.69 44 ASN B N 1
ATOM 1821 C CA . ASN B 1 44 ? 6.844 -25.828 2.176 1 93.69 44 ASN B CA 1
ATOM 1822 C C . ASN B 1 44 ? 7.133 -24.875 1.025 1 93.69 44 ASN B C 1
ATOM 1824 O O . ASN B 1 44 ? 7.973 -25.156 0.17 1 93.69 44 ASN B O 1
ATOM 1828 N N . TYR B 1 45 ? 6.43 -23.719 1.063 1 92.81 45 TYR B N 1
ATOM 1829 C CA . TYR B 1 45 ? 6.488 -22.812 -0.085 1 92.81 45 TYR B CA 1
ATOM 1830 C C . TYR B 1 45 ? 7.906 -22.297 -0.304 1 92.81 45 TYR B C 1
ATOM 1832 O O . TYR B 1 45 ? 8.32 -22.078 -1.443 1 92.81 45 TYR B O 1
ATOM 1840 N N . ARG B 1 46 ? 8.68 -22.109 0.763 1 93.94 46 ARG B N 1
ATOM 1841 C CA . ARG B 1 46 ? 10.055 -21.641 0.626 1 93.94 46 ARG B CA 1
ATOM 1842 C C . ARG B 1 46 ? 10.898 -22.656 -0.132 1 93.94 46 ARG B C 1
ATOM 1844 O O . ARG B 1 46 ? 11.609 -22.312 -1.077 1 93.94 46 ARG B O 1
ATOM 1851 N N . LYS B 1 47 ? 10.828 -23.859 0.344 1 95.69 47 LYS B N 1
ATOM 1852 C CA . LYS B 1 47 ? 11.578 -24.938 -0.305 1 95.69 47 LYS B CA 1
ATOM 1853 C C . LYS B 1 47 ? 11.109 -25.141 -1.741 1 95.69 47 LYS B C 1
ATOM 1855 O O . LYS B 1 47 ? 11.922 -25.297 -2.652 1 95.69 47 LYS B O 1
ATOM 1860 N N . ASP B 1 48 ? 9.766 -25.125 -1.921 1 96 48 ASP B N 1
ATOM 1861 C CA . ASP B 1 48 ? 9.211 -25.406 -3.24 1 96 48 ASP B CA 1
ATOM 1862 C C . ASP B 1 48 ? 9.609 -24.328 -4.246 1 96 48 ASP B C 1
ATOM 1864 O O . ASP B 1 48 ? 9.961 -24.641 -5.387 1 96 48 ASP B O 1
ATOM 1868 N N . CYS B 1 49 ? 9.617 -23.078 -3.865 1 96.44 49 CYS B N 1
ATOM 1869 C CA . CYS B 1 49 ? 10.023 -22 -4.754 1 96.44 49 CYS B CA 1
ATOM 1870 C C . CYS B 1 49 ? 11.516 -22.062 -5.051 1 96.44 49 CYS B C 1
ATOM 1872 O O . CYS B 1 49 ? 11.93 -21.844 -6.188 1 96.44 49 CYS B O 1
ATOM 1874 N N . ALA B 1 50 ? 12.289 -22.344 -4.027 1 96.25 50 ALA B N 1
ATOM 1875 C CA . ALA B 1 50 ? 13.734 -22.484 -4.227 1 96.25 50 ALA B CA 1
ATOM 1876 C C . ALA B 1 50 ? 14.047 -23.625 -5.195 1 96.25 50 ALA B C 1
ATOM 1878 O O . ALA B 1 50 ? 14.906 -23.484 -6.066 1 96.25 50 ALA B O 1
ATOM 1879 N N . ASP B 1 51 ? 13.398 -24.734 -5.02 1 96.69 51 ASP B N 1
ATOM 1880 C CA . ASP B 1 51 ? 13.562 -25.859 -5.922 1 96.69 51 ASP B CA 1
ATOM 1881 C C . ASP B 1 51 ? 13.172 -25.484 -7.352 1 96.69 51 ASP B C 1
ATOM 1883 O O . ASP B 1 51 ? 13.844 -25.891 -8.305 1 96.69 51 ASP B O 1
ATOM 1887 N N . PHE B 1 52 ? 12.086 -24.766 -7.473 1 96.31 52 PHE B N 1
ATOM 1888 C CA . PHE B 1 52 ? 11.656 -24.312 -8.789 1 96.31 52 PHE B CA 1
ATOM 1889 C C . PHE B 1 52 ? 12.75 -23.484 -9.461 1 96.31 52 PHE B C 1
ATOM 1891 O O . PHE B 1 52 ? 13.062 -23.719 -10.633 1 96.31 52 PHE B O 1
ATOM 1898 N N . GLU B 1 53 ? 13.305 -22.5 -8.711 1 96 53 GLU B N 1
ATOM 1899 C CA . GLU B 1 53 ? 14.398 -21.672 -9.242 1 96 53 GLU B CA 1
ATOM 1900 C C . GLU B 1 53 ? 15.555 -22.547 -9.727 1 96 53 GLU B C 1
ATOM 1902 O O . GLU B 1 53 ? 16.078 -22.328 -10.828 1 96 53 GLU B O 1
ATOM 1907 N N . ARG B 1 54 ? 15.922 -23.484 -8.922 1 96.06 54 ARG B N 1
ATOM 1908 C CA . ARG B 1 54 ? 17.047 -24.359 -9.258 1 96.06 54 ARG B CA 1
ATOM 1909 C C . ARG B 1 54 ? 16.719 -25.203 -10.484 1 96.06 54 ARG B C 1
ATOM 1911 O O . ARG B 1 54 ? 17.547 -25.297 -11.406 1 96.06 54 ARG B O 1
ATOM 1918 N N . GLU B 1 55 ? 15.602 -25.766 -10.523 1 96.56 55 GLU B N 1
ATOM 1919 C CA . GLU B 1 55 ? 15.195 -26.688 -11.586 1 96.56 55 GLU B CA 1
ATOM 1920 C C . GLU B 1 55 ? 15.141 -25.969 -12.93 1 96.56 55 GLU B C 1
ATOM 1922 O O . GLU B 1 55 ? 15.367 -26.578 -13.977 1 96.56 55 GLU B O 1
ATOM 1927 N N . HIS B 1 56 ? 14.852 -24.719 -12.93 1 97 56 HIS B N 1
ATOM 1928 C CA . HIS B 1 56 ? 14.688 -23.969 -14.172 1 97 56 HIS B CA 1
ATOM 1929 C C . HIS B 1 56 ? 15.906 -23.094 -14.461 1 97 56 HIS B C 1
ATOM 1931 O O . HIS B 1 56 ? 15.867 -22.266 -15.367 1 97 56 HIS B O 1
ATOM 1937 N N . GLY B 1 57 ? 16.984 -23.203 -13.633 1 97.5 57 GLY B N 1
ATOM 1938 C CA . GLY B 1 57 ? 18.219 -22.469 -13.859 1 97.5 57 GLY B CA 1
ATOM 1939 C C . GLY B 1 57 ? 18.078 -20.984 -13.625 1 97.5 57 GLY B C 1
ATOM 1940 O O . GLY B 1 57 ? 18.703 -20.172 -14.336 1 97.5 57 GLY B O 1
ATOM 1941 N N . LEU B 1 58 ? 17.203 -20.625 -12.773 1 98 58 LEU B N 1
ATOM 1942 C CA . LEU B 1 58 ? 16.969 -19.219 -12.469 1 98 58 LEU B CA 1
ATOM 1943 C C . LEU B 1 58 ? 17.781 -18.781 -11.266 1 98 58 LEU B C 1
ATOM 1945 O O . LEU B 1 58 ? 18.094 -19.594 -10.391 1 98 58 LEU B O 1
ATOM 1949 N N . LYS B 1 59 ? 18.203 -17.516 -11.266 1 97.81 59 LYS B N 1
ATOM 1950 C CA . LYS B 1 59 ? 18.906 -16.922 -10.133 1 97.81 59 LYS B CA 1
ATOM 1951 C C . LYS B 1 59 ? 18.328 -15.555 -9.781 1 97.81 59 LYS B C 1
ATOM 1953 O O . LYS B 1 59 ? 18.188 -14.688 -10.648 1 97.81 59 LYS B O 1
ATOM 1958 N N . ASN B 1 60 ? 17.984 -15.367 -8.523 1 98.38 60 ASN B N 1
ATOM 1959 C CA . ASN B 1 60 ? 17.5 -14.094 -8.008 1 98.38 60 ASN B CA 1
ATOM 1960 C C . ASN B 1 60 ? 16.188 -13.68 -8.672 1 98.38 60 ASN B C 1
ATOM 1962 O O . ASN B 1 60 ? 16.047 -12.547 -9.117 1 98.38 60 ASN B O 1
ATOM 1966 N N . PHE B 1 61 ? 15.273 -14.586 -8.773 1 98.81 61 PHE B N 1
ATOM 1967 C CA . PHE B 1 61 ? 13.93 -14.297 -9.273 1 98.81 61 PHE B CA 1
ATOM 1968 C C . PHE B 1 61 ? 12.953 -14.109 -8.117 1 98.81 61 PHE B C 1
ATOM 1970 O O . PHE B 1 61 ? 13.156 -14.656 -7.031 1 98.81 61 PHE B O 1
ATOM 1977 N N . VAL B 1 62 ? 12.008 -13.266 -8.328 1 98.81 62 VAL B N 1
ATOM 1978 C CA . VAL B 1 62 ? 10.867 -13.203 -7.426 1 98.81 62 VAL B CA 1
ATOM 1979 C C . VAL B 1 62 ? 9.812 -14.227 -7.852 1 98.81 62 VAL B C 1
ATOM 1981 O O . VAL B 1 62 ? 9.492 -14.336 -9.039 1 98.81 62 VAL B O 1
ATOM 1984 N N . GLY B 1 63 ? 9.266 -15.016 -6.91 1 98.56 63 GLY B N 1
ATOM 1985 C CA . GLY B 1 63 ? 8.383 -16.109 -7.281 1 98.56 63 GLY B CA 1
ATOM 1986 C C . GLY B 1 63 ? 7.016 -16.016 -6.629 1 98.56 63 GLY B C 1
ATOM 1987 O O . GLY B 1 63 ? 6.914 -15.797 -5.422 1 98.56 63 GLY B O 1
ATOM 1988 N N . PHE B 1 64 ? 5.988 -16.203 -7.453 1 98.19 64 PHE B N 1
ATOM 1989 C CA . PHE B 1 64 ? 4.598 -16.281 -7.016 1 98.19 64 PHE B CA 1
ATOM 1990 C C . PHE B 1 64 ? 4.039 -17.688 -7.223 1 98.19 64 PHE B C 1
ATOM 1992 O O . PHE B 1 64 ? 4.523 -18.438 -8.078 1 98.19 64 PHE B O 1
ATOM 1999 N N . MET B 1 65 ? 3.068 -17.984 -6.395 1 96 65 MET B N 1
ATOM 2000 C CA . MET B 1 65 ? 2.418 -19.297 -6.469 1 96 65 MET B CA 1
ATOM 2001 C C . MET B 1 65 ? 0.915 -19.141 -6.676 1 96 65 MET B C 1
ATOM 2003 O O . MET B 1 65 ? 0.306 -18.203 -6.168 1 96 65 MET B O 1
ATOM 2007 N N . THR B 1 66 ? 0.278 -20.047 -7.398 1 94.75 66 THR B N 1
ATOM 2008 C CA . THR B 1 66 ? -1.161 -20.031 -7.641 1 94.75 66 THR B CA 1
ATOM 2009 C C . THR B 1 66 ? -1.678 -21.438 -7.949 1 94.75 66 THR B C 1
ATOM 2011 O O . THR B 1 66 ? -0.967 -22.25 -8.547 1 94.75 66 THR B O 1
ATOM 2014 N N . ALA B 1 67 ? -2.951 -21.672 -7.551 1 91.5 67 ALA B N 1
ATOM 2015 C CA . ALA B 1 67 ? -3.607 -22.938 -7.883 1 91.5 67 ALA B CA 1
ATOM 2016 C C . ALA B 1 67 ? -4.262 -22.859 -9.258 1 91.5 67 ALA B C 1
ATOM 2018 O O . ALA B 1 67 ? -4.645 -23.891 -9.82 1 91.5 67 ALA B O 1
ATOM 2019 N N . ALA B 1 68 ? -4.453 -21.672 -9.781 1 90.88 68 ALA B N 1
ATOM 2020 C CA . ALA B 1 68 ? -5.027 -21.516 -11.117 1 90.88 68 ALA B CA 1
ATOM 2021 C C . ALA B 1 68 ? -4.102 -22.094 -12.188 1 90.88 68 ALA B C 1
ATOM 2023 O O . ALA B 1 68 ? -2.881 -22.125 -12.008 1 90.88 68 ALA B O 1
ATOM 2024 N N . GLU B 1 69 ? -4.727 -22.562 -13.297 1 93.5 69 GLU B N 1
ATOM 2025 C CA . GLU B 1 69 ? -3.936 -23.047 -14.43 1 93.5 69 GLU B CA 1
ATOM 2026 C C . GLU B 1 69 ? -3.258 -21.875 -15.156 1 93.5 69 GLU B C 1
ATOM 2028 O O . GLU B 1 69 ? -3.842 -21.281 -16.062 1 93.5 69 GLU B O 1
ATOM 2033 N N . VAL B 1 70 ? -1.985 -21.641 -14.82 1 96.19 70 VAL B N 1
ATOM 2034 C CA . VAL B 1 70 ? -1.255 -20.453 -15.242 1 96.19 70 VAL B CA 1
ATOM 2035 C C . VAL B 1 70 ? -1.365 -20.297 -16.766 1 96.19 70 VAL B C 1
ATOM 2037 O O . VAL B 1 70 ? -1.69 -19.219 -17.25 1 96.19 70 VAL B O 1
ATOM 2040 N N . GLY B 1 71 ? -1.152 -21.344 -17.562 1 94.75 71 GLY B N 1
ATOM 2041 C CA . GLY B 1 71 ? -1.188 -21.297 -19.016 1 94.75 71 GLY B CA 1
ATOM 2042 C C . GLY B 1 71 ? -2.547 -20.906 -19.562 1 94.75 71 GLY B C 1
ATOM 2043 O O . GLY B 1 71 ? -2.641 -20.344 -20.656 1 94.75 71 GLY B O 1
ATOM 2044 N N . LYS B 1 72 ? -3.664 -21.078 -18.828 1 95 72 LYS B N 1
ATOM 2045 C CA . LYS B 1 72 ? -5.023 -20.812 -19.297 1 95 72 LYS B CA 1
ATOM 2046 C C . LYS B 1 72 ? -5.508 -19.438 -18.844 1 95 72 LYS B C 1
ATOM 2048 O O . LYS B 1 72 ? -6.328 -18.812 -19.531 1 95 72 LYS B O 1
ATOM 2053 N N . VAL B 1 73 ? -4.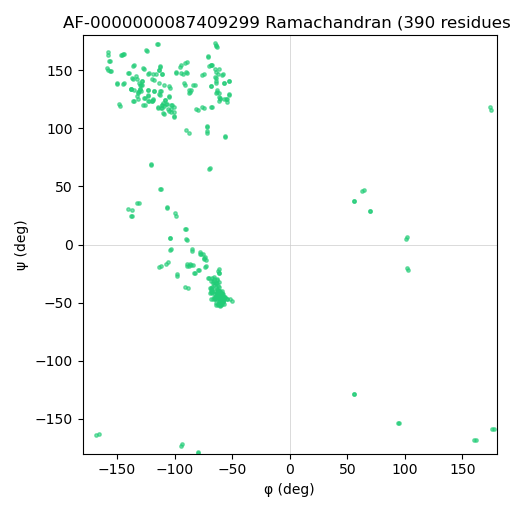926 -18.969 -17.75 1 96.94 73 VAL B N 1
ATOM 2054 C CA . VAL B 1 73 ? -5.574 -17.812 -17.156 1 96.94 73 VAL B CA 1
ATOM 2055 C C . VAL B 1 73 ? -4.66 -16.594 -17.281 1 96.94 73 VAL B C 1
ATOM 2057 O O . VAL B 1 73 ? -5.102 -15.453 -17.109 1 96.94 73 VAL B O 1
ATOM 2060 N N . LEU B 1 74 ? -3.344 -16.781 -17.5 1 98.31 74 LEU B N 1
ATOM 2061 C CA . LEU B 1 74 ? -2.418 -15.664 -17.594 1 98.31 74 LEU B CA 1
ATOM 2062 C C . LEU B 1 74 ? -2.898 -14.641 -18.609 1 98.31 74 LEU B C 1
ATOM 2064 O O . LEU B 1 74 ? -3.262 -15 -19.734 1 98.31 74 LEU B O 1
ATOM 2068 N N . SER B 1 75 ? -2.957 -13.375 -18.266 1 98.75 75 SER B N 1
ATOM 2069 C CA . SER B 1 75 ? -3.273 -12.242 -19.141 1 98.75 75 SER B CA 1
ATOM 2070 C C . SER B 1 75 ? -2.242 -11.133 -18.984 1 98.75 75 SER B C 1
ATOM 2072 O O . SER B 1 75 ? -1.781 -10.844 -17.875 1 98.75 75 SER B O 1
ATOM 2074 N N . VAL B 1 76 ? -1.833 -10.562 -20.094 1 98.88 76 VAL B N 1
ATOM 2075 C CA . VAL B 1 76 ? -0.85 -9.484 -20.141 1 98.88 76 VAL B CA 1
ATOM 2076 C C . VAL B 1 76 ? -1.448 -8.266 -20.844 1 98.88 76 VAL B C 1
ATOM 2078 O O . VAL B 1 76 ? -2.049 -8.391 -21.906 1 98.88 76 VAL B O 1
ATOM 2081 N N . ALA B 1 77 ? -1.396 -7.098 -20.234 1 98.88 77 ALA B N 1
ATOM 2082 C CA . ALA B 1 77 ? -1.868 -5.848 -20.828 1 98.88 77 ALA B CA 1
ATOM 2083 C C . ALA B 1 77 ? -0.84 -4.734 -20.656 1 98.88 77 ALA B C 1
ATOM 2085 O O . ALA B 1 77 ? -0.144 -4.684 -19.641 1 98.88 77 ALA B O 1
ATOM 2086 N N . MET B 1 78 ? -0.724 -3.91 -21.656 1 98.62 78 MET B N 1
ATOM 2087 C CA . MET B 1 78 ? 0.215 -2.793 -21.641 1 98.62 78 MET B CA 1
ATOM 2088 C C . MET B 1 78 ? -0.522 -1.46 -21.734 1 98.62 78 MET B C 1
ATOM 2090 O O . MET B 1 78 ? -1.54 -1.352 -22.422 1 98.62 78 MET B O 1
ATOM 2094 N N . SER B 1 79 ? -0.076 -0.479 -21.031 1 98.69 79 SER B N 1
ATOM 2095 C CA . SER B 1 79 ? -0.472 0.923 -21.109 1 98.69 79 SER B CA 1
ATOM 2096 C C . SER B 1 79 ? 0.698 1.848 -20.781 1 98.69 79 SER B C 1
ATOM 2098 O O . SER B 1 79 ? 1.261 1.789 -19.688 1 98.69 79 SER B O 1
ATOM 2100 N N . GLY B 1 80 ? 1.082 2.695 -21.719 1 98.06 80 GLY B N 1
ATOM 2101 C CA . GLY B 1 80 ? 2.273 3.504 -21.516 1 98.06 80 GLY B CA 1
ATOM 2102 C C . GLY B 1 80 ? 3.512 2.68 -21.219 1 98.06 80 GLY B C 1
ATOM 2103 O O . GLY B 1 80 ? 3.83 1.741 -21.953 1 98.06 80 GLY B O 1
ATOM 2104 N N . SER B 1 81 ? 4.215 3.029 -20.141 1 98.31 81 SER B N 1
ATOM 2105 C CA . SER B 1 81 ? 5.449 2.34 -19.766 1 98.31 81 SER B CA 1
ATOM 2106 C C . SER B 1 81 ? 5.172 1.162 -18.844 1 98.31 81 SER B C 1
ATOM 2108 O O . SER B 1 81 ? 6.094 0.618 -18.234 1 98.31 81 SER B O 1
ATOM 2110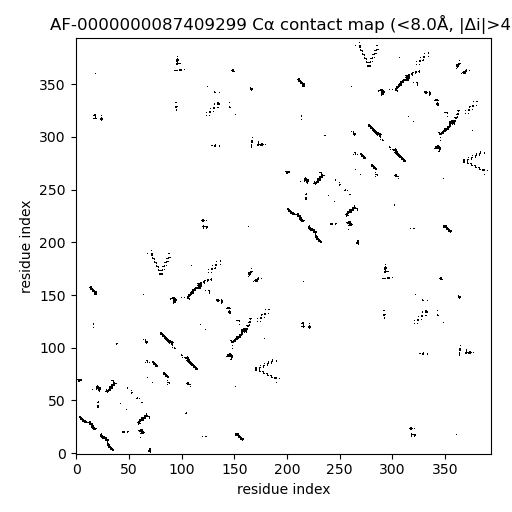 N N . VAL B 1 82 ? 3.885 0.78 -18.766 1 98.81 82 VAL B N 1
ATOM 2111 C CA . VAL B 1 82 ? 3.5 -0.231 -17.781 1 98.81 82 VAL B CA 1
ATOM 2112 C C . VAL B 1 82 ? 3.066 -1.507 -18.5 1 98.81 82 VAL B C 1
ATOM 2114 O O . VAL B 1 82 ? 2.283 -1.456 -19.453 1 98.81 82 VAL B O 1
ATOM 2117 N N . THR B 1 83 ? 3.555 -2.637 -18.078 1 98.94 83 THR B N 1
ATOM 2118 C CA . THR B 1 83 ? 3.047 -3.951 -18.453 1 98.94 83 THR B CA 1
ATOM 2119 C C . THR B 1 83 ? 2.574 -4.723 -17.234 1 98.94 83 THR B C 1
ATOM 2121 O O . THR B 1 83 ? 3.328 -4.891 -16.266 1 98.94 83 THR B O 1
ATOM 2124 N N . ALA B 1 84 ? 1.328 -5.156 -17.234 1 98.94 84 ALA B N 1
ATOM 2125 C CA . ALA B 1 84 ? 0.752 -5.949 -16.156 1 98.94 84 ALA B CA 1
ATOM 2126 C C . ALA B 1 84 ? 0.619 -7.414 -16.562 1 98.94 84 ALA B C 1
ATOM 2128 O O . ALA B 1 84 ? 0.116 -7.727 -17.641 1 98.94 84 ALA B O 1
ATOM 2129 N N . TYR B 1 85 ? 1.137 -8.328 -15.75 1 98.94 85 TYR B N 1
ATOM 2130 C CA . TYR B 1 85 ? 0.937 -9.766 -15.828 1 98.94 85 TYR B CA 1
ATOM 2131 C C . TYR B 1 85 ? 0.024 -10.25 -14.711 1 98.94 85 TYR B C 1
ATOM 2133 O O . TYR B 1 85 ? 0.321 -10.055 -13.523 1 98.94 85 TYR B O 1
ATOM 2141 N N . VAL B 1 86 ? -1.125 -10.891 -15.078 1 98.88 86 VAL B N 1
ATOM 2142 C CA . VAL B 1 86 ? -2.109 -11.234 -14.055 1 98.88 86 VAL B CA 1
ATOM 2143 C C . VAL B 1 86 ? -2.535 -12.688 -14.219 1 98.88 86 VAL B C 1
ATOM 2145 O O . VAL B 1 86 ? -2.785 -13.148 -15.336 1 98.88 86 VAL B O 1
ATOM 2148 N N . THR B 1 87 ? -2.535 -13.461 -13.188 1 98 87 THR B N 1
ATOM 2149 C CA . THR B 1 87 ? -3.266 -14.719 -13.055 1 98 87 THR B CA 1
ATOM 2150 C C . THR B 1 87 ? -4.363 -14.602 -12 1 98 87 THR B C 1
ATOM 2152 O O . THR B 1 87 ? -4.109 -14.156 -10.883 1 98 87 THR B O 1
ATOM 2155 N N . ALA B 1 88 ? -5.523 -14.992 -12.391 1 96.81 88 ALA B N 1
ATOM 2156 C CA . ALA B 1 88 ? -6.641 -14.812 -11.469 1 96.81 88 ALA B CA 1
ATOM 2157 C C . ALA B 1 88 ? -7.445 -16.109 -11.328 1 96.81 88 ALA B C 1
ATOM 2159 O O . ALA B 1 88 ? -7.754 -16.766 -12.328 1 96.81 88 ALA B O 1
ATOM 2160 N N . GLY B 1 89 ? -7.754 -16.453 -10.156 1 93.12 89 GLY B N 1
ATOM 2161 C CA . GLY B 1 89 ? -8.766 -17.391 -9.703 1 93.12 89 GLY B CA 1
ATOM 2162 C C . GLY B 1 89 ? -9.562 -16.875 -8.516 1 93.12 89 GLY B C 1
ATOM 2163 O O . GLY B 1 89 ? -8.992 -16.5 -7.492 1 93.12 89 GLY B O 1
ATOM 2164 N N . ILE B 1 90 ? -10.867 -16.812 -8.648 1 89.25 90 ILE B N 1
ATOM 2165 C CA . ILE B 1 90 ? -11.664 -16.125 -7.641 1 89.25 90 ILE B CA 1
ATOM 2166 C C . ILE B 1 90 ? -12.516 -17.141 -6.883 1 89.25 90 ILE B C 1
ATOM 2168 O O . ILE B 1 90 ? -13.711 -16.906 -6.656 1 89.25 90 ILE B O 1
ATOM 2172 N N . THR B 1 91 ? -12.07 -18.188 -6.434 1 84.5 91 THR B N 1
ATOM 2173 C CA . THR B 1 91 ? -12.836 -19.188 -5.699 1 84.5 91 THR B CA 1
ATOM 2174 C C . THR B 1 91 ? -12.945 -18.812 -4.227 1 84.5 91 THR B C 1
ATOM 2176 O O . THR B 1 91 ? -13.883 -19.234 -3.543 1 84.5 91 THR B O 1
ATOM 2179 N N . ASN B 1 92 ? -12.055 -18.031 -3.68 1 84.44 92 ASN B N 1
ATOM 2180 C CA . ASN B 1 92 ? -12.062 -17.594 -2.287 1 84.44 92 ASN B CA 1
ATOM 2181 C C . ASN B 1 92 ? -12.117 -16.062 -2.18 1 84.44 92 ASN B C 1
ATOM 2183 O O . ASN B 1 92 ? -11.18 -15.445 -1.675 1 84.44 92 ASN B O 1
ATOM 2187 N N . PRO B 1 93 ? -13.25 -15.508 -2.557 1 86.56 93 PRO B N 1
ATOM 2188 C CA . PRO B 1 93 ? -13.359 -14.055 -2.467 1 86.56 93 PRO B CA 1
ATOM 2189 C C . PRO B 1 93 ? -13.289 -13.547 -1.029 1 86.56 93 PRO B C 1
ATOM 2191 O O . PRO B 1 93 ? -13.766 -14.211 -0.109 1 86.56 93 PRO B O 1
ATOM 2194 N N . ALA B 1 94 ? -12.688 -12.445 -0.875 1 92.12 94 ALA B N 1
ATOM 2195 C CA . ALA B 1 94 ? -12.539 -11.82 0.437 1 92.12 94 ALA B CA 1
ATOM 2196 C C . ALA B 1 94 ? -12.805 -10.32 0.362 1 92.12 94 ALA B C 1
ATOM 2198 O O . ALA B 1 94 ? -12.523 -9.68 -0.657 1 92.12 94 ALA B O 1
ATOM 2199 N N . VAL B 1 95 ? -13.43 -9.852 1.424 1 94.44 95 VAL B N 1
ATOM 2200 C CA . VAL B 1 95 ? -13.586 -8.414 1.622 1 94.44 95 VAL B CA 1
ATOM 2201 C C . VAL B 1 95 ? -12.727 -7.961 2.801 1 94.44 95 VAL B C 1
ATOM 2203 O O . VAL B 1 95 ? -12.867 -8.469 3.914 1 94.44 95 VAL B O 1
ATOM 2206 N N . ALA B 1 96 ? -11.773 -7.031 2.518 1 96.44 96 ALA B N 1
ATOM 2207 C CA . ALA B 1 96 ? -10.891 -6.531 3.566 1 96.44 96 ALA B CA 1
ATOM 2208 C C . ALA B 1 96 ? -11.688 -5.992 4.75 1 96.44 96 ALA B C 1
ATOM 2210 O O . ALA B 1 96 ? -12.547 -5.121 4.582 1 96.44 96 ALA B O 1
ATOM 2211 N N . GLY B 1 97 ? -11.398 -6.516 5.949 1 95.19 97 GLY B 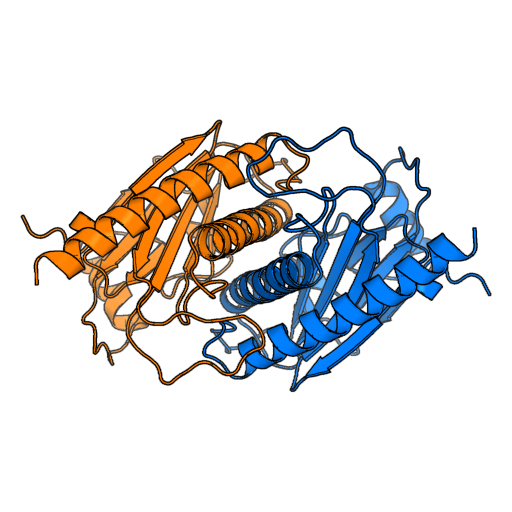N 1
ATOM 2212 C CA . GLY B 1 97 ? -12.102 -6.109 7.156 1 95.19 97 GLY B CA 1
ATOM 2213 C C . GLY B 1 97 ? -13.148 -7.113 7.602 1 95.19 97 GLY B C 1
ATOM 2214 O O . GLY B 1 97 ? -13.633 -7.051 8.734 1 95.19 97 GLY B O 1
ATOM 2215 N N . ASP B 1 98 ? -13.633 -8.016 6.699 1 93.75 98 ASP B N 1
ATOM 2216 C CA . ASP B 1 98 ? -14.523 -9.117 7.059 1 93.75 98 ASP B CA 1
ATOM 2217 C C . ASP B 1 98 ? -13.734 -10.367 7.43 1 93.75 98 ASP B C 1
ATOM 2219 O O . ASP B 1 98 ? -12.625 -10.578 6.934 1 93.75 98 ASP B O 1
ATOM 2223 N N . VAL B 1 99 ? -14.273 -11.133 8.32 1 89.88 99 VAL B N 1
ATOM 2224 C CA . VAL B 1 99 ? -13.719 -12.461 8.547 1 89.88 99 VAL B CA 1
ATOM 2225 C C . VAL B 1 99 ? -13.969 -13.344 7.328 1 89.88 99 VAL B C 1
ATOM 2227 O O . VAL B 1 99 ? -15.117 -13.531 6.922 1 89.88 99 VAL B O 1
ATOM 2230 N N . PRO B 1 100 ? -12.875 -13.781 6.734 1 85 100 PRO B N 1
ATOM 2231 C CA . PRO B 1 100 ? -13.078 -14.562 5.512 1 85 100 PRO B CA 1
ATOM 2232 C C . PRO B 1 100 ? -13.68 -15.938 5.781 1 85 100 PRO B C 1
ATOM 2234 O O . PRO B 1 100 ? -13.578 -16.453 6.898 1 85 100 PRO B O 1
ATOM 2237 N N . PRO B 1 101 ? -14.383 -16.453 4.762 1 78.38 101 PRO B N 1
ATOM 2238 C CA . PRO B 1 101 ? -14.828 -17.844 4.887 1 78.38 101 PRO B CA 1
ATOM 2239 C C . PRO B 1 101 ? -13.664 -18.844 4.973 1 78.38 101 PRO B C 1
ATOM 2241 O O . PRO B 1 101 ? -12.508 -18.438 4.824 1 78.38 101 PRO B O 1
ATOM 2244 N N . PRO B 1 102 ? -14.031 -20.047 5.297 1 77.56 102 PRO B N 1
ATOM 2245 C CA . PRO B 1 102 ? -12.969 -21.047 5.293 1 77.56 102 PRO B CA 1
ATOM 2246 C C . PRO B 1 102 ? -12.188 -21.078 3.982 1 77.56 102 PRO B C 1
ATOM 2248 O O . PRO B 1 102 ? -12.766 -20.875 2.91 1 77.56 102 PRO B O 1
ATOM 2251 N N . TRP B 1 103 ? -10.992 -21.25 4.121 1 70.19 103 TRP B N 1
ATOM 2252 C CA . TRP B 1 103 ? -10.07 -21.125 3 1 70.19 103 TRP B CA 1
ATOM 2253 C C . TRP B 1 103 ? -10.406 -22.125 1.897 1 70.19 103 TRP B C 1
ATOM 2255 O O . TRP B 1 103 ? -10.617 -23.312 2.168 1 70.19 103 TRP B O 1
ATOM 2265 N N . THR B 1 104 ? -10.586 -21.578 0.669 1 76.94 104 THR B N 1
ATOM 2266 C CA . THR B 1 104 ? -10.578 -22.328 -0.584 1 76.94 104 THR B CA 1
ATOM 2267 C C . THR B 1 104 ? -9.586 -21.719 -1.57 1 76.94 104 THR B C 1
ATOM 2269 O O . THR B 1 104 ? -9.273 -20.531 -1.491 1 76.94 104 THR B O 1
ATOM 2272 N N . PRO B 1 105 ? -9.055 -22.656 -2.447 1 74 105 PRO B N 1
ATOM 2273 C CA . PRO B 1 105 ? -8.039 -22.156 -3.377 1 74 105 PRO B CA 1
ATOM 2274 C C . PRO B 1 105 ? -8.578 -21.078 -4.312 1 74 105 PRO B C 1
ATOM 2276 O O . PRO B 1 105 ? -9.695 -21.203 -4.832 1 74 105 PRO B O 1
ATOM 2279 N N . GLY B 1 106 ? -7.953 -19.938 -4.488 1 84.25 106 GLY B N 1
ATOM 2280 C CA . GLY B 1 106 ? -8.195 -18.781 -5.344 1 84.25 106 GLY B CA 1
ATOM 2281 C C . GLY B 1 106 ? -7.242 -17.641 -5.09 1 84.25 106 GLY B C 1
ATOM 2282 O O . GLY B 1 106 ? -7.105 -17.172 -3.955 1 84.25 106 GLY B O 1
ATOM 2283 N N . THR B 1 107 ? -6.48 -17.359 -6.07 1 92.44 107 THR B N 1
ATOM 2284 C CA . THR B 1 107 ? -5.418 -16.375 -5.906 1 92.44 107 THR B CA 1
ATOM 2285 C C . THR B 1 107 ? -5.383 -15.414 -7.098 1 92.44 107 THR B C 1
ATOM 2287 O O . THR B 1 107 ? -5.562 -15.836 -8.242 1 92.44 107 THR B O 1
ATOM 2290 N N . ILE B 1 108 ? -5.305 -14.188 -6.867 1 97.75 108 ILE B N 1
ATOM 2291 C CA . ILE B 1 108 ? -4.961 -13.203 -7.887 1 97.75 108 ILE B CA 1
ATOM 2292 C C . ILE B 1 108 ? -3.512 -12.758 -7.703 1 97.75 108 ILE B C 1
ATOM 2294 O O . ILE B 1 108 ? -3.152 -12.203 -6.66 1 97.75 108 ILE B O 1
ATOM 2298 N N . ASN B 1 109 ? -2.611 -13.039 -8.625 1 98.5 109 ASN B N 1
ATOM 2299 C CA . ASN B 1 109 ? -1.254 -12.508 -8.656 1 98.5 109 ASN B CA 1
ATOM 2300 C C . ASN B 1 109 ? -1.105 -11.414 -9.703 1 98.5 109 ASN B C 1
ATOM 2302 O O . ASN B 1 109 ? -1.597 -11.547 -10.828 1 98.5 109 ASN B O 1
ATOM 2306 N N . ILE B 1 110 ? -0.48 -10.352 -9.344 1 98.94 110 ILE B N 1
ATOM 2307 C CA . ILE B 1 110 ? -0.209 -9.227 -10.227 1 98.94 110 ILE B CA 1
ATOM 2308 C C . ILE B 1 110 ? 1.286 -8.914 -10.227 1 98.94 110 ILE B C 1
ATOM 2310 O O . ILE B 1 110 ? 1.871 -8.664 -9.172 1 98.94 110 ILE B O 1
ATOM 2314 N N . ALA B 1 111 ? 1.972 -8.977 -11.336 1 98.94 111 ALA B N 1
ATOM 2315 C CA . ALA B 1 111 ? 3.316 -8.445 -11.547 1 98.94 111 ALA B CA 1
ATOM 2316 C C . ALA B 1 111 ? 3.289 -7.227 -12.469 1 98.94 111 ALA B C 1
ATOM 2318 O O . ALA B 1 111 ? 2.811 -7.312 -13.602 1 98.94 111 ALA B O 1
ATOM 2319 N N . LEU B 1 112 ? 3.725 -6.117 -11.992 1 98.94 112 LEU B N 1
ATOM 2320 C CA . LEU B 1 112 ? 3.834 -4.879 -12.758 1 98.94 112 LEU B CA 1
ATOM 2321 C C . LEU B 1 112 ? 5.285 -4.609 -13.148 1 98.94 112 LEU B C 1
ATOM 2323 O O . LEU B 1 112 ? 6.133 -4.395 -12.281 1 98.94 112 LEU B O 1
ATOM 2327 N N . VAL B 1 113 ? 5.578 -4.594 -14.398 1 98.94 113 VAL B N 1
ATOM 2328 C CA . VAL B 1 113 ? 6.879 -4.172 -14.906 1 98.94 113 VAL B CA 1
ATOM 2329 C C . VAL B 1 113 ? 6.781 -2.762 -15.477 1 98.94 113 VAL B C 1
ATOM 2331 O O . VAL B 1 113 ? 6.031 -2.523 -16.422 1 98.94 113 VAL B O 1
ATOM 2334 N N . ILE B 1 114 ? 7.555 -1.862 -14.898 1 98.94 114 ILE B N 1
ATOM 2335 C CA . ILE B 1 114 ? 7.465 -0.445 -15.227 1 98.94 114 ILE B CA 1
ATOM 2336 C C . ILE B 1 114 ? 8.789 0.031 -15.82 1 98.94 114 ILE B C 1
ATOM 2338 O O . ILE B 1 114 ? 9.852 -0.199 -15.242 1 98.94 114 ILE B O 1
ATOM 2342 N N . GLY B 1 115 ? 8.68 0.728 -16.922 1 98.5 115 GLY B N 1
ATOM 2343 C CA . GLY B 1 115 ? 9.867 1.168 -17.641 1 98.5 115 GLY B CA 1
ATOM 2344 C C . GLY B 1 115 ? 10.508 2.4 -17.031 1 98.5 115 GLY B C 1
ATOM 2345 O O . GLY B 1 115 ? 11.68 2.682 -17.281 1 98.5 115 GLY B O 1
ATOM 2346 N N . ASP B 1 116 ? 9.812 3.191 -16.281 1 98.25 116 ASP B N 1
ATOM 2347 C CA . ASP B 1 116 ? 10.328 4.395 -15.625 1 98.25 116 ASP B CA 1
ATOM 2348 C C . ASP B 1 116 ? 11.203 4.039 -14.422 1 98.25 116 ASP B C 1
ATOM 2350 O O . ASP B 1 116 ? 10.945 3.051 -13.734 1 98.25 116 ASP B O 1
ATOM 2354 N N . GLY B 1 117 ? 12.266 4.891 -14.156 1 98.62 117 GLY B N 1
ATOM 2355 C CA . GLY B 1 117 ? 13.016 4.758 -12.922 1 98.62 117 GLY B CA 1
ATOM 2356 C C . GLY B 1 117 ? 12.281 5.309 -11.719 1 98.62 117 GLY B C 1
ATOM 2357 O O . GLY B 1 117 ? 12.031 6.512 -11.633 1 98.62 117 GLY B O 1
ATOM 2358 N N . LEU B 1 118 ? 11.992 4.371 -10.719 1 98.88 118 LEU B N 1
ATOM 2359 C CA . LEU B 1 118 ? 11.133 4.754 -9.602 1 98.88 118 LEU B CA 1
ATOM 2360 C C . LEU B 1 118 ? 11.93 4.824 -8.305 1 98.88 118 LEU B C 1
ATOM 2362 O O . LEU B 1 118 ? 12.898 4.078 -8.117 1 98.88 118 LEU B O 1
ATOM 2366 N N . THR B 1 119 ? 11.523 5.785 -7.383 1 98.81 119 THR B N 1
ATOM 2367 C CA . THR B 1 119 ? 11.898 5.668 -5.977 1 98.81 119 THR B CA 1
ATOM 2368 C C . THR B 1 119 ? 11.141 4.527 -5.309 1 98.81 119 THR B C 1
ATOM 2370 O O . THR B 1 119 ? 10.125 4.062 -5.828 1 98.81 119 THR B O 1
ATOM 2373 N N . VAL B 1 120 ? 11.633 4.055 -4.188 1 98.88 120 VAL B N 1
ATOM 2374 C CA . VAL B 1 120 ? 10.938 3.021 -3.426 1 98.88 120 VAL B CA 1
ATOM 2375 C C . VAL B 1 120 ? 9.57 3.539 -2.99 1 98.88 120 VAL B C 1
ATOM 2377 O O . VAL B 1 120 ? 8.594 2.783 -2.961 1 98.88 120 VAL B O 1
ATOM 2380 N N . GLY B 1 121 ? 9.484 4.844 -2.637 1 98.88 121 GLY B N 1
ATOM 2381 C CA . GLY B 1 121 ? 8.195 5.449 -2.322 1 98.88 121 GLY B CA 1
ATOM 2382 C C . GLY B 1 121 ? 7.207 5.375 -3.469 1 98.88 121 GLY B C 1
ATOM 2383 O O . GLY B 1 121 ? 6.016 5.125 -3.254 1 98.88 121 GLY B O 1
ATOM 2384 N N . ALA B 1 122 ? 7.711 5.594 -4.684 1 98.81 122 ALA B N 1
ATOM 2385 C CA . ALA B 1 122 ? 6.855 5.496 -5.863 1 98.81 122 ALA B CA 1
ATOM 2386 C C . ALA B 1 122 ? 6.414 4.055 -6.102 1 98.81 122 ALA B C 1
ATOM 2388 O O . ALA B 1 122 ? 5.316 3.809 -6.605 1 98.81 122 ALA B O 1
ATOM 2389 N N . MET B 1 123 ? 7.215 3.062 -5.75 1 98.94 123 MET B N 1
ATOM 2390 C CA . MET B 1 123 ? 6.824 1.659 -5.867 1 98.94 123 MET B CA 1
ATOM 2391 C C . MET B 1 123 ? 5.703 1.32 -4.891 1 98.94 123 MET B C 1
ATOM 2393 O O . MET B 1 123 ? 4.762 0.61 -5.246 1 98.94 123 MET B O 1
ATOM 2397 N N . ALA B 1 124 ? 5.805 1.848 -3.646 1 98.88 124 ALA B N 1
ATOM 2398 C CA . ALA B 1 124 ? 4.707 1.693 -2.693 1 98.88 124 ALA B CA 1
ATOM 2399 C C . ALA B 1 124 ? 3.426 2.328 -3.227 1 98.88 124 ALA B C 1
ATOM 2401 O O . ALA B 1 124 ? 2.342 1.754 -3.098 1 98.88 124 ALA B O 1
ATOM 2402 N N . ASN B 1 125 ? 3.57 3.5 -3.873 1 98.88 125 ASN B N 1
ATOM 2403 C CA . ASN B 1 125 ? 2.445 4.184 -4.504 1 98.88 125 ASN B CA 1
ATOM 2404 C C . ASN B 1 125 ? 1.841 3.348 -5.629 1 98.88 125 ASN B C 1
ATOM 2406 O O . ASN B 1 125 ? 0.621 3.322 -5.801 1 98.88 125 ASN B O 1
ATOM 2410 N N . ALA B 1 126 ? 2.678 2.703 -6.391 1 98.94 126 ALA B N 1
ATOM 2411 C CA . ALA B 1 126 ? 2.225 1.84 -7.477 1 98.94 126 ALA B CA 1
ATOM 2412 C C . ALA B 1 126 ? 1.408 0.667 -6.941 1 98.94 126 ALA B C 1
ATOM 2414 O O . ALA B 1 126 ? 0.409 0.271 -7.547 1 98.94 126 ALA B O 1
ATOM 2415 N N . ILE B 1 127 ? 1.827 0.084 -5.809 1 98.94 127 ILE B N 1
ATOM 2416 C CA . ILE B 1 127 ? 1.07 -0.99 -5.176 1 98.94 127 ILE B CA 1
ATOM 2417 C C . ILE B 1 127 ? -0.32 -0.485 -4.793 1 98.94 127 ILE B C 1
ATOM 2419 O O . ILE B 1 127 ? -1.318 -1.177 -5.004 1 98.94 127 ILE B O 1
ATOM 2423 N N . MET B 1 128 ? -0.386 0.691 -4.266 1 98.75 128 MET B N 1
ATOM 2424 C CA . MET B 1 128 ? -1.66 1.302 -3.896 1 98.75 128 MET B CA 1
ATOM 2425 C C . MET B 1 128 ? -2.562 1.457 -5.117 1 98.75 128 MET B C 1
ATOM 2427 O O . MET B 1 128 ? -3.711 1.013 -5.105 1 98.75 128 MET B O 1
ATOM 2431 N N . THR B 1 129 ? -2.064 2.035 -6.211 1 98.75 129 THR B N 1
ATOM 2432 C CA . THR B 1 129 ? -2.834 2.287 -7.426 1 98.75 129 THR B CA 1
ATOM 2433 C C . THR B 1 129 ? -3.297 0.975 -8.055 1 98.75 129 THR B C 1
ATOM 2435 O O . THR B 1 129 ? -4.453 0.85 -8.461 1 98.75 129 THR B O 1
ATOM 2438 N N . ALA B 1 130 ? -2.422 0.02 -8.109 1 98.88 130 ALA B N 1
ATOM 2439 C CA . ALA B 1 130 ? -2.752 -1.294 -8.656 1 98.88 130 ALA B CA 1
ATOM 2440 C C . ALA B 1 130 ? -3.857 -1.963 -7.844 1 98.88 130 ALA B C 1
ATOM 2442 O O . ALA B 1 130 ? -4.77 -2.57 -8.414 1 98.88 130 ALA B O 1
ATOM 2443 N N . THR B 1 131 ? -3.779 -1.877 -6.496 1 98.81 131 THR B N 1
ATOM 2444 C CA . THR B 1 131 ? -4.754 -2.492 -5.602 1 98.81 131 THR B CA 1
ATOM 2445 C C . THR B 1 131 ? -6.113 -1.809 -5.73 1 98.81 131 THR B C 1
ATOM 2447 O O . THR B 1 131 ? -7.152 -2.469 -5.699 1 98.81 131 THR B O 1
ATOM 2450 N N . GLU B 1 132 ? -6.125 -0.473 -5.898 1 98.75 132 GLU B N 1
ATOM 2451 C CA . GLU B 1 132 ? -7.363 0.246 -6.184 1 98.75 132 GLU B CA 1
ATOM 2452 C C . GLU B 1 132 ? -8.031 -0.281 -7.449 1 98.75 132 GLU B C 1
ATOM 2454 O O . GLU B 1 132 ? -9.234 -0.555 -7.453 1 98.75 132 GLU B O 1
ATOM 2459 N N . ALA B 1 133 ? -7.246 -0.399 -8.508 1 98.69 133 ALA B N 1
ATOM 2460 C CA . ALA B 1 133 ? -7.762 -0.874 -9.789 1 98.69 133 ALA B CA 1
ATOM 2461 C C . ALA B 1 133 ? -8.312 -2.293 -9.672 1 98.69 133 ALA B C 1
ATOM 2463 O O . ALA B 1 133 ? -9.359 -2.607 -10.227 1 98.69 133 ALA B O 1
ATOM 2464 N N . LYS B 1 134 ? -7.59 -3.166 -8.922 1 98.69 134 LYS B N 1
ATOM 2465 C CA . LYS B 1 134 ? -8.031 -4.539 -8.703 1 98.69 134 LYS B CA 1
ATOM 2466 C C . LYS B 1 134 ? -9.383 -4.57 -7.988 1 98.69 134 LYS B C 1
ATOM 2468 O O . LYS B 1 134 ? -10.328 -5.199 -8.461 1 98.69 134 LYS B O 1
ATOM 2473 N N . THR B 1 135 ? -9.508 -3.859 -6.84 1 98.25 135 THR B N 1
ATOM 2474 C CA . THR B 1 135 ? -10.719 -3.846 -6.023 1 98.25 135 THR B CA 1
ATOM 2475 C C . THR B 1 135 ? -11.898 -3.283 -6.812 1 98.25 135 THR B C 1
ATOM 2477 O O . THR B 1 135 ? -12.984 -3.863 -6.809 1 98.25 135 THR B O 1
ATOM 2480 N N . TYR B 1 136 ? -11.641 -2.215 -7.562 1 97.94 136 TYR B N 1
ATOM 2481 C CA . TYR B 1 136 ? -12.664 -1.583 -8.391 1 97.94 136 TYR B CA 1
ATOM 2482 C C . TYR B 1 136 ? -13.188 -2.557 -9.438 1 97.94 136 TYR B C 1
ATOM 2484 O O . TYR B 1 136 ? -14.406 -2.688 -9.617 1 97.94 136 TYR B O 1
ATOM 2492 N N . THR B 1 137 ? -12.312 -3.219 -10.133 1 98.06 137 THR B N 1
ATOM 2493 C CA . THR B 1 137 ? -12.664 -4.141 -11.211 1 98.06 137 THR B CA 1
ATOM 2494 C C . THR B 1 137 ? -13.484 -5.309 -10.672 1 98.06 137 THR B C 1
ATOM 2496 O O . THR B 1 137 ? -14.516 -5.668 -11.258 1 98.06 137 THR B O 1
ATOM 2499 N N . LEU B 1 138 ? -13.07 -5.898 -9.523 1 97.12 138 LEU B N 1
ATOM 2500 C CA . LEU B 1 138 ? -13.797 -7.016 -8.93 1 97.12 138 LEU B CA 1
ATOM 2501 C C . LEU B 1 138 ? -15.219 -6.605 -8.57 1 97.12 138 LEU B C 1
ATOM 2503 O O . LEU B 1 138 ? -16.172 -7.301 -8.914 1 97.12 138 LEU B O 1
ATOM 2507 N N . LEU B 1 139 ? -15.352 -5.453 -7.941 1 95.69 139 LEU B N 1
ATOM 2508 C CA . LEU B 1 139 ? -16.672 -4.977 -7.516 1 95.69 139 LEU B CA 1
ATOM 2509 C C . LEU B 1 139 ? -17.531 -4.625 -8.719 1 95.69 139 LEU B C 1
ATOM 2511 O O . LEU B 1 139 ? -18.719 -4.934 -8.742 1 95.69 139 LEU B O 1
ATOM 2515 N N . ARG B 1 140 ? -16.938 -4.039 -9.719 1 94.06 140 ARG B N 1
ATOM 2516 C CA . ARG B 1 140 ? -17.656 -3.654 -10.93 1 94.06 140 ARG B CA 1
ATOM 2517 C C . ARG B 1 140 ? -18.156 -4.883 -11.68 1 94.06 140 ARG B C 1
ATOM 2519 O O . ARG B 1 140 ? -19.234 -4.859 -12.281 1 94.06 140 ARG B O 1
ATOM 2526 N N . LEU B 1 141 ? -17.406 -5.965 -11.664 1 95.06 141 LEU B N 1
ATOM 2527 C CA . LEU B 1 141 ? -17.766 -7.199 -12.352 1 95.06 141 LEU B CA 1
ATOM 2528 C C . LEU B 1 141 ? -18.812 -7.977 -11.555 1 95.06 141 LEU B C 1
ATOM 2530 O O . LEU B 1 141 ? -19.312 -9.008 -12.016 1 95.06 141 LEU B O 1
ATOM 2534 N N . GLY B 1 142 ? -19.125 -7.512 -10.336 1 92.94 142 GLY B N 1
ATOM 2535 C CA . GLY B 1 142 ? -20.219 -8.102 -9.57 1 92.94 142 GLY B CA 1
ATOM 2536 C C . GLY B 1 142 ? -19.734 -9.055 -8.492 1 92.94 142 GLY B C 1
ATOM 2537 O O . GLY B 1 142 ? -20.531 -9.672 -7.793 1 92.94 142 GLY B O 1
ATOM 2538 N N . TYR B 1 143 ? -18.391 -9.141 -8.344 1 91.69 143 TYR B N 1
ATOM 2539 C CA . TYR B 1 143 ? -17.859 -9.953 -7.254 1 91.69 143 TYR B CA 1
ATOM 2540 C C . TYR B 1 143 ? -17.922 -9.195 -5.93 1 91.69 143 TYR B C 1
ATOM 2542 O O . TYR B 1 143 ? -17.609 -8.008 -5.871 1 91.69 143 TYR B O 1
ATOM 2550 N N . ASN B 1 144 ? -18.625 -9.586 -4.996 1 89.88 144 ASN B N 1
ATOM 2551 C CA . ASN B 1 144 ? -18.516 -8.992 -3.666 1 89.88 144 ASN B CA 1
ATOM 2552 C C . ASN B 1 144 ? -17.188 -9.336 -2.998 1 89.88 144 ASN B C 1
ATOM 2554 O O . ASN B 1 144 ? -17.172 -10.047 -1.991 1 89.88 144 ASN B O 1
ATOM 2558 N N . ALA B 1 145 ? -16.109 -8.828 -3.574 1 94.31 145 ALA B N 1
ATOM 2559 C CA . ALA B 1 145 ? -14.742 -9.148 -3.156 1 94.31 145 ALA B CA 1
ATOM 2560 C C . ALA B 1 145 ? -13.797 -7.98 -3.422 1 94.31 145 ALA B C 1
ATOM 2562 O O . ALA B 1 145 ? -13.891 -7.32 -4.461 1 94.31 145 ALA B O 1
ATOM 2563 N N . THR B 1 146 ? -12.922 -7.652 -2.555 1 96.19 146 THR B N 1
ATOM 2564 C CA . THR B 1 146 ? -11.836 -6.707 -2.773 1 96.19 146 THR B CA 1
ATOM 2565 C C . THR B 1 146 ? -10.602 -7.422 -3.316 1 96.19 146 THR B C 1
ATOM 2567 O O . THR B 1 146 ? -9.68 -6.777 -3.824 1 96.19 146 THR B O 1
ATOM 2570 N N . GLY B 1 147 ? -10.484 -8.695 -3.191 1 94.06 147 GLY B N 1
ATOM 2571 C CA . GLY B 1 147 ? -9.469 -9.641 -3.627 1 94.06 147 GLY B CA 1
ATOM 2572 C C . GLY B 1 147 ? -9.75 -11.062 -3.186 1 94.06 147 GLY B C 1
ATOM 2573 O O . GLY B 1 147 ? -10.906 -11.445 -3 1 94.06 147 GLY B O 1
ATOM 2574 N N . THR B 1 148 ? -8.758 -11.828 -3.164 1 90.12 148 THR B N 1
ATOM 2575 C CA . THR B 1 148 ? -8.812 -13.156 -2.574 1 90.12 148 THR B CA 1
ATOM 2576 C C . THR B 1 148 ? -7.902 -13.242 -1.35 1 90.12 148 THR B C 1
ATOM 2578 O O . THR B 1 148 ? -7.176 -12.297 -1.043 1 90.12 148 THR B O 1
ATOM 2581 N N . THR B 1 149 ? -7.973 -14.344 -0.644 1 87.19 149 THR B N 1
ATOM 2582 C CA . THR B 1 149 ? -7.273 -14.469 0.628 1 87.19 149 THR B CA 1
ATOM 2583 C C . THR B 1 149 ? -5.77 -14.633 0.404 1 87.19 149 THR B C 1
ATOM 2585 O O . THR B 1 149 ? -4.977 -14.43 1.323 1 87.19 149 THR B O 1
ATOM 2588 N N . SER B 1 150 ? -5.277 -14.867 -0.809 1 90.44 150 SER B N 1
ATOM 2589 C CA . SER B 1 150 ? -3.871 -15.164 -1.062 1 90.44 150 SER B CA 1
ATOM 2590 C C . SER B 1 150 ? -3.334 -14.328 -2.219 1 90.44 150 SER B C 1
ATOM 2592 O O . SER B 1 150 ? -2.525 -14.805 -3.016 1 90.44 150 SER B O 1
ATOM 2594 N N . ASP B 1 151 ? -3.795 -13.117 -2.32 1 95.44 151 ASP B N 1
ATOM 2595 C CA . ASP B 1 151 ? -3.363 -12.25 -3.414 1 95.44 151 ASP B CA 1
ATOM 2596 C C . ASP B 1 151 ? -1.87 -11.945 -3.316 1 95.44 151 ASP B C 1
ATOM 2598 O O . ASP B 1 151 ? -1.343 -11.742 -2.221 1 95.44 151 ASP B O 1
ATOM 2602 N N . GLY B 1 152 ? -1.185 -11.906 -4.43 1 98.06 152 GLY B N 1
ATOM 2603 C CA . GLY B 1 152 ? 0.197 -11.469 -4.559 1 98.06 152 GLY B CA 1
ATOM 2604 C C . GLY B 1 152 ? 0.358 -10.266 -5.469 1 98.06 152 GLY B C 1
ATOM 2605 O O . GLY B 1 152 ? -0.352 -10.133 -6.465 1 98.06 152 GLY B O 1
ATOM 2606 N N . ILE B 1 153 ? 1.331 -9.414 -5.145 1 98.88 153 ILE B N 1
ATOM 2607 C CA . ILE B 1 153 ? 1.645 -8.266 -5.992 1 98.88 153 ILE B CA 1
ATOM 2608 C C . ILE B 1 153 ? 3.15 -8.016 -5.98 1 98.88 153 ILE B C 1
ATOM 2610 O O . ILE B 1 153 ? 3.803 -8.172 -4.945 1 98.88 153 ILE B O 1
ATOM 2614 N N . GLY B 1 154 ? 3.721 -7.707 -7.129 1 98.94 154 GLY B N 1
ATOM 2615 C CA . GLY B 1 154 ? 5.094 -7.254 -7.273 1 98.94 154 GLY B CA 1
ATOM 2616 C C . GLY B 1 154 ? 5.242 -6.109 -8.258 1 98.94 154 GLY B C 1
ATOM 2617 O O . GLY B 1 154 ? 4.648 -6.133 -9.336 1 98.94 154 GLY B O 1
ATOM 2618 N N . VAL B 1 155 ? 5.969 -5.109 -7.875 1 99 155 VAL B N 1
ATOM 2619 C CA . VAL B 1 155 ? 6.352 -3.996 -8.734 1 99 155 VAL B CA 1
ATOM 2620 C C . VAL B 1 155 ? 7.836 -4.09 -9.078 1 99 155 VAL B C 1
ATOM 2622 O O . VAL B 1 155 ? 8.68 -4.219 -8.188 1 99 155 VAL B O 1
ATOM 2625 N N . PHE B 1 156 ? 8.164 -4.105 -10.336 1 98.94 156 PHE B N 1
ATOM 2626 C CA . PHE B 1 156 ? 9.523 -4.18 -10.852 1 98.94 156 PHE B CA 1
ATOM 2627 C C . PHE B 1 156 ? 9.859 -2.949 -11.688 1 98.94 156 PHE B C 1
ATOM 2629 O O . PHE B 1 156 ? 9.141 -2.633 -12.641 1 98.94 156 PHE B O 1
ATOM 2636 N N . ALA B 1 157 ? 10.906 -2.258 -11.375 1 98.94 157 ALA B N 1
ATOM 2637 C CA . ALA B 1 157 ? 11.281 -1.035 -12.078 1 98.94 157 ALA B CA 1
ATOM 2638 C C . ALA B 1 157 ? 12.758 -0.718 -11.875 1 98.94 157 ALA B C 1
ATOM 2640 O O . ALA B 1 157 ? 13.352 -1.105 -10.867 1 98.94 157 ALA B O 1
ATOM 2641 N N . PRO B 1 158 ? 13.406 -0.005 -12.898 1 98.81 158 PRO B N 1
ATOM 2642 C CA . PRO B 1 158 ? 14.719 0.555 -12.594 1 98.81 158 PRO B CA 1
ATOM 2643 C C . PRO B 1 158 ? 14.688 1.534 -11.422 1 98.81 158 PRO B C 1
ATOM 2645 O O . PRO B 1 158 ? 13.664 2.188 -11.188 1 98.81 158 PRO B O 1
ATOM 2648 N N . GLU B 1 159 ? 15.789 1.484 -10.703 1 97.88 159 GLU B N 1
ATOM 2649 C CA . GLU B 1 159 ? 15.922 2.557 -9.727 1 97.88 159 GLU B CA 1
ATOM 2650 C C . GLU B 1 159 ? 16.016 3.92 -10.406 1 97.88 159 GLU B C 1
ATOM 2652 O O . GLU B 1 159 ? 16.672 4.062 -11.43 1 97.88 159 GLU B O 1
ATOM 2657 N N . GLY B 1 160 ? 15.203 4.902 -9.875 1 98.12 160 GLY B N 1
ATOM 2658 C CA . GLY B 1 160 ? 15.242 6.227 -10.477 1 98.12 160 GLY B CA 1
ATOM 2659 C C . GLY B 1 160 ? 14.539 7.277 -9.641 1 98.12 160 GLY B C 1
ATOM 2660 O O . GLY B 1 160 ? 14.359 7.102 -8.43 1 98.12 160 GLY B O 1
ATOM 2661 N N . GLY B 1 161 ? 14.25 8.438 -10.328 1 97.69 161 GLY B N 1
ATOM 2662 C CA . GLY B 1 161 ? 13.844 9.609 -9.57 1 97.69 161 GLY B CA 1
ATOM 2663 C C . GLY B 1 161 ? 12.352 9.867 -9.633 1 97.69 161 GLY B C 1
ATOM 2664 O O . GLY B 1 161 ? 11.844 10.773 -8.969 1 97.69 161 GLY B O 1
ATOM 2665 N N . VAL B 1 162 ? 11.523 9.062 -10.438 1 98.38 162 VAL B N 1
ATOM 2666 C CA . VAL B 1 162 ? 10.07 9.234 -10.445 1 98.38 162 VAL B CA 1
ATOM 2667 C C . VAL B 1 162 ? 9.516 8.961 -9.047 1 98.38 162 VAL B C 1
ATOM 2669 O O . VAL B 1 162 ? 9.727 7.879 -8.492 1 98.38 162 VAL B O 1
ATOM 2672 N N . GLU B 1 163 ? 8.789 9.938 -8.453 1 97.81 163 GLU B N 1
ATOM 2673 C CA . GLU B 1 163 ? 8.438 9.883 -7.039 1 97.81 163 GLU B CA 1
ATOM 2674 C C . GLU B 1 163 ? 6.969 9.523 -6.844 1 97.81 163 GLU B C 1
ATOM 2676 O O . GLU B 1 163 ? 6.551 9.172 -5.738 1 97.81 163 GLU B O 1
ATOM 2681 N N . TRP B 1 164 ? 6.18 9.633 -7.973 1 97.56 164 TRP B N 1
ATOM 2682 C CA . TRP B 1 164 ? 4.734 9.461 -7.82 1 97.56 164 TRP B CA 1
ATOM 2683 C C . TRP B 1 164 ? 4.191 8.484 -8.852 1 97.56 164 TRP B C 1
ATOM 2685 O O . TRP B 1 164 ? 4.629 8.484 -10.008 1 97.56 164 TRP B O 1
ATOM 2695 N N . ALA B 1 165 ? 3.299 7.66 -8.398 1 98.19 165 ALA B N 1
ATOM 2696 C CA . ALA B 1 165 ? 2.6 6.695 -9.242 1 98.19 165 ALA B CA 1
ATOM 2697 C C . ALA B 1 165 ? 1.115 6.633 -8.891 1 98.19 165 ALA B C 1
ATOM 2699 O O . ALA B 1 165 ? 0.472 5.598 -9.07 1 98.19 165 ALA B O 1
ATOM 2700 N N . GLY B 1 166 ? 0.583 7.711 -8.312 1 96.38 166 GLY B N 1
ATOM 2701 C CA . GLY B 1 166 ? -0.825 7.805 -7.957 1 96.38 166 GLY B CA 1
ATOM 2702 C C . GLY B 1 166 ? -1.717 8.133 -9.141 1 96.38 166 GLY B C 1
ATOM 2703 O O . GLY B 1 166 ? -1.229 8.344 -10.25 1 96.38 166 GLY B O 1
ATOM 2704 N N . THR B 1 167 ? -3.018 8.258 -8.93 1 94.88 167 THR B N 1
ATOM 2705 C CA . THR B 1 167 ? -4.047 8.289 -9.969 1 94.88 167 THR B CA 1
ATOM 2706 C C . THR B 1 167 ? -4.031 9.625 -10.703 1 94.88 167 THR B C 1
ATOM 2708 O O . THR B 1 167 ? -4.641 9.766 -11.766 1 94.88 167 THR B O 1
ATOM 2711 N N . ALA B 1 168 ? -3.33 10.625 -10.188 1 92.44 168 ALA B N 1
ATOM 2712 C CA . ALA B 1 168 ? -3.246 11.922 -10.859 1 92.44 168 ALA B CA 1
ATOM 2713 C C . ALA B 1 168 ? -2.148 11.914 -11.922 1 92.44 168 ALA B C 1
ATOM 2715 O O . ALA B 1 168 ? -2.078 12.82 -12.75 1 92.44 168 ALA B O 1
ATOM 2716 N N . THR B 1 169 ? -1.254 10.984 -11.867 1 95.12 169 THR B N 1
ATOM 2717 C CA . THR B 1 169 ? -0.1 10.945 -12.758 1 95.12 169 THR B CA 1
ATOM 2718 C C . THR B 1 169 ? -0.411 10.133 -14.008 1 95.12 169 THR B C 1
ATOM 2720 O O . THR B 1 169 ? -1.291 9.273 -13.992 1 95.12 169 THR B O 1
ATOM 2723 N N . GLU B 1 170 ? 0.314 10.391 -15.102 1 96.69 170 GLU B N 1
ATOM 2724 C CA . GLU B 1 170 ? 0.234 9.555 -16.297 1 96.69 170 GLU B CA 1
ATOM 2725 C C . GLU B 1 170 ? 0.584 8.102 -15.977 1 96.69 170 GLU B C 1
ATOM 2727 O O . GLU B 1 170 ? -0.069 7.18 -16.469 1 96.69 170 GLU B O 1
ATOM 2732 N N . LEU B 1 171 ? 1.627 7.918 -15.172 1 98.25 171 LEU B N 1
ATOM 2733 C CA . LEU B 1 171 ? 2.029 6.578 -14.758 1 98.25 171 LEU B CA 1
ATOM 2734 C C . LEU B 1 171 ? 0.904 5.883 -14 1 98.25 171 LEU B C 1
ATOM 2736 O O . LEU B 1 171 ? 0.595 4.719 -14.273 1 98.25 171 LEU B O 1
ATOM 2740 N N . GLY B 1 172 ? 0.274 6.555 -13.086 1 98.25 172 GLY B N 1
ATOM 2741 C CA . GLY B 1 172 ? -0.835 5.992 -12.336 1 98.25 172 GLY B CA 1
ATOM 2742 C C . GLY B 1 172 ? -2.01 5.594 -13.211 1 98.25 172 GLY B C 1
ATOM 2743 O O . GLY B 1 172 ? -2.609 4.535 -13.008 1 98.25 172 GLY B O 1
ATOM 2744 N N . VAL B 1 173 ? -2.389 6.453 -14.148 1 98.06 173 VAL B N 1
ATOM 2745 C CA . VAL B 1 173 ? -3.461 6.152 -15.094 1 98.06 173 VAL B CA 1
ATOM 2746 C C . VAL B 1 173 ? -3.115 4.891 -15.883 1 98.06 173 VAL B C 1
ATOM 2748 O O . VAL B 1 173 ? -3.953 3.998 -16.031 1 98.06 173 VAL B O 1
ATOM 2751 N N . SER B 1 174 ? -1.897 4.793 -16.312 1 98.81 174 SER B N 1
ATOM 2752 C CA . SER B 1 174 ? -1.436 3.637 -17.078 1 98.81 174 SER B CA 1
ATOM 2753 C C . SER B 1 174 ? -1.482 2.367 -16.234 1 98.81 174 SER B C 1
ATOM 2755 O O . SER B 1 174 ? -1.867 1.304 -16.719 1 98.81 174 SER B O 1
ATOM 2757 N N . ILE B 1 175 ? -1.063 2.436 -14.969 1 98.81 175 ILE B N 1
ATOM 2758 C CA . ILE B 1 175 ? -1.132 1.301 -14.055 1 98.81 175 ILE B CA 1
ATOM 2759 C C . ILE B 1 175 ? -2.576 0.818 -13.945 1 98.81 175 ILE B C 1
ATOM 2761 O O . ILE B 1 175 ? -2.855 -0.37 -14.117 1 98.81 175 ILE B O 1
ATOM 2765 N N . GLY B 1 176 ? -3.498 1.736 -13.664 1 98.81 176 GLY B N 1
ATOM 2766 C CA . GLY B 1 176 ? -4.902 1.386 -13.531 1 98.81 176 GLY B CA 1
ATOM 2767 C C . GLY B 1 176 ? -5.469 0.722 -14.773 1 98.81 176 GLY B C 1
ATOM 2768 O O . GLY B 1 176 ? -6.145 -0.307 -14.68 1 98.81 176 GLY B O 1
ATOM 2769 N N . LYS B 1 177 ? -5.184 1.326 -15.938 1 98.81 177 LYS B N 1
ATOM 2770 C CA . LYS B 1 177 ? -5.684 0.796 -17.203 1 98.81 177 LYS B CA 1
ATOM 2771 C C . LYS B 1 177 ? -5.148 -0.609 -17.453 1 98.81 177 LYS B C 1
ATOM 2773 O O . LYS B 1 177 ? -5.902 -1.506 -17.844 1 98.81 177 LYS B O 1
ATOM 2778 N N . ALA B 1 178 ? -3.846 -0.822 -17.266 1 98.88 178 ALA B N 1
ATOM 2779 C CA . ALA B 1 178 ? -3.217 -2.115 -17.516 1 98.88 178 ALA B CA 1
ATOM 2780 C C . ALA B 1 178 ? -3.787 -3.191 -16.609 1 98.88 178 ALA B C 1
ATOM 2782 O O . ALA B 1 178 ? -4.094 -4.301 -17.047 1 98.88 178 ALA B O 1
ATOM 2783 N N . ILE B 1 179 ? -3.977 -2.891 -15.32 1 98.88 179 ILE B N 1
ATOM 2784 C CA . ILE B 1 179 ? -4.469 -3.855 -14.344 1 98.88 179 ILE B CA 1
ATOM 2785 C C . ILE B 1 179 ? -5.922 -4.207 -14.648 1 98.88 179 ILE B C 1
ATOM 2787 O O . ILE B 1 179 ? -6.293 -5.383 -14.656 1 98.88 179 ILE B O 1
ATOM 2791 N N . ARG B 1 180 ? -6.762 -3.199 -14.906 1 98.81 180 ARG B N 1
ATOM 2792 C CA . ARG B 1 180 ? -8.164 -3.467 -15.195 1 98.81 180 ARG B CA 1
ATOM 2793 C C . ARG B 1 180 ? -8.312 -4.379 -16.406 1 98.81 180 ARG B C 1
ATOM 2795 O O . ARG B 1 180 ? -9.047 -5.367 -16.359 1 98.81 180 ARG B O 1
ATOM 2802 N N . LYS B 1 181 ? -7.613 -4.035 -17.438 1 98.81 181 LYS B N 1
ATOM 2803 C CA . LYS B 1 181 ? -7.688 -4.828 -18.656 1 98.81 181 LYS B CA 1
ATOM 2804 C C . LYS B 1 181 ? -7.195 -6.25 -18.422 1 98.81 181 LYS B C 1
ATOM 2806 O O . LYS B 1 181 ? -7.891 -7.215 -18.75 1 98.81 181 LYS B O 1
ATOM 2811 N N . ALA B 1 182 ? -6.008 -6.422 -17.844 1 98.88 182 ALA B N 1
ATOM 2812 C CA . ALA B 1 182 ? -5.422 -7.742 -17.625 1 98.88 182 ALA B CA 1
ATOM 2813 C C . ALA B 1 182 ? -6.281 -8.57 -16.672 1 98.88 182 ALA B C 1
ATOM 2815 O O . ALA B 1 182 ? -6.465 -9.773 -16.875 1 98.88 182 ALA B O 1
ATOM 2816 N N . LEU B 1 183 ? -6.773 -7.969 -15.609 1 98.75 183 LEU B N 1
ATOM 2817 C CA . LEU B 1 183 ? -7.574 -8.68 -14.617 1 98.75 183 LEU B CA 1
ATOM 2818 C C . LEU B 1 183 ? -8.891 -9.156 -15.227 1 98.75 183 LEU B C 1
ATOM 2820 O O . LEU B 1 183 ? -9.289 -10.305 -15.039 1 98.75 183 LEU B O 1
ATOM 2824 N N . GLU B 1 184 ? -9.633 -8.273 -15.977 1 98.5 184 GLU B N 1
ATOM 2825 C CA . GLU B 1 184 ? -10.883 -8.648 -16.641 1 98.5 184 GLU B CA 1
ATOM 2826 C C . GLU B 1 184 ? -10.672 -9.836 -17.578 1 98.5 184 GLU B C 1
ATOM 2828 O O . GLU B 1 184 ? -11.453 -10.789 -17.562 1 98.5 184 GLU B O 1
ATOM 2833 N N . GLU B 1 185 ? -9.617 -9.75 -18.328 1 98.62 185 GLU B N 1
ATOM 2834 C CA . GLU B 1 185 ? -9.32 -10.828 -19.266 1 98.62 185 GLU B CA 1
ATOM 2835 C C . GLU B 1 185 ? -8.984 -12.125 -18.531 1 98.62 185 GLU B C 1
ATOM 2837 O O . GLU B 1 185 ? -9.438 -13.203 -18.922 1 98.62 185 GLU B O 1
ATOM 2842 N N . SER B 1 186 ? -8.148 -12.047 -17.5 1 98.31 186 SER B N 1
ATOM 2843 C CA . SER B 1 186 ? -7.77 -13.242 -16.75 1 98.31 186 SER B CA 1
ATOM 2844 C C . SER B 1 186 ? -8.977 -13.898 -16.094 1 98.31 186 SER B C 1
ATOM 2846 O O . SER B 1 186 ? -9.094 -15.125 -16.078 1 98.31 186 SER B O 1
ATOM 2848 N N . ILE B 1 187 ? -9.891 -13.133 -15.555 1 97 187 ILE B N 1
ATOM 2849 C CA . ILE B 1 187 ? -11.102 -13.641 -14.922 1 97 187 ILE B CA 1
ATOM 2850 C C . ILE B 1 187 ? -11.977 -14.336 -15.969 1 97 187 ILE B C 1
ATOM 2852 O O . ILE B 1 187 ? -12.539 -15.406 -15.703 1 97 187 ILE B O 1
ATOM 2856 N N . GLU B 1 188 ? -12.164 -13.695 -17.141 1 97.19 188 GL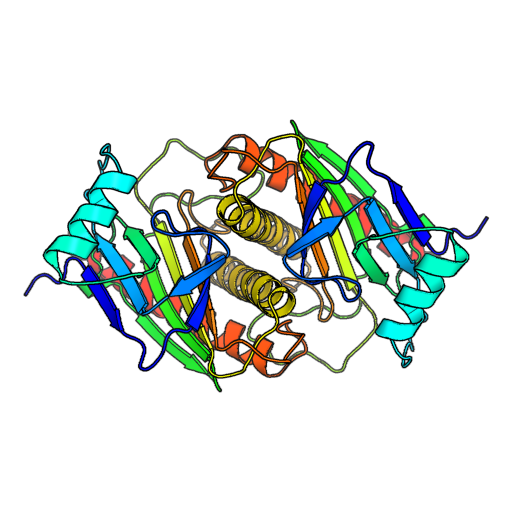U B N 1
ATOM 2857 C CA . GLU B 1 188 ? -12.93 -14.312 -18.219 1 97.19 188 GLU B CA 1
ATOM 2858 C C . GLU B 1 188 ? -12.359 -15.672 -18.594 1 97.19 188 GLU B C 1
ATOM 2860 O O . GLU B 1 188 ? -13.102 -16.641 -18.75 1 97.19 188 GLU B O 1
ATOM 2865 N N . LYS B 1 189 ? -11.078 -15.75 -18.734 1 96.75 189 LYS B N 1
ATOM 2866 C CA . LYS B 1 189 ? -10.406 -17.016 -19.047 1 96.75 189 LYS B CA 1
ATOM 2867 C C . LYS B 1 189 ? -10.633 -18.031 -17.953 1 96.75 189 LYS B C 1
ATOM 2869 O O . LYS B 1 189 ? -10.891 -19.219 -18.234 1 96.75 189 LYS B O 1
ATOM 2874 N N . TRP B 1 190 ? -10.516 -17.609 -16.734 1 94.69 190 TRP B N 1
ATOM 2875 C CA . TRP B 1 190 ? -10.703 -18.5 -15.578 1 94.69 190 TRP B CA 1
ATOM 2876 C C . TRP B 1 190 ? -12.117 -19.062 -15.555 1 94.69 190 TRP B C 1
ATOM 2878 O O . TRP B 1 190 ? -12.305 -20.266 -15.32 1 94.69 190 TRP B O 1
ATOM 2888 N N . GLU B 1 191 ? -13.125 -18.25 -15.875 1 92.81 191 GLU B N 1
ATOM 2889 C CA . GLU B 1 191 ? -14.516 -18.688 -15.914 1 92.81 191 GLU B CA 1
ATOM 2890 C C . GLU B 1 191 ? -14.734 -19.734 -17 1 92.81 191 GLU B C 1
ATOM 2892 O O . GLU B 1 191 ? -15.539 -20.656 -16.812 1 92.81 191 GLU B O 1
ATOM 2897 N N . MET B 1 192 ? -14.023 -19.609 -18.016 1 91.5 192 MET B N 1
ATOM 2898 C CA . MET B 1 192 ? -14.141 -20.562 -19.109 1 91.5 192 MET B CA 1
ATOM 2899 C C . MET B 1 192 ? -13.578 -21.922 -18.703 1 91.5 192 MET B C 1
ATOM 2901 O O . MET B 1 192 ? -14.016 -22.953 -19.219 1 91.5 192 MET B O 1
ATOM 2905 N N . THR B 1 193 ? -12.57 -21.891 -17.766 1 85.88 193 THR B N 1
ATOM 2906 C CA . THR B 1 193 ? -11.992 -23.156 -17.312 1 85.88 193 THR B CA 1
ATOM 2907 C C . THR B 1 193 ? -12.953 -23.891 -16.375 1 85.88 193 THR B C 1
ATOM 2909 O O . THR B 1 193 ? -12.82 -25.094 -16.172 1 85.88 193 THR B O 1
ATOM 2912 N N . ARG B 1 194 ? -13.898 -23.156 -15.812 1 83.06 194 ARG B N 1
ATOM 2913 C CA . ARG B 1 194 ? -14.852 -23.734 -14.875 1 83.06 194 ARG B CA 1
ATOM 2914 C C . ARG B 1 194 ? -16.078 -24.281 -15.602 1 83.06 194 ARG B C 1
ATOM 2916 O O . ARG B 1 194 ? -16.766 -25.172 -15.102 1 83.06 194 ARG B O 1
ATOM 2923 N N . SER B 1 195 ? -16.5 -23.562 -16.641 1 73 195 SER B N 1
ATOM 2924 C CA . SER B 1 195 ? -17.672 -23.984 -17.406 1 73 195 SE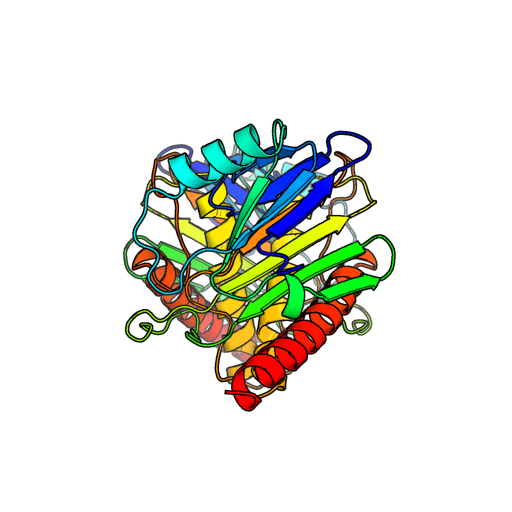R B CA 1
ATOM 2925 C C . SER B 1 195 ? -17.422 -25.297 -18.141 1 73 195 SER B C 1
ATOM 2927 O O . SER B 1 195 ? -18.344 -26.062 -18.406 1 73 195 SER B O 1
ATOM 2929 N N . VAL B 1 196 ? -16.188 -25.625 -18.547 1 58.53 196 VAL B N 1
ATOM 2930 C CA . VAL B 1 196 ? -15.914 -26.844 -19.297 1 58.53 196 VAL B CA 1
ATOM 2931 C C . VAL B 1 196 ? -15.898 -28.031 -18.344 1 58.53 196 VAL B C 1
ATOM 2933 O O . VAL B 1 196 ? -15.945 -29.188 -18.781 1 58.53 196 VAL B O 1
ATOM 2936 N N . LYS B 1 197 ? -15.953 -27.859 -17.078 1 48.56 197 LYS B N 1
ATOM 2937 C CA . LYS B 1 197 ? -16.047 -29.047 -16.234 1 48.56 197 LYS B CA 1
ATOM 2938 C C . LYS B 1 197 ? -17.5 -29.453 -16.016 1 48.56 197 LYS B C 1
ATOM 2940 O O . LYS B 1 197 ? -18.359 -28.609 -15.805 1 48.56 197 LYS B O 1
#

Foldseek 3Di:
DQDQKDWDFDPAWWWKAKPAPEPHHTDTARTEMEGADAQPDDDDVHVVVVVVCVVVVHDRYGYHYANFSCVQQWFWFFFPQKIKTKAWFCPFAADPPDDGDDDTGIEIEIEIEGEDAEDPQQQVQLVVLLLVLQQVLCVVVPHPHSGGPHYMYMYTYHHDDHNHLDCVDSNSVRSSVRNNVRVVRSVVSRVVVVVVD/DQDQKDWDFDPAWWWKAKPAPEPHHTDTARTEMEGADAQPDDDDPHVVVVVVCVVVVHDRYGYHYANFSCVQQWFWFFFDQKIKTKAWFCPFADDPPDDGDDDGGIEIEIEIEGEDAEDPQQQVQLVVLLLVLQQVLCVVVPHPHSGGPHYMYMYTYHHDDHNHQDCVDSNSVRSSVRNNVRVVRSVVSRVVVVVVD

Sequence (394 aa):
MRFDHFIKRFNEPLLALSNAPHRGGLTKANGFFFMMVSKNYAGNYRKDCADFEREHGLKNFVGFMTAAEVGKVLSVAMSGSVTAYVTAGITNPAVAGDVPPPWTPGTINIALVIGDGLTVGAMANAIMTATEAKTYTLLRLGYNATGTTSDGIGVFAPEGGVEWAGTATELGVSIGKAIRKALEESIEKWEMTRSVKMRFDHFIKRFNEPLLALSNAPHRGGLTKANGFFFMMVSKNYAGNYRKDCADFEREHGLKNFVGFMTAAEVGKVLSVAMSGSVTAYVTAGITNPAVAGDVPPPWTPGTINIALVIGDGLTVGAMANAIMTATEAKTYTLLRLGYNATGTTSDGIGVFAPEGGVEWAGTATELGVSIGKAIRKALEESIEKWEMTRSVK

Solvent-accessible surface area (backbone atoms only — not comparable to full-atom values): 18671 Å² total; per-residue (Å²): 129,89,36,54,47,47,78,50,76,49,97,57,70,23,39,30,48,18,39,28,81,28,72,38,12,79,42,73,21,38,28,36,34,45,38,48,46,58,69,79,67,80,74,59,64,61,59,53,46,52,48,50,32,58,76,69,73,52,68,56,50,33,32,39,74,33,53,47,60,38,63,64,13,57,21,74,25,70,24,89,60,27,35,24,42,22,37,34,30,79,66,21,56,23,42,44,35,42,84,54,71,82,89,48,60,24,25,35,37,40,40,36,43,35,70,57,31,33,29,62,14,13,47,47,26,36,46,39,30,42,32,21,10,49,20,50,45,34,43,73,74,66,40,87,24,38,47,27,43,57,55,32,45,34,40,32,23,40,78,38,80,44,62,71,19,34,38,66,36,73,62,9,23,21,41,6,40,10,43,37,53,11,46,54,51,3,44,53,38,34,51,54,65,54,66,74,100,128,90,38,56,46,47,77,49,78,48,97,57,69,22,39,30,47,18,39,28,81,27,72,37,11,81,42,72,22,37,28,37,34,45,36,47,46,58,70,79,66,79,76,58,66,62,60,52,47,51,49,50,32,58,76,69,72,53,66,58,48,33,31,39,76,32,52,47,61,38,63,65,13,56,22,73,24,72,25,90,59,27,36,24,41,21,37,34,30,79,67,22,56,22,43,43,36,41,84,53,68,82,88,48,61,22,23,36,38,39,41,36,44,34,70,57,31,32,28,62,15,13,48,47,26,36,48,38,29,40,31,22,11,49,20,49,45,35,43,73,74,66,42,87,22,38,47,27,43,56,55,34,44,34,39,34,24,39,77,40,80,43,62,70,18,34,38,67,37,71,63,11,22,20,40,5,40,10,42,36,53,11,47,55,50,4,43,53,37,36,51,55,64,57,67,76,101

Nearest PDB structures (foldseek):
  7p0m-assembly1_B  TM=2.996E-01  e=2.934E-02  Homo sapiens
  7p09-assembly1_F  TM=3.467E-01  e=7.917E-02  Homo sapiens
  7p09-assembly1_E  TM=3.634E-01  e=1.080E-01  Homo sapiens
  7p09-assembly1_D  TM=3.400E-01  e=1.222E-01  Homo sapiens
  2efg-assembly1_A  TM=3.725E-01  e=2.273E-01  Thermus thermophilus HB8

pLDDT: mean 94.42, std 8.77, range [36.12, 99.0]